Protein AF-A0A9W9CSB8-F1 (afdb_monomer_lite)

Secondary structure (DSSP, 8-state):
---PPPPPPPEEEEEEEEEEEE---EEEEEETTEEEEEEEEEEEEEEE-SS-EEEEEEEEEEEEEE-TTS-EE-EEEEEEEETTS-EEEEEEE-PBPTTS-EEEEEEEE--TTSTTGGGGG-EEEEEEEEETTTEEEEEEEEEE---S------------EEEPPHHHHHHHHHHHHHHHHH-TTTEE--HHHHHHHHHHHHHHTTPPPPPP-TT-EEEEEEEEEE-SSTT-SS-SEEEEEEEEEE-EEESSSPPSSPPPPEEEEE--TTS-HHHHHHHHHS--TT--HHHHHHHHHHHHHHHHHHHHHHHHHHHHHT--S-PPEEEEEEEES-B--HHHHHHHHHHGGGGT-EEEEE-BBSEEEEEEEEHHHHHHHHHHIIIIITTTS-GGG---EEEEEEE-SS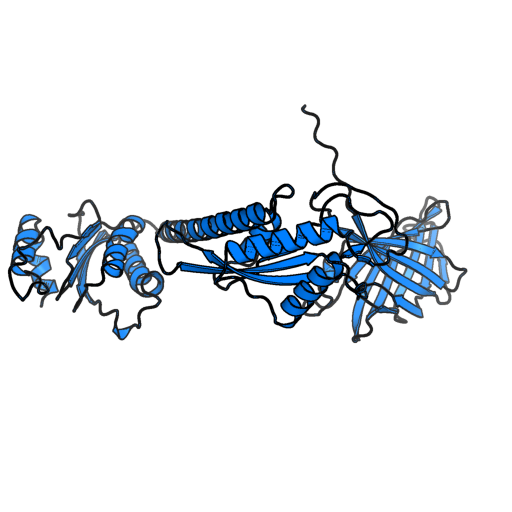-S-SSEEE-TTTSS---STTTTB--HHHHHHHHHTTT-HHHHHHHH-

Structure (mmCIF, N/CA/C/O backbone):
data_AF-A0A9W9CSB8-F1
#
_entry.id   AF-A0A9W9CSB8-F1
#
loop_
_atom_site.group_PDB
_atom_site.id
_atom_site.type_symbol
_atom_site.label_atom_id
_atom_site.label_alt_id
_atom_site.label_comp_id
_atom_site.label_asym_id
_atom_site.label_entity_id
_atom_site.label_seq_id
_atom_site.pdbx_PDB_ins_code
_atom_site.Cartn_x
_atom_site.Cartn_y
_atom_site.Cartn_z
_atom_site.occupancy
_atom_site.B_iso_or_equiv
_atom_site.auth_seq_id
_atom_site.auth_comp_id
_atom_site.auth_asym_id
_atom_site.auth_atom_id
_atom_site.pdbx_PDB_model_num
ATOM 1 N N . MET A 1 1 ? 8.583 34.861 3.575 1.00 42.19 1 MET A N 1
ATOM 2 C CA . MET A 1 1 ? 8.275 33.418 3.646 1.00 42.19 1 MET A CA 1
ATOM 3 C C . MET A 1 1 ? 6.812 33.277 3.292 1.00 42.19 1 MET A C 1
ATOM 5 O O . MET A 1 1 ? 6.001 33.870 3.991 1.00 42.19 1 MET A O 1
ATOM 9 N N . ALA A 1 2 ? 6.488 32.631 2.171 1.00 40.53 2 ALA A N 1
ATOM 10 C CA . ALA A 1 2 ? 5.097 32.311 1.858 1.00 40.53 2 ALA A CA 1
ATOM 11 C C . ALA A 1 2 ? 4.521 31.452 2.996 1.00 40.53 2 ALA A C 1
ATOM 13 O O . ALA A 1 2 ? 5.244 30.620 3.551 1.00 40.53 2 ALA A O 1
ATOM 14 N N . ALA A 1 3 ? 3.272 31.707 3.383 1.00 48.22 3 ALA A N 1
ATOM 15 C CA . ALA A 1 3 ? 2.570 30.888 4.360 1.00 48.22 3 ALA A CA 1
ATOM 16 C C . ALA A 1 3 ? 2.433 29.474 3.778 1.00 48.22 3 ALA A C 1
ATOM 18 O O . ALA A 1 3 ? 1.806 29.303 2.738 1.00 48.22 3 ALA A O 1
ATOM 19 N N . GLN A 1 4 ? 3.098 28.493 4.393 1.00 52.81 4 GLN A N 1
ATOM 20 C CA . GLN A 1 4 ? 2.871 27.083 4.087 1.00 52.81 4 GLN A CA 1
ATOM 21 C C . GLN A 1 4 ? 1.459 26.711 4.536 1.00 52.81 4 GLN A C 1
ATOM 23 O O . GLN A 1 4 ? 1.030 27.140 5.612 1.00 52.81 4 GLN A O 1
ATOM 28 N N . ASP A 1 5 ? 0.764 25.915 3.727 1.00 66.12 5 ASP A N 1
ATOM 29 C CA . ASP A 1 5 ? -0.524 25.347 4.108 1.00 66.12 5 ASP A CA 1
ATOM 30 C C . ASP A 1 5 ? -0.403 24.574 5.433 1.00 66.12 5 ASP A C 1
ATOM 32 O O . ASP A 1 5 ? 0.634 23.950 5.703 1.00 66.12 5 ASP A O 1
ATOM 36 N N . PRO A 1 6 ? -1.432 24.630 6.300 1.00 72.19 6 PRO A N 1
ATOM 37 C CA . PRO A 1 6 ? -1.394 23.945 7.581 1.00 72.19 6 PRO A CA 1
ATOM 38 C C . PRO A 1 6 ? -1.273 22.426 7.368 1.00 72.19 6 PRO A C 1
ATOM 40 O O . PRO A 1 6 ? -1.975 21.865 6.525 1.00 72.19 6 PRO A O 1
ATOM 43 N N . PRO A 1 7 ? -0.410 21.733 8.133 1.00 78.06 7 PRO A N 1
ATOM 44 C CA . PRO A 1 7 ? -0.224 20.297 7.979 1.00 78.06 7 PRO A CA 1
ATOM 45 C C . PRO A 1 7 ? -1.519 19.548 8.308 1.00 78.06 7 PRO A C 1
ATOM 47 O O . PRO A 1 7 ? -2.156 19.799 9.334 1.00 78.06 7 PRO A O 1
ATOM 50 N N . ILE A 1 8 ? -1.888 18.599 7.449 1.00 81.19 8 ILE A N 1
ATOM 51 C CA . ILE A 1 8 ? -3.088 17.777 7.626 1.00 81.19 8 ILE A CA 1
ATOM 52 C C . ILE A 1 8 ? -2.824 16.752 8.735 1.00 81.19 8 ILE A C 1
ATOM 54 O O . ILE A 1 8 ? -1.845 16.001 8.652 1.00 81.19 8 ILE A O 1
ATOM 58 N N . PRO A 1 9 ? -3.663 16.698 9.786 1.00 82.81 9 PRO A N 1
ATOM 59 C CA . PRO A 1 9 ? -3.482 15.735 10.857 1.00 82.81 9 PRO A CA 1
ATOM 60 C C . PRO A 1 9 ? -3.807 14.316 10.367 1.00 82.81 9 PRO A C 1
ATOM 62 O O . PRO A 1 9 ? -4.723 14.127 9.565 1.00 82.81 9 PRO A O 1
ATOM 65 N N . PRO A 1 10 ? -3.105 13.291 10.872 1.00 86.31 10 PRO A N 1
ATOM 66 C CA . PRO A 1 10 ? -3.463 11.914 10.586 1.00 86.31 10 PRO A CA 1
ATOM 67 C C . PRO A 1 10 ? -4.805 11.550 11.236 1.00 86.31 10 PRO A C 1
ATOM 69 O O . PRO A 1 10 ? -5.210 12.115 12.255 1.00 86.31 10 PRO A O 1
ATOM 72 N N . THR A 1 11 ? -5.469 10.550 10.674 1.00 89.06 11 THR A N 1
ATOM 73 C CA . THR A 1 11 ? -6.736 10.006 11.170 1.00 89.06 11 THR A CA 1
ATOM 74 C C . THR A 1 11 ? -6.532 8.693 11.907 1.00 89.06 11 THR A C 1
ATOM 76 O O . THR A 1 11 ? -5.475 8.064 11.843 1.00 89.06 11 THR A O 1
ATOM 79 N N . MET A 1 12 ? -7.564 8.278 12.643 1.00 89.12 12 MET A N 1
ATOM 80 C CA . MET A 1 12 ? -7.531 7.098 13.501 1.00 89.12 12 MET A CA 1
ATOM 81 C C . MET A 1 12 ? -8.730 6.189 13.230 1.00 89.12 12 MET A C 1
ATOM 83 O O . MET A 1 12 ? -9.850 6.655 13.040 1.00 89.12 12 MET A O 1
ATOM 87 N N . THR A 1 13 ? -8.504 4.877 13.222 1.00 93.00 13 THR A N 1
ATOM 88 C CA . THR A 1 13 ? -9.550 3.844 13.097 1.00 93.00 13 THR A CA 1
ATOM 89 C C . THR A 1 13 ? -9.362 2.820 14.187 1.00 93.00 13 THR A C 1
ATOM 91 O O . THR A 1 13 ? -8.226 2.437 14.467 1.00 93.00 13 THR A O 1
ATOM 94 N N . LEU A 1 14 ? -10.464 2.352 14.771 1.00 95.50 14 LEU A N 1
ATOM 95 C CA . LEU A 1 14 ? -10.417 1.328 15.806 1.00 95.50 14 LEU A CA 1
ATOM 96 C C . LEU A 1 14 ? -9.742 0.064 15.257 1.00 95.50 14 LEU A C 1
ATOM 98 O O . LEU A 1 14 ? -10.192 -0.524 14.272 1.00 95.50 14 LEU A O 1
ATOM 102 N N . LEU A 1 15 ? -8.657 -0.339 15.910 1.00 95.38 15 LEU A N 1
ATOM 103 C CA . LEU A 1 15 ? -7.971 -1.598 15.670 1.00 95.38 15 LEU A CA 1
ATOM 104 C C . LEU A 1 15 ? -8.688 -2.712 16.439 1.00 95.38 15 LEU A C 1
ATOM 106 O O . LEU A 1 15 ? -9.117 -3.695 15.836 1.00 95.38 15 LEU A O 1
ATOM 110 N N . TYR A 1 16 ? -8.878 -2.513 17.746 1.00 98.19 16 TYR A N 1
ATOM 111 C CA . TYR A 1 16 ? -9.662 -3.379 18.625 1.00 98.19 16 TYR A CA 1
ATOM 112 C C . TYR A 1 16 ? -10.027 -2.667 19.933 1.00 98.19 16 TYR A C 1
ATOM 114 O O . TYR A 1 16 ? -9.356 -1.725 20.352 1.00 98.19 16 TYR A O 1
ATOM 122 N N . SER A 1 17 ? -11.036 -3.200 20.614 1.00 98.31 17 SER A N 1
ATOM 123 C CA . SER A 1 17 ? -11.298 -2.991 22.038 1.00 98.31 17 SER A CA 1
ATOM 124 C C . SER A 1 17 ? -10.961 -4.275 22.788 1.00 98.31 17 SER A C 1
ATOM 126 O O . SER A 1 17 ? -11.289 -5.367 22.317 1.00 98.31 17 SER A O 1
ATOM 128 N N . MET A 1 18 ? -10.306 -4.175 23.942 1.00 97.81 18 MET A N 1
ATOM 129 C CA . MET A 1 18 ? -9.924 -5.334 24.746 1.00 97.81 18 MET A CA 1
ATOM 130 C C . MET A 1 18 ? -10.231 -5.165 26.225 1.00 97.81 18 MET A C 1
ATOM 132 O O . MET A 1 18 ? -10.063 -4.089 26.795 1.00 97.81 18 MET A O 1
ATOM 136 N N . GLU A 1 19 ? -10.628 -6.269 26.847 1.00 98.25 19 GLU A N 1
ATOM 137 C CA . GLU A 1 19 ? -10.630 -6.442 28.293 1.00 98.25 19 GLU A CA 1
ATOM 138 C C . GLU A 1 19 ? -9.421 -7.296 28.669 1.00 98.25 19 GLU A C 1
ATOM 140 O O . GLU A 1 19 ? -9.298 -8.436 28.219 1.00 98.25 19 GLU A O 1
ATOM 145 N N . VAL A 1 20 ? -8.534 -6.745 29.495 1.00 98.00 20 VAL A N 1
ATOM 146 C CA . VAL A 1 20 ? -7.333 -7.429 29.986 1.00 98.00 20 VAL A CA 1
ATOM 147 C C . VAL A 1 20 ? -7.516 -7.745 31.462 1.00 98.00 20 VAL A C 1
ATOM 149 O O . VAL A 1 20 ? -7.792 -6.849 32.263 1.00 98.00 20 VAL A O 1
ATOM 152 N N . LEU A 1 21 ? -7.341 -9.014 31.818 1.00 98.00 21 LEU A N 1
ATOM 153 C CA . LEU A 1 21 ? -7.406 -9.512 33.186 1.00 98.00 21 LEU A CA 1
ATOM 154 C C . LEU A 1 21 ? -6.021 -9.448 33.829 1.00 98.00 21 LEU A C 1
ATOM 156 O O . LEU A 1 21 ? -5.020 -9.866 33.241 1.00 98.00 21 LEU A O 1
ATOM 160 N N . LEU A 1 22 ? -5.977 -8.932 35.052 1.00 97.81 22 LEU A N 1
ATOM 161 C CA . LEU A 1 22 ? -4.754 -8.678 35.802 1.00 97.81 22 LEU A CA 1
ATOM 162 C C . LEU A 1 22 ? -4.656 -9.618 37.002 1.00 97.81 22 LEU A C 1
ATOM 164 O O . LEU A 1 22 ? -5.639 -9.861 37.702 1.00 97.81 22 LEU A O 1
ATOM 168 N N . GLY A 1 23 ? -3.452 -10.132 37.234 1.00 96.75 23 GLY A N 1
ATOM 169 C CA . GLY A 1 23 ? -3.127 -10.963 38.385 1.00 96.75 23 GLY A CA 1
ATOM 170 C C . GLY A 1 23 ? -2.770 -10.156 39.633 1.00 96.75 23 GLY A C 1
ATOM 171 O O . GLY A 1 23 ? -2.889 -8.928 39.686 1.00 96.75 23 GLY A O 1
ATOM 172 N N . GLU A 1 24 ? -2.292 -10.867 40.653 1.00 96.75 24 GLU A N 1
ATOM 173 C CA . GLU A 1 24 ? -1.795 -10.254 41.881 1.00 96.75 24 GLU A CA 1
ATOM 174 C C . GLU A 1 24 ? -0.526 -9.438 41.602 1.00 96.75 24 GLU A C 1
ATOM 176 O O . GLU A 1 24 ? 0.464 -9.943 41.071 1.00 96.75 24 GLU A O 1
ATOM 181 N N . ARG A 1 25 ? -0.569 -8.149 41.943 1.00 96.06 25 ARG A N 1
ATOM 182 C CA . ARG A 1 25 ? 0.550 -7.227 41.738 1.00 96.06 25 ARG A CA 1
ATOM 183 C C . ARG A 1 25 ? 1.520 -7.275 42.911 1.00 96.06 25 ARG A C 1
ATOM 185 O O . ARG A 1 25 ? 1.093 -7.400 44.055 1.00 96.06 25 ARG A O 1
ATOM 192 N N . PHE A 1 26 ? 2.794 -7.023 42.645 1.00 96.81 26 PHE A N 1
ATOM 193 C CA . PHE A 1 26 ? 3.807 -6.875 43.688 1.00 96.81 26 PHE A CA 1
ATOM 194 C C . PHE A 1 26 ? 4.713 -5.675 43.411 1.00 96.81 26 PHE A C 1
ATOM 196 O O . PHE A 1 26 ? 4.963 -5.313 42.259 1.00 96.81 26 PHE A O 1
ATOM 203 N N . SER A 1 27 ? 5.172 -5.030 44.484 1.00 96.88 27 SER A N 1
ATOM 204 C CA . SER A 1 27 ? 6.076 -3.881 44.417 1.00 96.88 27 SER A CA 1
ATOM 205 C C . SER A 1 27 ? 7.510 -4.335 44.664 1.00 96.88 27 SER A C 1
ATOM 207 O O . SER A 1 27 ? 7.767 -5.148 45.550 1.00 96.88 27 SER A O 1
ATOM 209 N N . LEU A 1 28 ? 8.443 -3.794 43.887 1.00 96.88 28 LEU A N 1
ATOM 210 C CA . LEU A 1 28 ? 9.881 -3.900 44.139 1.00 96.88 28 LEU A CA 1
ATOM 211 C C . LEU A 1 28 ? 10.363 -2.756 45.048 1.00 96.88 28 LEU A C 1
ATOM 213 O O . LEU A 1 28 ? 11.522 -2.748 45.453 1.00 96.88 28 LEU A O 1
ATOM 217 N N . GLY A 1 29 ? 9.494 -1.785 45.350 1.00 95.56 29 GLY A N 1
ATOM 218 C CA . GLY A 1 29 ? 9.880 -0.531 45.983 1.00 95.56 29 GLY A CA 1
ATOM 219 C C . GLY A 1 29 ? 10.666 0.384 45.033 1.00 95.56 29 GLY A C 1
ATOM 220 O O . GLY A 1 29 ? 10.523 0.275 43.806 1.00 95.56 29 GLY A O 1
ATOM 221 N N . PRO A 1 30 ? 11.473 1.308 45.585 1.00 95.81 30 PRO A N 1
ATOM 222 C CA . PRO A 1 30 ? 12.306 2.217 44.806 1.00 95.81 30 PRO A CA 1
ATOM 223 C C . PRO A 1 30 ? 13.324 1.486 43.933 1.00 95.81 30 PRO A C 1
ATOM 225 O O . PRO A 1 30 ? 13.936 0.503 44.345 1.00 95.81 30 PRO A O 1
ATOM 228 N N . VAL A 1 31 ? 13.537 2.003 42.726 1.00 95.31 31 VAL A N 1
ATOM 229 C CA . VAL A 1 31 ? 14.491 1.467 41.745 1.00 95.31 31 VAL A CA 1
ATOM 230 C C . VAL A 1 31 ? 15.386 2.597 41.230 1.00 95.31 31 VAL A C 1
ATOM 232 O O . VAL A 1 31 ? 14.994 3.757 41.327 1.00 95.31 31 VAL A O 1
ATOM 235 N N . PRO A 1 32 ? 16.558 2.317 40.627 1.00 94.00 32 PRO A N 1
ATOM 236 C CA . PRO A 1 32 ? 17.476 3.374 40.183 1.00 94.00 32 PRO A CA 1
ATOM 237 C C . PRO A 1 32 ? 16.834 4.467 39.310 1.00 94.00 32 PRO A C 1
ATOM 239 O O . PRO A 1 32 ? 17.254 5.618 39.352 1.00 94.00 32 PRO A O 1
ATOM 242 N N . ASN A 1 33 ? 15.782 4.118 38.562 1.00 89.56 33 ASN A N 1
ATOM 243 C CA . ASN A 1 33 ? 15.128 5.012 37.609 1.00 89.56 33 ASN A CA 1
ATOM 244 C C . ASN A 1 33 ? 13.785 5.584 38.111 1.00 89.56 33 ASN A C 1
ATOM 246 O O . ASN A 1 33 ? 13.064 6.191 37.322 1.00 89.56 33 ASN A O 1
ATOM 250 N N . GLY A 1 34 ? 13.396 5.380 39.377 1.00 92.31 34 GLY A N 1
ATOM 251 C CA . GLY A 1 34 ? 12.128 5.914 39.887 1.00 92.31 34 GLY A CA 1
ATOM 252 C C . GLY A 1 34 ? 11.776 5.536 41.325 1.00 92.31 34 GLY A C 1
ATOM 253 O O . GLY A 1 34 ? 12.429 4.718 41.966 1.00 92.31 34 GLY A O 1
ATOM 254 N N . GLN A 1 35 ? 10.707 6.146 41.831 1.00 95.38 35 GLN A N 1
ATOM 255 C CA . GLN A 1 35 ? 10.259 5.998 43.216 1.00 95.38 35 GLN A CA 1
ATOM 256 C C . GLN A 1 35 ? 9.685 4.614 43.513 1.00 95.38 35 GLN A C 1
ATOM 258 O O . GLN A 1 35 ? 9.775 4.150 44.645 1.00 95.38 35 GLN A O 1
ATOM 263 N N . GLU A 1 36 ? 9.080 3.963 42.518 1.00 96.44 36 GLU A N 1
ATOM 264 C CA . GLU A 1 36 ? 8.473 2.651 42.710 1.00 96.44 36 GLU A CA 1
ATOM 265 C C . GLU A 1 36 ? 8.354 1.875 41.395 1.00 96.44 36 GLU A C 1
ATOM 267 O O . GLU A 1 36 ? 7.898 2.421 40.387 1.00 96.44 36 GLU A O 1
ATOM 272 N N . ARG A 1 37 ? 8.701 0.584 41.411 1.00 96.94 37 ARG A N 1
ATOM 273 C CA . ARG A 1 37 ? 8.359 -0.364 40.341 1.00 96.94 37 ARG A CA 1
ATOM 274 C C . ARG A 1 37 ? 7.312 -1.354 40.841 1.00 96.94 37 ARG A C 1
ATOM 276 O O . ARG A 1 37 ? 7.576 -2.107 41.772 1.00 96.94 37 ARG A O 1
ATOM 283 N N . ILE A 1 38 ? 6.160 -1.397 40.178 1.00 96.75 38 ILE A N 1
ATOM 284 C CA . ILE A 1 38 ? 5.110 -2.390 40.427 1.00 96.75 38 ILE A CA 1
ATOM 285 C C . ILE A 1 38 ? 5.016 -3.299 39.209 1.00 96.75 38 ILE A C 1
ATOM 287 O O . ILE A 1 38 ? 4.884 -2.817 38.087 1.00 96.75 38 ILE A O 1
ATOM 291 N N . VAL A 1 39 ? 5.053 -4.608 39.436 1.00 98.00 39 VAL A N 1
ATOM 292 C CA . VAL A 1 39 ? 4.801 -5.611 38.399 1.00 98.00 39 VAL A CA 1
ATOM 293 C C . VAL A 1 39 ? 3.355 -6.069 38.513 1.00 98.00 39 VAL A C 1
ATOM 295 O O . VAL A 1 39 ? 2.900 -6.452 39.592 1.00 98.00 39 VAL A O 1
ATOM 298 N N . ILE A 1 40 ? 2.627 -6.005 37.402 1.00 97.50 40 ILE A N 1
ATOM 299 C CA . ILE A 1 40 ? 1.213 -6.367 37.312 1.00 97.50 40 ILE A CA 1
ATOM 300 C C . ILE A 1 40 ? 1.084 -7.489 36.274 1.00 97.50 40 ILE A C 1
ATOM 302 O O . ILE A 1 40 ? 1.138 -7.202 35.077 1.00 97.50 40 ILE A O 1
ATOM 306 N N . PRO A 1 41 ? 0.950 -8.759 36.692 1.00 98.38 41 PRO A N 1
ATOM 307 C CA . PRO A 1 41 ? 0.815 -9.877 35.762 1.00 98.38 41 PRO A CA 1
ATOM 308 C C . PRO A 1 41 ? -0.418 -9.737 34.863 1.00 98.38 41 PRO A C 1
ATOM 310 O O . PRO A 1 41 ? -1.491 -9.364 35.339 1.00 98.38 41 PRO A O 1
ATOM 313 N N . ILE A 1 42 ? -0.278 -10.079 33.583 1.00 98.44 42 ILE A N 1
ATOM 314 C CA . ILE A 1 42 ? -1.390 -10.173 32.631 1.00 98.44 42 ILE A CA 1
ATOM 315 C C . ILE A 1 42 ? -1.772 -11.646 32.524 1.00 98.44 42 ILE A C 1
ATOM 317 O O . ILE A 1 42 ? -0.983 -12.465 32.056 1.00 98.44 42 ILE A O 1
ATOM 321 N N . VAL A 1 43 ? -2.975 -11.982 32.991 1.00 98.31 43 VAL A N 1
ATOM 322 C CA . VAL A 1 43 ? -3.401 -13.381 33.189 1.00 98.31 43 VAL A CA 1
ATOM 323 C C . VAL A 1 43 ? -4.456 -13.856 32.195 1.00 98.31 43 VAL A C 1
ATOM 325 O O . VAL A 1 43 ? -4.885 -15.007 32.241 1.00 98.31 43 VAL A O 1
ATOM 328 N N . GLY A 1 44 ? -4.875 -12.985 31.281 1.00 98.06 44 GLY A N 1
ATOM 329 C CA . GLY A 1 44 ? -5.808 -13.320 30.217 1.00 98.06 44 GLY A CA 1
ATOM 330 C C . GLY A 1 44 ? -6.626 -12.119 29.774 1.00 98.06 44 GLY A C 1
ATOM 331 O O . GLY A 1 44 ? -6.293 -10.972 30.072 1.00 98.06 44 GLY A O 1
ATOM 332 N N . GLY A 1 45 ? -7.707 -12.389 29.050 1.00 98.19 45 GLY A N 1
ATOM 333 C CA . GLY A 1 45 ? -8.574 -11.354 28.503 1.00 98.19 45 GLY A CA 1
ATOM 334 C C . GLY A 1 45 ? -9.099 -11.703 27.120 1.00 98.19 45 GLY A C 1
ATOM 335 O O . GLY A 1 45 ? -8.776 -12.751 26.557 1.00 98.19 45 GLY A O 1
ATOM 336 N N . THR A 1 46 ? -9.894 -10.802 26.561 1.00 98.38 46 THR A N 1
ATOM 337 C CA . THR A 1 46 ? -10.451 -10.928 25.209 1.00 98.38 46 THR A CA 1
ATOM 338 C C . THR A 1 46 ? -10.358 -9.602 24.481 1.00 98.38 46 THR A C 1
ATOM 340 O O . THR A 1 46 ? -10.338 -8.542 25.106 1.00 98.38 46 THR A O 1
ATOM 343 N N . PHE A 1 47 ? -10.285 -9.653 23.156 1.00 98.44 47 PHE A N 1
ATOM 344 C CA . PHE A 1 47 ? -10.330 -8.461 22.326 1.00 98.44 47 PHE A CA 1
ATOM 345 C C . PHE A 1 47 ? -11.204 -8.686 21.100 1.00 98.44 47 PHE A C 1
ATOM 347 O O . PHE A 1 47 ? -11.298 -9.796 20.573 1.00 98.44 47 PHE A O 1
ATOM 354 N N . LYS A 1 48 ? -11.837 -7.611 20.641 1.00 97.56 48 LYS A N 1
ATOM 355 C CA . LYS A 1 48 ? -12.685 -7.605 19.455 1.00 97.56 48 LYS A CA 1
ATOM 356 C C . LYS A 1 48 ? -12.452 -6.332 18.662 1.00 97.56 48 LYS A C 1
ATOM 358 O O . LYS A 1 48 ? -12.447 -5.236 19.215 1.00 97.56 48 LYS A O 1
ATOM 363 N N . GLY A 1 49 ? -12.286 -6.477 17.360 1.00 95.19 49 GLY A N 1
ATOM 364 C CA . GLY A 1 49 ? -12.088 -5.373 16.435 1.00 95.19 49 GLY A CA 1
ATOM 365 C C . GLY A 1 49 ? -12.624 -5.700 15.044 1.00 95.19 49 GLY A C 1
ATOM 366 O O . GLY A 1 49 ? -12.984 -6.847 14.774 1.00 95.19 49 GLY A O 1
ATOM 367 N N . PRO A 1 50 ? -12.672 -4.711 14.135 1.00 91.00 50 PRO A N 1
ATOM 368 C CA . PRO A 1 50 ? -13.240 -4.900 12.799 1.00 91.00 50 PRO A CA 1
ATOM 369 C C . PRO A 1 50 ? -12.485 -5.922 11.937 1.00 91.00 50 PRO A C 1
ATOM 371 O O . PRO A 1 50 ? -13.083 -6.556 11.076 1.00 91.00 50 PRO A O 1
ATOM 374 N N . ARG A 1 51 ? -11.167 -6.062 12.152 1.00 91.25 51 ARG A N 1
ATOM 375 C CA . ARG A 1 51 ? -10.270 -6.922 11.352 1.00 91.25 51 ARG A CA 1
ATOM 376 C C . ARG A 1 51 ? -9.663 -8.093 12.130 1.00 91.25 51 ARG A C 1
ATOM 378 O O . ARG A 1 51 ? -9.084 -8.990 11.526 1.00 91.25 51 ARG A O 1
ATOM 385 N N . MET A 1 52 ? -9.752 -8.075 13.458 1.00 94.25 52 MET A N 1
ATOM 386 C CA . MET A 1 52 ? -9.130 -9.067 14.336 1.00 94.25 52 MET A CA 1
ATOM 387 C C . MET A 1 52 ? -9.947 -9.218 15.616 1.00 94.25 52 MET A C 1
ATOM 389 O O . MET A 1 52 ? -10.402 -8.231 16.189 1.00 94.25 52 MET A O 1
ATOM 393 N N . SER A 1 53 ? -10.127 -10.454 16.058 1.00 97.38 53 SER A N 1
ATOM 394 C CA . SER A 1 53 ? -10.732 -10.809 17.343 1.00 97.38 53 SER A CA 1
ATOM 395 C C . SER A 1 53 ? -9.970 -11.990 17.930 1.00 97.38 53 SER A C 1
ATOM 397 O O . SER A 1 53 ? -9.292 -12.715 17.196 1.00 97.38 53 SER A O 1
ATOM 399 N N . GLY A 1 54 ? -10.009 -12.130 19.250 1.00 98.25 54 GLY A N 1
ATOM 400 C CA . GLY A 1 54 ? -9.313 -13.217 19.917 1.00 98.25 54 GLY A CA 1
ATOM 401 C C . GLY A 1 54 ? -9.157 -13.023 21.414 1.00 98.25 54 GLY A C 1
ATOM 402 O O . GLY A 1 54 ? -9.951 -12.352 22.083 1.00 98.25 54 GLY A O 1
ATOM 403 N N . LYS A 1 55 ? -8.102 -13.631 21.954 1.00 98.69 55 LYS A N 1
ATOM 404 C CA . LYS A 1 55 ? -7.827 -13.683 23.392 1.00 98.69 55 LYS A CA 1
ATOM 405 C C . LYS A 1 55 ? -6.454 -13.132 23.746 1.00 98.69 55 LYS A C 1
ATOM 407 O O . LYS A 1 55 ? -5.499 -13.237 22.978 1.00 98.69 55 LYS A O 1
ATOM 412 N N . VAL A 1 56 ? -6.351 -12.592 24.953 1.00 98.69 56 VAL A N 1
ATOM 413 C CA . VAL A 1 56 ? -5.075 -12.256 25.588 1.00 98.69 56 VAL A CA 1
ATOM 414 C C . VAL A 1 56 ? -4.564 -13.507 26.295 1.00 98.69 56 VAL A C 1
ATOM 416 O O . VAL A 1 56 ? -5.330 -14.196 26.972 1.00 98.69 56 VAL A O 1
ATOM 419 N N . LEU A 1 57 ? -3.288 -13.838 26.112 1.00 98.50 57 LEU A N 1
ATOM 420 C CA . LEU A 1 57 ? -2.693 -15.012 26.741 1.00 98.50 57 LEU A CA 1
ATOM 421 C C . LEU A 1 57 ? -2.298 -14.713 28.190 1.00 98.50 57 LEU A C 1
ATOM 423 O O . LEU A 1 57 ? -1.981 -13.580 28.546 1.00 98.50 57 LEU A O 1
ATOM 427 N N . ASN A 1 58 ? -2.270 -15.757 29.018 1.00 98.19 58 ASN A N 1
ATOM 428 C CA . ASN A 1 58 ? -1.693 -15.716 30.363 1.00 98.19 58 ASN A CA 1
ATOM 429 C C . ASN A 1 58 ? -0.155 -15.739 30.275 1.00 98.19 58 ASN A C 1
ATOM 431 O O . ASN A 1 58 ? 0.495 -16.711 30.658 1.00 98.19 58 ASN A O 1
ATOM 435 N N . LEU A 1 59 ? 0.405 -14.713 29.634 1.00 96.38 59 LEU A N 1
ATOM 436 C CA . LEU A 1 59 ? 1.834 -14.532 29.426 1.00 96.38 59 LEU A CA 1
ATOM 437 C C . LEU A 1 59 ? 2.127 -13.046 29.204 1.00 96.38 59 LEU A C 1
ATOM 439 O O . LEU A 1 59 ? 1.776 -12.477 28.168 1.00 96.38 59 LEU A O 1
ATOM 443 N N . GLY A 1 60 ? 2.793 -12.438 30.183 1.00 97.62 60 GLY A N 1
ATOM 444 C CA . GLY A 1 60 ? 3.180 -11.033 30.151 1.00 97.62 60 GLY A CA 1
ATOM 445 C C . GLY A 1 60 ? 2.890 -10.304 31.456 1.00 97.62 60 GLY A C 1
ATOM 446 O O . GLY A 1 60 ? 2.325 -10.860 32.401 1.00 97.62 60 GLY A O 1
ATOM 447 N N . ALA A 1 61 ? 3.289 -9.040 31.508 1.00 98.25 61 ALA A N 1
ATOM 448 C CA . ALA A 1 61 ? 3.010 -8.150 32.627 1.00 98.25 61 ALA A CA 1
ATOM 449 C C . ALA A 1 61 ? 3.073 -6.682 32.187 1.00 98.25 61 ALA A C 1
ATOM 451 O O . ALA A 1 61 ? 3.584 -6.368 31.112 1.00 98.25 61 ALA A O 1
ATOM 452 N N . ASP A 1 62 ? 2.576 -5.793 33.043 1.00 97.31 62 ASP A N 1
ATOM 453 C CA . ASP A 1 62 ? 2.915 -4.370 33.052 1.00 97.31 62 ASP A CA 1
ATOM 454 C C . ASP A 1 62 ? 3.944 -4.102 34.156 1.00 97.31 62 ASP A C 1
ATOM 456 O O . ASP A 1 62 ? 3.686 -4.325 35.342 1.00 97.31 62 ASP A O 1
ATOM 460 N N . TRP A 1 63 ? 5.121 -3.619 33.764 1.00 96.88 63 TRP A N 1
ATOM 461 C CA . TRP A 1 63 ? 6.195 -3.193 34.656 1.00 96.88 63 TRP A CA 1
ATOM 462 C C . TRP A 1 63 ? 6.066 -1.703 34.973 1.00 96.88 63 TRP A C 1
ATOM 464 O O . TRP A 1 63 ? 7.006 -0.931 34.779 1.00 96.88 63 TRP A O 1
ATOM 474 N N . ARG A 1 64 ? 4.911 -1.294 35.494 1.00 94.94 64 ARG A N 1
ATOM 475 C CA . ARG A 1 64 ? 4.602 0.095 35.841 1.00 94.94 64 ARG A CA 1
ATOM 476 C C . ARG A 1 64 ? 5.706 0.735 36.694 1.00 94.94 64 ARG A C 1
ATOM 478 O O . ARG A 1 64 ? 5.995 0.281 37.803 1.00 94.94 64 ARG A O 1
ATOM 485 N N . LEU A 1 65 ? 6.244 1.857 36.223 1.00 94.69 65 LEU A N 1
ATOM 486 C CA . LEU A 1 65 ? 7.171 2.716 36.959 1.00 94.69 65 LEU A CA 1
ATOM 487 C C . LEU A 1 65 ? 6.453 3.980 37.448 1.00 94.69 65 LEU A C 1
ATOM 489 O O . LEU A 1 65 ? 5.771 4.650 36.675 1.00 94.69 65 LEU A O 1
ATOM 493 N N . THR A 1 66 ? 6.633 4.331 38.715 1.00 94.12 66 THR A N 1
ATOM 494 C CA . THR A 1 66 ? 6.371 5.683 39.221 1.00 94.12 66 THR A CA 1
ATOM 495 C C . THR A 1 66 ? 7.698 6.441 39.195 1.00 94.12 66 THR A C 1
ATOM 497 O O . THR A 1 66 ? 8.643 6.052 39.886 1.00 94.12 66 THR A O 1
ATOM 500 N N . ASP A 1 67 ? 7.813 7.465 38.346 1.00 91.19 67 ASP A N 1
ATOM 501 C CA . ASP A 1 67 ? 9.065 8.209 38.160 1.00 91.19 67 ASP A CA 1
ATOM 502 C C . ASP A 1 67 ? 9.386 9.138 39.347 1.00 91.19 67 ASP A C 1
ATOM 504 O O . ASP A 1 67 ? 8.608 9.268 40.293 1.00 91.19 67 ASP A O 1
ATOM 508 N N . ALA A 1 68 ? 10.564 9.770 39.326 1.00 90.69 68 ALA A N 1
ATOM 509 C CA . ALA A 1 68 ? 11.015 10.675 40.390 1.00 90.69 68 ALA A CA 1
ATOM 510 C C . ALA A 1 68 ? 10.066 11.865 40.640 1.00 90.69 68 ALA A C 1
ATOM 512 O O . ALA A 1 68 ? 10.074 12.423 41.735 1.00 90.69 68 ALA A O 1
ATOM 513 N N . ASN A 1 69 ? 9.238 12.215 39.652 1.00 89.56 69 ASN A N 1
ATOM 514 C CA . ASN A 1 69 ? 8.255 13.293 39.719 1.00 89.56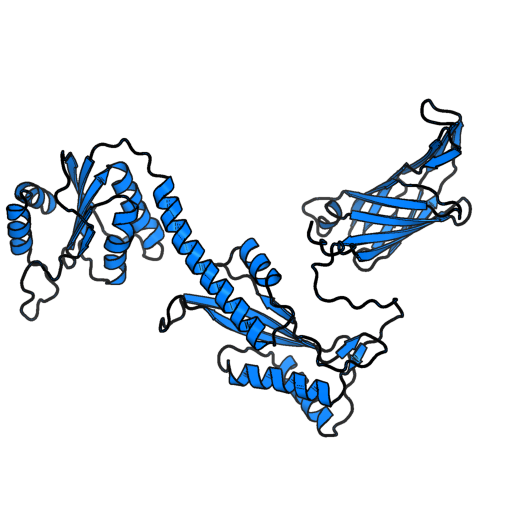 69 ASN A CA 1
ATOM 515 C C . ASN A 1 69 ? 6.853 12.781 40.098 1.00 89.56 69 ASN A C 1
ATOM 517 O O . ASN A 1 69 ? 5.893 13.546 40.069 1.00 89.56 69 ASN A O 1
ATOM 521 N N . GLY A 1 70 ? 6.717 11.494 40.431 1.00 88.44 70 GLY A N 1
ATOM 522 C CA . GLY A 1 70 ? 5.446 10.867 40.780 1.00 88.44 70 GLY A CA 1
ATOM 523 C C . GLY A 1 70 ? 4.575 10.483 39.579 1.00 88.44 70 GLY A C 1
ATOM 524 O O . GLY A 1 70 ? 3.448 10.028 39.780 1.00 88.44 70 GLY A O 1
ATOM 525 N N . HIS A 1 71 ? 5.051 10.625 38.334 1.00 89.06 71 HIS A N 1
ATOM 526 C CA . HIS A 1 71 ? 4.249 10.231 37.175 1.00 89.06 71 HIS A CA 1
ATOM 527 C C . HIS A 1 71 ? 4.274 8.722 36.962 1.00 89.06 71 HIS A C 1
ATOM 529 O O . HIS A 1 71 ? 5.312 8.066 37.050 1.00 89.06 71 HIS A O 1
ATOM 535 N N . ILE A 1 72 ? 3.115 8.184 36.591 1.00 89.94 72 ILE A N 1
ATOM 536 C CA . ILE A 1 72 ? 2.938 6.767 36.298 1.00 89.94 72 ILE A CA 1
ATOM 537 C C . ILE A 1 72 ? 3.235 6.494 34.820 1.00 89.94 72 ILE A C 1
ATOM 539 O O . ILE A 1 72 ? 2.592 7.058 33.929 1.00 89.94 72 ILE A O 1
ATOM 543 N N . ARG A 1 73 ? 4.178 5.579 34.587 1.00 89.00 73 ARG A N 1
ATOM 544 C CA . ARG A 1 73 ? 4.653 5.106 33.284 1.00 89.00 73 ARG A CA 1
ATOM 545 C C . ARG A 1 73 ? 4.431 3.588 33.168 1.00 89.00 73 ARG A C 1
ATOM 547 O O . ARG A 1 73 ? 5.233 2.826 33.711 1.00 89.00 73 ARG A O 1
ATOM 554 N N . PRO A 1 74 ? 3.342 3.126 32.540 1.00 92.69 74 PRO A N 1
ATOM 555 C CA . PRO A 1 74 ? 3.209 1.731 32.132 1.00 92.69 74 PRO A CA 1
ATOM 556 C C . PRO A 1 74 ? 4.263 1.333 31.092 1.00 92.69 74 PRO A C 1
ATOM 558 O O . PRO A 1 74 ? 4.633 2.136 30.234 1.00 92.69 74 PRO A O 1
ATOM 561 N N . ASP A 1 75 ? 4.697 0.080 31.182 1.00 95.19 75 ASP A N 1
ATOM 562 C CA . ASP A 1 75 ? 5.568 -0.628 30.234 1.00 95.19 75 ASP A CA 1
ATOM 563 C C . ASP A 1 75 ? 5.079 -2.074 30.224 1.00 95.19 75 ASP A C 1
ATOM 565 O O . ASP A 1 75 ? 5.502 -2.889 31.046 1.00 95.19 75 ASP A O 1
ATOM 569 N N . ALA A 1 76 ? 4.106 -2.364 29.363 1.00 97.88 76 ALA A N 1
ATOM 570 C CA . ALA A 1 76 ? 3.490 -3.678 29.286 1.00 97.88 76 ALA A CA 1
ATOM 571 C C . ALA A 1 76 ? 3.981 -4.456 28.075 1.00 97.88 76 ALA A C 1
ATOM 573 O O . ALA A 1 76 ? 4.094 -3.908 26.978 1.00 97.88 76 ALA A O 1
ATOM 574 N N . ARG A 1 77 ? 4.240 -5.751 28.280 1.00 98.62 77 ARG A N 1
ATOM 575 C CA . ARG A 1 77 ? 4.677 -6.693 27.242 1.00 98.62 77 ARG A CA 1
ATOM 576 C C . ARG A 1 77 ? 3.944 -8.005 27.437 1.00 98.62 77 ARG A C 1
ATOM 578 O O . ARG A 1 77 ? 4.012 -8.587 28.522 1.00 98.62 77 ARG A O 1
ATOM 585 N N . TYR A 1 78 ? 3.214 -8.433 26.418 1.00 98.50 78 TYR A N 1
ATOM 586 C CA . TYR A 1 78 ? 2.326 -9.591 26.488 1.00 98.50 78 TYR A CA 1
ATOM 587 C C . TYR A 1 78 ? 2.049 -10.160 25.099 1.00 98.50 78 TYR A C 1
ATOM 589 O O . TYR A 1 78 ? 2.454 -9.596 24.082 1.00 98.50 78 TYR A O 1
ATOM 597 N N . ASN A 1 79 ? 1.343 -11.287 25.057 1.00 98.44 79 ASN A N 1
ATOM 598 C CA . ASN A 1 79 ? 0.939 -11.924 23.813 1.00 98.44 79 ASN A CA 1
ATOM 599 C C . ASN A 1 79 ? -0.582 -11.998 23.698 1.00 98.44 79 ASN A C 1
ATOM 601 O O . ASN A 1 79 ? -1.290 -12.293 24.665 1.00 98.44 79 ASN A O 1
ATOM 605 N N . ILE A 1 80 ? -1.075 -11.787 22.485 1.00 98.62 80 ILE A N 1
ATOM 606 C CA . ILE A 1 80 ? -2.458 -12.064 22.106 1.00 98.62 80 ILE A CA 1
ATOM 607 C C . ILE A 1 80 ? -2.478 -13.153 21.034 1.00 98.62 80 ILE A C 1
ATOM 609 O O . ILE A 1 80 ? -1.541 -13.283 20.244 1.00 98.62 80 ILE A O 1
ATOM 613 N N . GLN A 1 81 ? -3.548 -13.940 21.023 1.00 98.56 81 GLN A N 1
ATOM 614 C CA . GLN A 1 81 ? -3.822 -14.936 19.997 1.00 98.56 81 GLN A CA 1
ATOM 615 C C . GLN A 1 81 ? -5.120 -14.560 19.288 1.00 98.56 81 GLN A C 1
ATOM 617 O O . GLN A 1 81 ? -6.164 -14.438 19.932 1.00 98.56 81 GLN A O 1
ATOM 622 N N . ILE A 1 82 ? -5.034 -14.375 17.975 1.00 98.31 82 ILE A N 1
ATOM 623 C CA . ILE A 1 82 ? -6.184 -14.166 17.093 1.00 98.31 82 ILE A CA 1
ATOM 624 C C . ILE A 1 82 ? -6.937 -15.498 16.948 1.00 98.31 82 ILE A C 1
ATOM 626 O O . ILE A 1 82 ? -6.338 -16.565 17.088 1.00 98.31 82 ILE A O 1
ATOM 630 N N . ASP A 1 83 ? -8.244 -15.450 16.691 1.00 97.44 83 ASP A N 1
ATOM 631 C CA . ASP A 1 83 ? -9.111 -16.637 16.597 1.00 97.44 83 ASP A CA 1
ATOM 632 C C . ASP A 1 83 ? -8.634 -17.695 15.582 1.00 97.44 83 ASP A C 1
ATOM 634 O O . ASP A 1 83 ? -8.883 -18.884 15.773 1.00 97.44 83 ASP A O 1
ATOM 638 N N . ASP A 1 84 ? -7.901 -17.295 14.538 1.00 94.19 84 ASP A N 1
ATOM 639 C CA . ASP A 1 84 ? -7.306 -18.204 13.546 1.00 94.19 84 ASP A CA 1
ATOM 640 C C . ASP A 1 84 ? -6.018 -18.905 14.031 1.00 94.19 84 ASP A C 1
ATOM 642 O O . ASP A 1 84 ? -5.427 -19.712 13.315 1.00 94.19 84 ASP A O 1
ATOM 646 N N . GLY A 1 85 ? -5.581 -18.608 15.256 1.00 96.69 85 GLY A N 1
ATOM 647 C CA . GLY A 1 85 ? -4.382 -19.151 15.883 1.00 96.69 85 GLY A CA 1
ATOM 648 C C . GLY A 1 85 ? -3.146 -18.257 15.779 1.00 96.69 85 GLY A C 1
ATOM 649 O O . GLY A 1 85 ? -2.154 -18.557 16.451 1.00 96.69 85 GLY A O 1
ATOM 650 N N . THR A 1 86 ? -3.194 -17.160 15.013 1.00 97.56 86 THR A N 1
ATOM 651 C CA . THR A 1 86 ? -2.056 -16.249 14.827 1.00 97.56 86 THR A CA 1
ATOM 652 C C . THR A 1 86 ? -1.620 -15.625 16.152 1.00 97.56 86 THR A C 1
ATOM 654 O O . THR A 1 86 ? -2.429 -15.060 16.892 1.00 97.56 86 THR A O 1
ATOM 657 N N . MET A 1 87 ? -0.319 -15.695 16.442 1.00 98.19 87 MET A N 1
ATOM 658 C CA . MET A 1 87 ? 0.288 -15.102 17.635 1.00 98.19 87 MET A CA 1
ATOM 659 C C . MET A 1 87 ? 0.804 -13.696 17.342 1.00 98.19 87 MET A C 1
ATOM 661 O O . MET A 1 87 ? 1.500 -13.478 16.348 1.00 98.19 87 MET A O 1
ATOM 665 N N . VAL A 1 88 ? 0.515 -12.758 18.239 1.00 98.50 88 VAL A N 1
ATOM 666 C CA . VAL A 1 88 ? 1.007 -11.380 18.158 1.00 98.50 88 VAL A CA 1
ATOM 667 C C . VAL A 1 88 ? 1.629 -11.002 19.497 1.00 98.50 88 VAL A C 1
ATOM 669 O O . VAL A 1 88 ? 0.998 -11.129 20.549 1.00 98.50 88 VAL A O 1
ATOM 672 N N . TYR A 1 89 ? 2.881 -10.562 19.465 1.00 98.69 89 TYR A N 1
ATOM 673 C CA . TYR A 1 89 ? 3.541 -9.931 20.601 1.00 98.69 89 TYR A CA 1
ATOM 674 C C . TYR A 1 89 ? 3.179 -8.447 20.627 1.00 98.69 89 TYR A C 1
ATOM 676 O O . TYR A 1 89 ? 3.187 -7.784 19.590 1.00 98.69 89 TYR A O 1
ATOM 684 N N . VAL A 1 90 ? 2.830 -7.939 21.806 1.00 98.62 90 VAL A N 1
ATOM 685 C CA . VAL A 1 90 ? 2.349 -6.573 21.992 1.00 98.62 90 VAL A CA 1
ATOM 686 C C . VAL A 1 90 ? 3.188 -5.884 23.052 1.00 98.62 90 VAL A C 1
ATOM 688 O O . VAL A 1 90 ? 3.358 -6.404 24.156 1.00 98.62 90 VAL A O 1
ATOM 691 N N . THR A 1 91 ? 3.657 -4.679 22.734 1.00 98.44 91 THR A N 1
ATOM 692 C CA . THR A 1 91 ? 4.222 -3.760 23.725 1.00 98.44 91 THR A CA 1
ATOM 693 C C . THR A 1 91 ? 3.402 -2.487 23.787 1.00 98.44 91 THR A C 1
ATOM 695 O O . THR A 1 91 ? 3.099 -1.904 22.742 1.00 98.44 91 THR A O 1
ATOM 698 N N . THR A 1 92 ? 3.073 -2.037 24.996 1.00 97.50 92 THR A N 1
ATOM 699 C CA . THR A 1 92 ? 2.379 -0.765 25.205 1.00 97.50 92 THR A CA 1
ATOM 700 C C . THR A 1 92 ? 3.037 0.069 26.288 1.00 97.50 92 THR A C 1
ATOM 702 O O . THR A 1 92 ? 3.286 -0.422 27.387 1.00 97.50 92 THR A O 1
ATOM 705 N N . GLU A 1 93 ? 3.224 1.351 26.007 1.00 95.62 93 GLU A N 1
ATOM 706 C CA . GLU A 1 93 ? 3.749 2.338 26.952 1.00 95.62 93 GLU A CA 1
ATOM 707 C C . GLU A 1 93 ? 3.033 3.681 26.800 1.00 95.62 93 GLU A C 1
ATOM 709 O O . GLU A 1 93 ? 2.449 3.962 25.756 1.00 95.62 93 GLU A O 1
ATOM 714 N N . GLY A 1 94 ? 3.107 4.550 27.805 1.00 92.44 94 GLY A N 1
ATOM 715 C CA . GLY A 1 94 ? 2.696 5.943 27.633 1.00 92.44 94 GLY A CA 1
ATOM 716 C C . GLY A 1 94 ? 2.334 6.664 28.928 1.00 92.44 94 GLY A C 1
ATOM 717 O O . GLY A 1 94 ? 2.551 6.133 30.016 1.00 92.44 94 GLY A O 1
ATOM 718 N N . PRO A 1 95 ? 1.883 7.926 28.854 1.00 89.31 95 PRO A N 1
ATOM 719 C CA . PRO A 1 95 ? 1.583 8.719 30.038 1.00 89.31 95 PRO A CA 1
ATOM 720 C C . PRO A 1 95 ? 0.196 8.411 30.614 1.00 89.31 95 PRO A C 1
ATOM 722 O O . PRO A 1 95 ? -0.793 8.284 29.889 1.00 89.31 95 PRO A O 1
ATOM 725 N N . THR A 1 96 ? 0.112 8.386 31.944 1.00 89.81 96 THR A N 1
ATOM 726 C CA . THR A 1 96 ? -1.174 8.491 32.648 1.00 89.81 96 THR A CA 1
ATOM 727 C C . THR A 1 96 ? -1.577 9.961 32.747 1.00 89.81 96 THR A C 1
ATOM 729 O O . THR A 1 96 ? -0.775 10.798 33.158 1.00 89.81 96 THR A O 1
ATOM 732 N N . LEU A 1 97 ? -2.803 10.268 32.337 1.00 86.50 97 LEU A N 1
ATOM 733 C CA . LEU A 1 97 ? -3.401 11.595 32.349 1.00 86.50 97 LEU A CA 1
ATOM 734 C C . LEU A 1 97 ? -3.963 11.945 33.739 1.00 86.50 97 LEU A C 1
ATOM 736 O O . LEU A 1 97 ? -4.232 11.045 34.541 1.00 86.50 97 LEU A O 1
ATOM 740 N N . PRO A 1 98 ? -4.196 13.240 34.029 1.00 83.62 98 PRO A N 1
ATOM 741 C CA . PRO A 1 98 ? -4.755 13.679 35.311 1.00 83.62 98 PRO A CA 1
ATOM 742 C C . PRO A 1 98 ? -6.131 13.089 35.650 1.00 83.62 98 PRO A C 1
ATOM 744 O O . PRO A 1 98 ? -6.467 12.958 36.822 1.00 83.62 98 PRO A O 1
ATOM 747 N N . ASP A 1 99 ? -6.919 12.711 34.642 1.00 85.06 99 ASP A N 1
ATOM 748 C CA . ASP A 1 99 ? -8.235 12.081 34.814 1.00 85.06 99 ASP A CA 1
ATOM 749 C C . ASP A 1 99 ? -8.162 10.567 35.101 1.00 85.06 99 ASP A C 1
ATOM 751 O O . ASP A 1 99 ? -9.188 9.899 35.217 1.00 85.06 99 ASP A O 1
ATOM 755 N N . GLY A 1 100 ? -6.950 10.017 35.221 1.00 83.56 100 GLY A N 1
ATOM 756 C CA . GLY A 1 100 ? -6.697 8.614 35.532 1.00 83.56 100 GLY A CA 1
ATOM 757 C C . GLY A 1 100 ? -6.671 7.680 34.321 1.00 83.56 100 GLY A C 1
ATOM 758 O O . GLY A 1 100 ? -6.322 6.507 34.491 1.00 83.56 100 GLY A O 1
ATOM 759 N N . ARG A 1 101 ? -6.986 8.165 33.112 1.00 89.38 101 ARG A N 1
ATOM 760 C CA . ARG A 1 101 ? -6.813 7.395 31.870 1.00 89.38 101 ARG A CA 1
ATOM 761 C C . ARG A 1 101 ? -5.346 7.339 31.480 1.00 89.38 101 ARG A C 1
ATOM 763 O O . ARG A 1 101 ? -4.588 8.261 31.763 1.00 89.38 101 ARG A O 1
ATOM 770 N N . THR A 1 102 ? -4.931 6.293 30.777 1.00 92.25 102 THR A N 1
ATOM 771 C CA . THR A 1 102 ? -3.577 6.227 30.209 1.00 92.25 102 THR A CA 1
ATOM 772 C C . THR A 1 102 ? -3.657 6.251 28.692 1.00 92.25 102 THR A C 1
ATOM 774 O O . THR A 1 102 ? -4.367 5.442 28.099 1.00 92.25 102 THR A O 1
ATOM 777 N N . LEU A 1 103 ? -2.907 7.160 28.067 1.00 94.88 103 LEU A N 1
ATOM 778 C CA . LEU A 1 103 ? -2.668 7.106 26.630 1.00 94.88 103 LEU A CA 1
ATOM 779 C C . LEU A 1 103 ? -1.526 6.138 26.365 1.00 94.88 103 LEU A C 1
ATOM 781 O O . LEU A 1 103 ? -0.434 6.306 26.899 1.00 94.88 103 LEU A O 1
ATOM 785 N N . LEU A 1 104 ? -1.789 5.131 25.548 1.00 96.62 104 LEU A N 1
ATOM 786 C CA . LEU A 1 104 ? -0.839 4.102 25.172 1.00 96.62 104 LEU A CA 1
ATOM 787 C C . LEU A 1 104 ? -0.336 4.341 23.754 1.00 96.62 104 LEU A C 1
ATOM 789 O O . LEU A 1 104 ? -1.066 4.825 22.896 1.00 96.62 104 LEU A O 1
ATOM 793 N N . ARG A 1 105 ? 0.900 3.939 23.505 1.00 97.56 105 ARG A N 1
ATOM 794 C CA . ARG A 1 105 ? 1.481 3.705 22.187 1.00 97.56 105 ARG A CA 1
ATOM 795 C C . ARG A 1 105 ? 1.600 2.201 22.045 1.00 97.56 105 ARG A C 1
ATOM 797 O O . ARG A 1 105 ? 2.225 1.572 22.895 1.00 97.56 105 ARG A O 1
ATOM 804 N N . GLY A 1 106 ? 0.953 1.635 21.036 1.00 96.88 106 GLY A N 1
ATOM 805 C CA . GLY A 1 106 ? 0.971 0.199 20.777 1.00 96.88 106 GLY A CA 1
ATOM 806 C C . GLY A 1 106 ? 1.969 -0.141 19.681 1.00 96.88 106 GLY A C 1
ATOM 807 O O . GLY A 1 106 ? 1.972 0.507 18.636 1.00 96.88 106 GLY A O 1
ATOM 808 N N . LYS A 1 107 ? 2.783 -1.170 19.907 1.00 98.06 107 LYS A N 1
ATOM 809 C CA . LYS A 1 107 ? 3.604 -1.811 18.874 1.00 98.06 107 LYS A CA 1
ATOM 810 C C . LYS A 1 107 ? 3.288 -3.303 18.849 1.00 98.06 107 LYS A C 1
ATOM 812 O O . LYS A 1 107 ? 3.103 -3.911 19.906 1.00 98.06 107 LYS A O 1
ATOM 817 N N . PHE A 1 108 ? 3.241 -3.863 17.646 1.00 98.25 108 PHE A N 1
ATOM 818 C CA . PHE A 1 108 ? 2.870 -5.247 17.384 1.00 98.25 108 PHE A CA 1
ATOM 819 C C . PHE A 1 108 ? 3.975 -5.955 16.610 1.00 98.25 108 PHE A C 1
ATOM 821 O O . PHE A 1 108 ? 4.605 -5.354 15.744 1.00 98.25 108 PHE A O 1
ATOM 828 N N . GLU A 1 109 ? 4.186 -7.234 16.910 1.00 98.50 109 GLU A N 1
ATOM 829 C CA . GLU A 1 109 ? 5.104 -8.099 16.168 1.00 98.50 109 GLU A CA 1
ATOM 830 C C . GLU A 1 109 ? 4.442 -9.464 15.919 1.00 98.50 109 GLU A C 1
ATOM 832 O O . GLU A 1 109 ? 3.941 -10.111 16.844 1.00 98.50 109 GLU A O 1
ATOM 837 N N . THR A 1 110 ? 4.413 -9.900 14.660 1.00 98.19 110 THR A N 1
ATOM 838 C CA . THR A 1 110 ? 3.867 -11.194 14.220 1.00 98.19 110 THR A CA 1
ATOM 839 C C . THR A 1 110 ? 4.599 -11.719 12.977 1.00 98.19 110 THR A C 1
ATOM 841 O O . THR A 1 110 ? 5.435 -11.027 12.393 1.00 98.19 110 THR A O 1
ATOM 844 N N . ALA A 1 111 ? 4.307 -12.954 12.559 1.00 95.69 111 ALA A N 1
ATOM 845 C CA . ALA A 1 111 ? 4.961 -13.604 11.422 1.00 95.69 111 ALA A CA 1
ATOM 846 C C . ALA A 1 111 ? 4.821 -12.785 10.122 1.00 95.69 111 ALA A C 1
ATOM 848 O O . ALA A 1 111 ? 3.726 -12.368 9.744 1.00 95.69 111 ALA A O 1
ATOM 849 N N . THR A 1 112 ? 5.932 -12.590 9.405 1.00 94.50 112 THR A N 1
ATOM 850 C CA . THR A 1 112 ? 6.000 -11.753 8.190 1.00 94.50 112 THR A CA 1
ATOM 851 C C . THR A 1 112 ? 5.351 -12.385 6.959 1.00 94.50 112 THR A C 1
ATOM 853 O O . THR A 1 112 ? 5.081 -11.693 5.983 1.00 94.50 112 THR A O 1
ATOM 856 N N . ASN A 1 113 ? 5.079 -13.689 6.995 1.00 89.69 113 ASN A N 1
ATOM 857 C CA . ASN A 1 113 ? 4.434 -14.449 5.924 1.00 89.69 113 ASN A CA 1
ATOM 858 C C . ASN A 1 113 ? 2.972 -14.830 6.238 1.00 89.69 113 ASN A C 1
ATOM 860 O O . ASN A 1 113 ? 2.404 -15.668 5.541 1.00 89.69 113 ASN A O 1
ATOM 864 N N . GLY A 1 114 ? 2.372 -14.254 7.287 1.00 86.75 114 GLY A N 1
ATOM 865 C CA . GLY A 1 114 ? 0.989 -14.520 7.698 1.00 86.75 114 GLY A CA 1
ATOM 866 C C . GLY A 1 114 ? -0.016 -13.458 7.235 1.00 86.75 114 GLY A C 1
ATOM 867 O O . GLY A 1 114 ? 0.355 -12.342 6.875 1.00 86.75 114 GLY A O 1
ATOM 868 N N . ALA A 1 115 ? -1.315 -13.774 7.322 1.00 90.88 115 ALA A N 1
ATOM 869 C CA . ALA A 1 115 ? -2.413 -12.860 6.966 1.00 90.88 115 ALA A CA 1
ATOM 870 C C . ALA A 1 115 ? -2.423 -11.550 7.782 1.00 90.88 115 ALA A C 1
ATOM 872 O O . ALA A 1 115 ? -2.979 -10.540 7.349 1.00 90.88 115 ALA A O 1
ATOM 873 N N . TYR A 1 116 ? -1.771 -11.552 8.947 1.00 94.38 116 TYR A N 1
ATOM 874 C CA . TYR A 1 116 ? -1.659 -10.408 9.851 1.00 94.38 116 TYR A CA 1
ATOM 875 C C . TYR A 1 116 ? -0.298 -9.704 9.801 1.00 94.38 116 TYR A C 1
ATOM 877 O O . TYR A 1 116 ? -0.040 -8.842 10.637 1.00 94.38 116 TYR A O 1
ATOM 885 N N . ALA A 1 117 ? 0.556 -10.006 8.813 1.00 94.31 117 ALA A N 1
ATOM 886 C CA . ALA A 1 117 ? 1.874 -9.378 8.664 1.00 94.31 117 ALA A CA 1
ATOM 887 C C . ALA A 1 117 ? 1.815 -7.838 8.609 1.00 94.31 117 ALA A C 1
ATOM 889 O O . ALA A 1 117 ? 2.761 -7.178 9.029 1.00 94.31 117 ALA A O 1
ATOM 890 N N . TRP A 1 118 ? 0.686 -7.271 8.168 1.00 94.44 118 TRP A N 1
ATOM 891 C CA . TRP A 1 118 ? 0.430 -5.829 8.150 1.00 94.44 118 TRP A CA 1
ATOM 892 C C . TRP A 1 118 ? 0.472 -5.169 9.538 1.00 94.44 118 TRP A C 1
ATOM 894 O O . TRP A 1 118 ? 0.701 -3.967 9.612 1.00 94.44 118 TRP A O 1
ATOM 904 N N . LEU A 1 119 ? 0.270 -5.917 10.634 1.00 96.12 119 LEU A N 1
ATOM 905 C CA . LEU A 1 119 ? 0.360 -5.384 12.001 1.00 96.12 119 LEU A CA 1
ATOM 906 C C . LEU A 1 119 ? 1.766 -4.880 12.347 1.00 96.12 119 LEU A C 1
ATOM 908 O O . LEU A 1 119 ? 1.892 -3.982 13.176 1.00 96.12 119 LEU A O 1
ATOM 912 N N . ASN A 1 120 ? 2.803 -5.431 11.709 1.00 96.75 120 ASN A N 1
ATOM 913 C CA . ASN A 1 120 ? 4.196 -5.062 11.967 1.00 96.75 120 ASN A CA 1
ATOM 914 C C . ASN A 1 120 ? 4.498 -3.596 11.604 1.00 96.75 120 ASN A C 1
ATOM 916 O O . ASN A 1 120 ? 5.386 -2.992 12.201 1.00 96.75 120 ASN A O 1
ATOM 920 N N . ASP A 1 121 ? 3.731 -3.020 10.674 1.00 94.56 121 ASP A N 1
ATOM 921 C CA . ASP A 1 121 ? 3.914 -1.654 10.166 1.00 94.56 121 ASP A CA 1
ATOM 922 C C . ASP A 1 121 ? 2.870 -0.665 10.725 1.00 94.56 121 ASP A C 1
ATOM 924 O O . ASP A 1 121 ? 2.776 0.486 10.294 1.00 94.56 121 ASP A O 1
ATOM 928 N N . VAL A 1 122 ? 2.050 -1.099 11.689 1.00 94.38 122 VAL A N 1
ATOM 929 C CA . VAL A 1 122 ? 1.004 -0.265 12.289 1.00 94.38 122 VAL A CA 1
ATOM 930 C C . VAL A 1 122 ? 1.595 0.716 13.298 1.00 94.38 122 VAL A C 1
ATOM 932 O O . VAL A 1 122 ? 2.233 0.326 14.274 1.00 94.38 122 VAL A O 1
ATOM 935 N N . VAL A 1 123 ? 1.255 1.996 13.138 1.00 95.69 123 VAL A N 1
ATOM 936 C CA . VAL A 1 123 ? 1.383 3.001 14.198 1.00 95.69 123 VAL A CA 1
ATOM 937 C C . VAL A 1 123 ? 0.072 3.040 14.977 1.00 95.69 123 VAL A C 1
ATOM 939 O O . VAL A 1 123 ? -0.975 3.321 14.393 1.00 95.69 123 VAL A O 1
ATOM 942 N N . ALA A 1 124 ? 0.101 2.762 16.283 1.00 96.69 124 ALA A N 1
ATOM 943 C CA . ALA A 1 124 ? -1.111 2.714 17.098 1.00 96.69 124 ALA A CA 1
ATOM 944 C C . ALA A 1 124 ? -1.036 3.553 18.373 1.00 96.69 124 ALA A C 1
ATOM 946 O O . ALA A 1 124 ? 0.001 3.647 19.034 1.00 96.69 124 ALA A O 1
ATOM 947 N N . VAL A 1 125 ? -2.192 4.099 18.744 1.00 97.56 125 VAL A N 1
ATOM 948 C CA . VAL A 1 125 ? -2.435 4.750 20.031 1.00 97.56 125 VAL A CA 1
ATOM 949 C C . VAL A 1 125 ? -3.636 4.118 20.710 1.00 97.56 125 VAL A C 1
ATOM 951 O O . VAL A 1 125 ? -4.584 3.719 20.044 1.00 97.56 125 VAL A O 1
ATOM 954 N N . GLY A 1 126 ? -3.615 4.029 22.033 1.00 96.94 126 GLY A N 1
ATOM 955 C CA . GLY A 1 126 ? -4.703 3.450 22.809 1.00 96.94 126 GLY A CA 1
ATOM 956 C C . GLY A 1 126 ? -5.112 4.316 23.986 1.00 96.94 126 GLY A C 1
ATOM 957 O O . GLY A 1 126 ? -4.344 5.149 24.458 1.00 96.94 126 GLY A O 1
ATOM 958 N N . VAL A 1 127 ? -6.324 4.100 24.476 1.00 96.31 127 VAL A N 1
ATOM 959 C CA . VAL A 1 127 ? -6.856 4.718 25.690 1.00 96.31 127 VAL A CA 1
ATOM 960 C C . VAL A 1 127 ? -7.188 3.587 26.642 1.00 96.31 127 VAL A C 1
ATOM 962 O O . VAL A 1 127 ? -8.054 2.758 26.369 1.00 96.31 127 VAL A O 1
ATOM 965 N N . LEU A 1 128 ? -6.479 3.557 27.763 1.00 95.00 128 LEU A N 1
ATOM 966 C CA . LEU A 1 128 ? -6.692 2.594 28.826 1.00 95.00 128 LEU A CA 1
ATOM 967 C C . LEU A 1 128 ? -7.547 3.222 29.923 1.00 95.00 128 LEU A C 1
ATOM 969 O O . LEU A 1 128 ? -7.187 4.245 30.513 1.00 95.00 128 LEU A O 1
ATOM 973 N N . ASN A 1 129 ? -8.651 2.547 30.224 1.00 91.88 129 ASN A N 1
ATOM 974 C CA . ASN A 1 129 ? -9.531 2.826 31.346 1.00 91.88 129 ASN A CA 1
ATOM 975 C C . ASN A 1 129 ? -9.387 1.718 32.391 1.00 91.88 129 ASN A C 1
ATOM 977 O O . ASN A 1 129 ? -9.545 0.528 32.107 1.00 91.88 129 ASN A O 1
ATOM 981 N N . ARG A 1 130 ? -9.089 2.103 33.631 1.00 84.12 130 ARG A N 1
ATOM 982 C CA . ARG A 1 130 ? -8.986 1.147 34.739 1.00 84.12 130 ARG A CA 1
ATOM 983 C C . ARG A 1 130 ? -10.387 0.801 35.228 1.00 84.12 130 ARG A C 1
ATOM 985 O O . ARG A 1 130 ? -11.184 1.695 35.493 1.00 84.12 130 ARG A O 1
ATOM 992 N N . SER A 1 131 ? -10.668 -0.486 35.399 1.00 81.12 131 SER A N 1
ATOM 993 C CA . SER A 1 131 ? -11.919 -0.962 35.989 1.00 81.12 131 SER A CA 1
ATOM 994 C C . SER A 1 131 ? -11.580 -1.782 37.233 1.00 81.12 131 SER A C 1
ATOM 996 O O . SER A 1 131 ? -11.422 -3.000 37.203 1.00 81.12 131 SER A O 1
ATOM 998 N N . GLY A 1 132 ? -11.385 -1.071 38.347 1.00 85.31 132 GLY A N 1
ATOM 999 C CA . GLY A 1 132 ? -10.897 -1.661 39.591 1.00 85.31 132 GLY A CA 1
ATOM 1000 C C . GLY A 1 132 ? -9.436 -2.113 39.499 1.00 85.31 132 GLY A C 1
ATOM 1001 O O . GLY A 1 132 ? -8.598 -1.456 38.881 1.00 85.31 132 GLY A O 1
ATOM 1002 N N . THR A 1 133 ? -9.117 -3.216 40.177 1.00 84.81 133 THR A N 1
ATOM 1003 C CA . THR A 1 133 ? -7.742 -3.722 40.328 1.00 84.81 133 THR A CA 1
ATOM 1004 C C . THR A 1 133 ? -7.454 -4.987 39.529 1.00 84.81 133 THR A C 1
ATOM 1006 O O . THR A 1 133 ? -6.289 -5.257 39.259 1.00 84.81 133 THR A O 1
ATOM 1009 N N . GLY A 1 134 ? -8.491 -5.746 39.167 1.00 92.94 1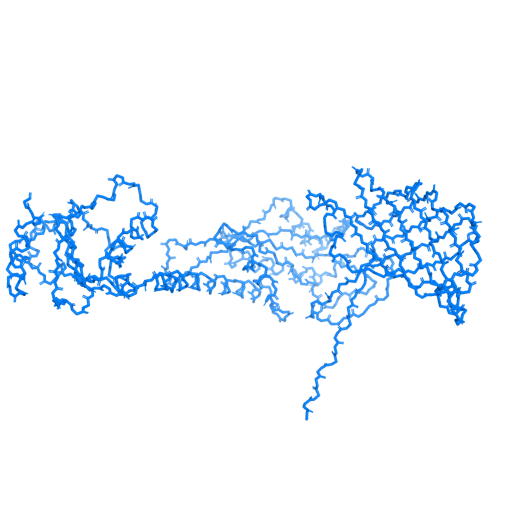34 GLY A N 1
ATOM 1010 C CA . GLY A 1 134 ? -8.366 -7.036 38.484 1.00 92.94 134 GLY A CA 1
ATOM 1011 C C . GLY A 1 134 ? -8.508 -6.964 36.966 1.00 92.94 134 GLY A C 1
ATOM 1012 O O . GLY A 1 134 ? -8.336 -7.982 36.305 1.00 92.94 134 GLY A O 1
ATOM 1013 N N . LYS A 1 135 ? -8.840 -5.797 36.397 1.00 95.31 135 LYS A N 1
ATOM 1014 C CA . LYS A 1 135 ? -8.974 -5.646 34.947 1.00 95.31 135 LYS A CA 1
ATOM 1015 C C . LYS A 1 135 ? -8.799 -4.216 34.447 1.00 95.31 135 LYS A C 1
ATOM 1017 O O . LYS A 1 135 ? -9.037 -3.245 35.170 1.00 95.31 135 LYS A O 1
ATOM 1022 N N . VAL A 1 136 ? -8.434 -4.099 33.175 1.00 95.56 136 VAL A N 1
ATOM 1023 C CA . VAL A 1 136 ? -8.436 -2.841 32.417 1.00 95.56 136 VAL A CA 1
ATOM 1024 C C . VAL A 1 136 ? -9.152 -3.017 31.084 1.00 95.56 136 VAL A C 1
ATOM 1026 O O . VAL A 1 136 ? -9.180 -4.111 30.523 1.00 95.56 136 VAL A O 1
ATOM 1029 N N . LEU A 1 137 ? -9.721 -1.923 30.587 1.00 97.12 137 LEU A N 1
ATOM 1030 C CA . LEU A 1 137 ? -10.286 -1.824 29.248 1.00 97.12 137 LEU A CA 1
ATOM 1031 C C . LEU A 1 137 ? -9.359 -0.965 28.398 1.00 97.12 137 LEU A C 1
ATOM 1033 O O . LEU A 1 137 ? -8.948 0.106 28.845 1.00 97.12 137 LEU A O 1
ATOM 1037 N N . ILE A 1 138 ? -9.021 -1.432 27.202 1.00 97.69 138 ILE A N 1
ATOM 1038 C CA . ILE A 1 138 ? -8.169 -0.699 26.267 1.00 97.69 138 ILE A CA 1
ATOM 1039 C C . ILE A 1 138 ? -8.872 -0.642 24.921 1.00 97.69 138 ILE A C 1
ATOM 1041 O O . ILE A 1 138 ? -9.112 -1.676 24.302 1.00 97.69 138 ILE A O 1
ATOM 1045 N N . ASP A 1 139 ? -9.129 0.568 24.453 1.00 98.12 139 ASP A N 1
ATOM 1046 C CA . ASP A 1 139 ? -9.471 0.820 23.061 1.00 98.12 139 ASP A CA 1
ATOM 1047 C C . ASP A 1 139 ? -8.186 1.217 22.337 1.00 98.12 139 ASP A C 1
ATOM 1049 O O . ASP A 1 139 ? -7.447 2.080 22.812 1.00 98.12 139 ASP A O 1
ATOM 1053 N N . MET A 1 140 ? -7.871 0.542 21.236 1.00 98.19 140 MET A N 1
ATOM 1054 C CA . MET A 1 140 ? -6.653 0.750 20.458 1.00 98.19 140 MET A CA 1
ATOM 1055 C C . MET A 1 140 ? -7.031 1.189 19.051 1.00 98.19 140 MET A C 1
ATOM 1057 O O . MET A 1 140 ? -7.832 0.532 18.387 1.00 98.19 140 MET A O 1
ATOM 1061 N N . TRP A 1 141 ? -6.426 2.268 18.571 1.00 97.81 141 TRP A N 1
ATOM 1062 C CA . TRP A 1 141 ? -6.626 2.813 17.237 1.00 97.81 141 TRP A CA 1
ATOM 1063 C C . TRP A 1 141 ? -5.334 2.755 16.437 1.00 97.81 141 TRP A C 1
ATOM 1065 O O . TRP A 1 141 ? -4.267 3.121 16.923 1.00 97.81 141 TRP A O 1
ATOM 1075 N N . GLN A 1 142 ? -5.450 2.342 15.180 1.00 95.88 142 GLN A N 1
ATOM 1076 C CA . GLN A 1 142 ? -4.401 2.533 14.190 1.00 95.88 142 GLN A CA 1
ATOM 1077 C C . GLN A 1 142 ? -4.483 3.958 13.643 1.00 95.88 142 GLN A C 1
ATOM 1079 O O . GLN A 1 142 ? -5.566 4.423 13.281 1.00 95.88 142 GLN A O 1
ATOM 1084 N N . ILE A 1 143 ? -3.327 4.606 13.547 1.00 92.38 143 ILE A N 1
ATOM 1085 C CA . ILE A 1 143 ? -3.124 5.891 12.890 1.00 92.38 143 ILE A CA 1
ATOM 1086 C C . ILE A 1 143 ? -2.813 5.641 11.411 1.00 92.38 143 ILE A C 1
ATOM 1088 O O . ILE A 1 143 ? -2.025 4.756 11.074 1.00 92.38 143 ILE A O 1
ATOM 1092 N N . TYR A 1 144 ? -3.414 6.432 10.529 1.00 81.94 144 TYR A N 1
ATOM 1093 C CA . TYR A 1 144 ? -3.110 6.455 9.101 1.00 81.94 144 TYR A CA 1
ATOM 1094 C C . TYR A 1 144 ? -3.101 7.898 8.604 1.00 81.94 144 TYR A C 1
ATOM 1096 O O . TYR A 1 144 ? -3.802 8.763 9.131 1.00 81.94 144 TYR A O 1
ATOM 1104 N N . LEU A 1 145 ? -2.274 8.166 7.598 1.00 71.81 145 LEU A N 1
ATOM 1105 C CA . LEU A 1 145 ? -2.311 9.445 6.905 1.00 71.81 145 LEU A CA 1
ATOM 1106 C C . LEU A 1 145 ? -3.522 9.442 5.979 1.00 71.81 145 LEU A C 1
ATOM 1108 O O . LEU A 1 145 ? -3.700 8.515 5.187 1.00 71.81 145 LEU A O 1
ATOM 1112 N N . VAL A 1 146 ? -4.344 10.481 6.087 1.00 55.47 146 VAL A N 1
ATOM 1113 C CA . VAL A 1 146 ? -5.285 10.814 5.024 1.00 55.47 146 VAL A CA 1
ATOM 1114 C C . VAL A 1 146 ? -4.421 11.288 3.867 1.00 55.47 146 VAL A C 1
ATOM 1116 O O . VAL A 1 146 ? -3.786 12.338 3.962 1.00 55.47 146 VAL A O 1
ATOM 1119 N N . LEU A 1 147 ? -4.341 10.496 2.799 1.00 47.78 147 LEU A N 1
ATOM 1120 C CA . LEU A 1 147 ? -3.981 11.068 1.509 1.00 47.78 147 LEU A CA 1
ATOM 1121 C C . LEU A 1 147 ? -5.053 12.114 1.228 1.00 47.78 147 LEU A C 1
ATOM 1123 O O . LEU A 1 147 ? -6.237 11.798 1.295 1.00 47.78 147 LEU A O 1
ATOM 1127 N N . CYS A 1 148 ? -4.617 13.362 1.104 1.00 34.19 148 CYS A N 1
ATOM 1128 C CA . CYS A 1 148 ? -5.466 14.536 1.080 1.00 34.19 148 CYS A CA 1
ATOM 1129 C C . CYS A 1 148 ? -6.470 14.447 -0.070 1.00 34.19 148 CYS A C 1
ATOM 1131 O O . CYS A 1 148 ? -6.162 14.833 -1.185 1.00 34.19 148 CYS A O 1
ATOM 1133 N N . LEU A 1 149 ? -7.655 13.944 0.251 1.00 35.50 149 LEU A N 1
ATOM 1134 C CA . LEU A 1 149 ? -8.832 13.860 -0.592 1.00 35.50 149 LEU A CA 1
ATOM 1135 C C . LEU A 1 149 ? -9.948 14.473 0.260 1.00 35.50 149 LEU A C 1
ATOM 1137 O O . LEU A 1 149 ? -10.441 13.834 1.185 1.00 35.50 149 LEU A O 1
ATOM 1141 N N . GLY A 1 150 ? -10.211 15.764 0.039 1.00 33.22 150 GLY A N 1
ATOM 1142 C CA . GLY A 1 150 ? -11.385 16.530 0.491 1.00 33.22 150 GLY A CA 1
ATOM 1143 C C . GLY A 1 150 ? -11.888 16.339 1.933 1.00 33.22 150 GLY A C 1
ATOM 1144 O O . GLY A 1 150 ? -12.558 15.368 2.270 1.00 33.22 150 GLY A O 1
ATOM 1145 N N . ALA A 1 151 ? -11.670 17.340 2.787 1.00 35.59 151 ALA A N 1
ATOM 1146 C CA . ALA A 1 151 ? -12.226 17.411 4.137 1.00 35.59 151 ALA A CA 1
ATOM 1147 C C . ALA A 1 151 ? -13.768 17.345 4.172 1.00 35.59 151 ALA A C 1
ATOM 1149 O O . ALA A 1 151 ? -14.402 18.197 3.569 1.00 35.59 151 ALA A O 1
ATOM 1150 N N . ILE A 1 152 ? -14.348 16.449 4.984 1.00 36.97 152 ILE A N 1
ATOM 1151 C CA . ILE A 1 152 ? -15.614 16.634 5.728 1.00 36.97 152 ILE A CA 1
ATOM 1152 C C . ILE A 1 152 ? -15.535 15.743 6.982 1.00 36.97 152 ILE A C 1
ATOM 1154 O O . ILE A 1 152 ? -15.360 14.528 6.898 1.00 36.97 152 ILE A O 1
ATOM 1158 N N . GLY A 1 153 ? -15.626 16.352 8.166 1.00 37.81 153 GLY A N 1
ATOM 1159 C CA . GLY A 1 153 ? -15.756 15.625 9.432 1.00 37.81 153 GLY A CA 1
ATOM 1160 C C . GLY A 1 153 ? -17.168 15.073 9.623 1.00 37.81 153 GLY A C 1
ATOM 1161 O O . GLY A 1 153 ? -18.086 15.587 9.005 1.00 37.81 153 GLY A O 1
ATOM 1162 N N . ILE A 1 154 ? -17.343 14.074 10.498 1.00 36.66 154 ILE A N 1
ATOM 1163 C CA . ILE A 1 154 ? -18.545 13.854 11.331 1.00 36.66 154 ILE A CA 1
ATOM 1164 C C . ILE A 1 154 ? -18.283 12.708 12.326 1.00 36.66 154 ILE A C 1
ATOM 1166 O O . ILE A 1 154 ? -17.614 11.719 12.027 1.00 36.66 154 ILE A O 1
ATOM 1170 N N . MET A 1 155 ? -18.819 12.891 13.535 1.00 32.28 155 MET A N 1
ATOM 1171 C CA . MET A 1 155 ? -18.868 11.933 14.637 1.00 32.28 155 MET A CA 1
ATOM 1172 C C . MET A 1 155 ? -19.621 10.646 14.270 1.00 32.28 155 MET A C 1
ATOM 1174 O O . MET A 1 155 ? -20.628 10.670 13.569 1.00 32.28 155 MET A O 1
ATOM 1178 N N . ALA A 1 156 ? -19.141 9.513 14.782 1.00 32.41 156 ALA A N 1
ATOM 1179 C CA . ALA A 1 156 ? -19.723 8.198 14.551 1.00 32.41 156 ALA A CA 1
ATOM 1180 C C . ALA A 1 156 ? -21.005 7.980 15.380 1.00 32.41 156 ALA A C 1
ATOM 1182 O O . ALA A 1 156 ? -20.937 7.632 16.556 1.00 32.41 156 ALA A O 1
ATOM 1183 N N . GLU A 1 157 ? -22.164 8.110 14.738 1.00 35.88 157 GLU A N 1
ATOM 1184 C CA . GLU A 1 157 ? -23.393 7.395 15.108 1.00 35.88 157 GLU A CA 1
ATOM 1185 C C . GLU A 1 157 ? -23.599 6.227 14.133 1.00 35.88 157 GLU A C 1
ATOM 1187 O O . GLU A 1 157 ? -23.135 6.268 12.994 1.00 35.88 157 GLU A O 1
ATOM 1192 N N . ALA A 1 158 ? -24.227 5.141 14.586 1.00 42.84 158 ALA A N 1
ATOM 1193 C CA . ALA A 1 158 ? -24.376 3.896 13.833 1.00 42.84 158 ALA A CA 1
ATOM 1194 C C . ALA A 1 158 ? -25.103 4.121 12.490 1.00 42.84 158 ALA A C 1
ATOM 1196 O O . ALA A 1 158 ? -26.323 4.230 12.442 1.00 42.84 158 ALA A O 1
ATOM 1197 N N . GLN A 1 159 ? -24.347 4.203 11.393 1.00 48.06 159 GLN A N 1
ATOM 1198 C CA . GLN A 1 159 ? -24.903 4.530 10.082 1.00 48.06 159 GLN A CA 1
ATOM 1199 C C . GLN A 1 159 ? -25.520 3.283 9.424 1.00 48.06 159 GLN A C 1
ATOM 1201 O O . GLN A 1 159 ? -24.803 2.371 8.993 1.00 48.06 159 GLN A O 1
ATOM 1206 N N . SER A 1 160 ? -26.847 3.261 9.335 1.00 65.56 160 SER A N 1
ATOM 1207 C CA . SER A 1 160 ? -27.601 2.399 8.424 1.00 65.56 160 SER A CA 1
ATOM 1208 C C . SER A 1 160 ? -27.370 2.813 6.966 1.00 65.56 160 SER A C 1
ATOM 1210 O O . SER A 1 160 ? -27.096 3.978 6.674 1.00 65.56 160 SER A O 1
ATOM 1212 N N . TRP A 1 161 ? -27.455 1.846 6.052 1.00 79.69 161 TRP A N 1
ATOM 1213 C CA . TRP A 1 161 ? -27.431 2.104 4.612 1.00 79.69 161 TRP A CA 1
ATOM 1214 C C . TRP A 1 161 ? -28.813 2.542 4.131 1.00 79.69 161 TRP A C 1
ATOM 1216 O O . TRP A 1 161 ? -29.817 1.925 4.492 1.00 79.69 161 TRP A O 1
ATOM 1226 N N . HIS A 1 162 ? -28.847 3.582 3.306 1.00 83.50 162 HIS A N 1
ATOM 1227 C CA . HIS A 1 162 ? -30.054 4.142 2.705 1.00 83.50 162 HIS A CA 1
ATOM 1228 C C . HIS A 1 162 ? -29.889 4.193 1.183 1.00 83.50 162 HIS A C 1
ATOM 1230 O O . HIS A 1 162 ? -28.796 4.483 0.703 1.00 83.50 162 HIS A O 1
ATOM 1236 N N . MET A 1 163 ? -30.951 3.913 0.422 1.00 84.75 163 MET A N 1
ATOM 1237 C CA . MET A 1 163 ? -30.933 4.078 -1.037 1.00 84.75 163 MET A CA 1
ATOM 1238 C C . MET A 1 163 ? -30.764 5.546 -1.391 1.00 84.75 163 MET A C 1
ATOM 1240 O O . MET A 1 163 ? -31.258 6.418 -0.671 1.00 84.75 163 MET A O 1
ATOM 1244 N N . LEU A 1 164 ? -30.092 5.805 -2.508 1.00 87.38 164 LEU A N 1
ATOM 1245 C CA . LEU A 1 164 ? -30.039 7.145 -3.067 1.00 87.38 164 LEU A CA 1
ATOM 1246 C C . LEU A 1 164 ? -31.453 7.660 -3.408 1.00 87.38 164 LEU A C 1
ATOM 1248 O O . LEU A 1 164 ? -32.327 6.868 -3.776 1.00 87.38 164 LEU A O 1
ATOM 1252 N N . PRO A 1 165 ? -31.685 8.978 -3.283 1.00 87.38 165 PRO A N 1
ATOM 1253 C CA . PRO A 1 165 ? -32.858 9.644 -3.840 1.00 87.38 165 PRO A CA 1
ATOM 1254 C C . PRO A 1 165 ? -33.065 9.315 -5.334 1.00 87.38 165 PRO A C 1
ATOM 1256 O O . PRO A 1 165 ? -32.070 9.118 -6.036 1.00 87.38 165 PRO A O 1
ATOM 1259 N N . PRO A 1 166 ? -34.315 9.254 -5.840 1.00 86.38 166 PRO A N 1
ATOM 1260 C CA . PRO A 1 166 ? -34.604 8.832 -7.217 1.00 86.38 166 PRO A CA 1
ATOM 1261 C C . PRO A 1 166 ? -33.852 9.615 -8.300 1.00 86.38 166 PRO A C 1
ATOM 1263 O O . PRO A 1 166 ? -33.368 9.017 -9.254 1.00 86.38 166 PRO A O 1
ATOM 1266 N N . ASP A 1 167 ? -33.693 10.924 -8.117 1.00 88.31 167 ASP A N 1
ATOM 1267 C CA . ASP A 1 167 ? -32.922 11.815 -8.988 1.00 88.31 167 ASP A CA 1
ATOM 1268 C C . ASP A 1 167 ? -31.436 11.431 -9.044 1.00 88.31 167 ASP A C 1
ATOM 1270 O O . ASP A 1 167 ? -30.831 11.413 -10.113 1.00 88.31 167 ASP A O 1
ATOM 1274 N N . LEU A 1 168 ? -30.843 11.041 -7.912 1.00 90.38 168 LEU A N 1
ATOM 1275 C CA . LEU A 1 168 ? -29.452 10.585 -7.870 1.00 90.38 168 LEU A CA 1
ATOM 1276 C C . LEU A 1 168 ? -29.279 9.157 -8.406 1.00 90.38 168 LEU A C 1
ATOM 1278 O O . LEU A 1 168 ? -28.233 8.851 -8.977 1.00 90.38 168 LEU A O 1
ATOM 1282 N N . VAL A 1 169 ? -30.282 8.286 -8.250 1.00 89.88 169 VAL A N 1
ATOM 1283 C CA . VAL A 1 169 ? -30.289 6.959 -8.893 1.00 89.88 169 VAL A CA 1
ATOM 1284 C C . VAL A 1 169 ? -30.340 7.121 -10.415 1.00 89.88 169 VAL A C 1
ATOM 1286 O O . VAL A 1 169 ? -29.576 6.457 -11.112 1.00 89.88 169 VAL A O 1
ATOM 1289 N N . GLU A 1 170 ? -31.171 8.031 -10.929 1.00 90.44 170 GLU A N 1
ATOM 1290 C CA . GLU A 1 170 ? -31.262 8.342 -12.360 1.00 90.44 170 GLU A CA 1
ATOM 1291 C C . GLU A 1 170 ? -29.923 8.849 -12.918 1.00 90.44 170 GLU A C 1
ATOM 1293 O O . GLU A 1 170 ? -29.466 8.365 -13.954 1.00 90.44 170 GLU A O 1
ATOM 1298 N N . LEU A 1 171 ? -29.228 9.735 -12.191 1.00 90.25 171 LEU A N 1
ATOM 1299 C CA . LEU A 1 171 ? -27.884 10.189 -12.572 1.00 90.25 171 LEU A CA 1
ATOM 1300 C C . LEU A 1 171 ? -26.861 9.042 -12.619 1.00 90.25 171 LEU A C 1
ATOM 1302 O O . LEU A 1 171 ? -26.067 8.978 -13.558 1.00 90.25 171 LEU A O 1
ATOM 1306 N N . GLN A 1 172 ? -26.881 8.123 -11.647 1.00 91.94 172 GLN A N 1
ATOM 1307 C CA . GLN A 1 172 ? -25.977 6.963 -11.635 1.00 91.94 172 GLN A CA 1
ATOM 1308 C C . GLN A 1 172 ? -26.260 5.992 -12.788 1.00 91.94 172 GLN A C 1
ATOM 1310 O O . GLN A 1 172 ? -25.327 5.505 -13.425 1.00 91.94 172 GLN A O 1
ATOM 1315 N N . ILE A 1 173 ? -27.536 5.727 -13.092 1.00 92.44 173 ILE A N 1
ATOM 1316 C CA . ILE A 1 173 ? -27.925 4.919 -14.260 1.00 92.44 173 ILE A CA 1
ATOM 1317 C C . ILE A 1 173 ? -27.444 5.602 -15.544 1.00 92.44 173 ILE A C 1
ATOM 1319 O O . ILE A 1 173 ? -26.841 4.945 -16.389 1.00 92.44 173 ILE A O 1
ATOM 1323 N N . GLY A 1 174 ? -27.611 6.924 -15.651 1.00 91.19 174 GLY A N 1
ATOM 1324 C CA . GLY A 1 174 ? -27.126 7.704 -16.788 1.00 91.19 174 GLY A CA 1
ATOM 1325 C C . GLY A 1 174 ? -25.613 7.589 -17.011 1.00 91.19 174 GLY A C 1
ATOM 1326 O O . GLY A 1 174 ? -25.172 7.500 -18.156 1.00 91.19 174 GLY A O 1
ATOM 1327 N N . GLN A 1 175 ? -24.807 7.520 -15.943 1.00 91.38 175 GLN A N 1
ATOM 1328 C CA . GLN A 1 175 ? -23.362 7.271 -16.062 1.00 91.38 175 GLN A CA 1
ATOM 1329 C C . GLN A 1 175 ? -23.053 5.876 -16.624 1.00 91.38 175 GLN A C 1
ATOM 1331 O O . GLN A 1 175 ? -22.158 5.737 -17.459 1.00 91.38 175 GLN A O 1
ATOM 1336 N N . ILE A 1 176 ? -23.798 4.850 -16.202 1.00 92.69 176 ILE A N 1
ATOM 1337 C CA . ILE A 1 176 ? -23.655 3.481 -16.724 1.00 92.69 176 ILE A CA 1
ATOM 1338 C C . ILE A 1 176 ? -24.047 3.427 -18.202 1.00 92.69 176 ILE A C 1
ATOM 1340 O O . ILE A 1 176 ? -23.313 2.857 -19.008 1.00 92.69 176 ILE A O 1
ATOM 1344 N N . ASP A 1 177 ? -25.167 4.046 -18.570 1.00 92.81 177 ASP A N 1
ATOM 1345 C CA . ASP A 1 177 ? -25.658 4.060 -19.949 1.00 92.81 177 ASP A CA 1
ATOM 1346 C C . ASP A 1 177 ? -24.685 4.786 -20.886 1.00 92.81 177 ASP A C 1
ATOM 1348 O O . ASP A 1 177 ? -24.406 4.309 -21.988 1.00 92.81 177 ASP A O 1
ATOM 1352 N N . LEU A 1 178 ? -24.109 5.904 -20.432 1.00 92.19 178 LEU A N 1
ATOM 1353 C CA . LEU A 1 178 ? -23.082 6.627 -21.178 1.00 92.19 178 LEU A CA 1
ATOM 1354 C C . LEU A 1 178 ? -21.833 5.767 -21.394 1.00 92.19 178 LEU A C 1
ATOM 1356 O O . LEU A 1 178 ? -21.319 5.704 -22.511 1.00 92.19 178 LEU A O 1
ATOM 1360 N N . LEU A 1 179 ? -21.374 5.066 -20.355 1.00 92.19 179 LEU A N 1
ATOM 1361 C CA . LEU A 1 179 ? -20.260 4.129 -20.473 1.00 92.19 179 LEU A CA 1
ATOM 1362 C C . LEU A 1 179 ? -20.565 3.020 -21.484 1.00 92.19 179 LEU A C 1
ATOM 1364 O O . LEU A 1 179 ? -19.757 2.785 -22.380 1.00 92.19 179 LEU A O 1
ATOM 1368 N N . MET A 1 180 ? -21.736 2.383 -21.384 1.00 90.25 180 MET A N 1
ATOM 1369 C CA . MET A 1 180 ? -22.181 1.337 -22.315 1.00 90.25 180 MET A CA 1
ATOM 1370 C C . MET A 1 180 ? -22.270 1.830 -23.763 1.00 90.25 180 MET A C 1
ATOM 1372 O O . MET A 1 180 ? -22.025 1.056 -24.685 1.00 90.25 180 MET A O 1
ATOM 1376 N N . ALA A 1 181 ? -22.599 3.105 -23.974 1.00 91.81 181 ALA A N 1
ATOM 1377 C CA . ALA A 1 181 ? -22.621 3.712 -25.300 1.00 91.81 181 ALA A CA 1
ATOM 1378 C C . ALA A 1 181 ? -21.214 4.018 -25.842 1.00 91.81 181 ALA A C 1
ATOM 1380 O O . ALA A 1 181 ? -20.988 3.898 -27.046 1.00 91.81 181 ALA A O 1
ATOM 1381 N N . MET A 1 182 ? -20.276 4.421 -24.979 1.00 91.44 182 MET A N 1
ATOM 1382 C CA . MET A 1 182 ? -18.900 4.751 -25.371 1.00 91.44 182 MET A CA 1
ATOM 1383 C C . MET A 1 182 ? -18.018 3.520 -25.591 1.00 91.44 182 MET A C 1
ATOM 1385 O O . MET A 1 182 ? -17.136 3.560 -26.446 1.00 91.44 182 MET A O 1
ATOM 1389 N N . TYR A 1 183 ? -18.266 2.446 -24.840 1.00 91.50 183 TYR A N 1
ATOM 1390 C CA . TYR A 1 183 ? -17.461 1.223 -24.827 1.00 91.50 183 TYR A CA 1
ATOM 1391 C C . TYR A 1 183 ? -18.346 -0.027 -24.994 1.00 91.50 183 TYR A C 1
ATOM 1393 O O . TYR A 1 183 ? -18.467 -0.838 -24.068 1.00 91.50 183 TYR A O 1
ATOM 1401 N N . PRO A 1 184 ? -19.038 -0.171 -26.140 1.00 89.38 184 PRO A N 1
ATOM 1402 C CA . PRO A 1 184 ? -20.048 -1.211 -26.327 1.00 89.38 184 PRO A CA 1
ATOM 1403 C C . PRO A 1 184 ? -19.465 -2.629 -26.352 1.00 89.38 184 PRO A C 1
ATOM 1405 O O . PRO A 1 184 ? -20.150 -3.568 -25.945 1.00 89.38 184 PRO A O 1
ATOM 1408 N N . ASP A 1 185 ? -18.221 -2.787 -26.811 1.00 89.81 185 ASP A N 1
ATOM 1409 C CA . ASP A 1 185 ? -17.566 -4.089 -26.967 1.00 89.81 185 ASP A CA 1
ATOM 1410 C C . ASP A 1 185 ? -16.633 -4.421 -25.784 1.00 89.81 185 ASP A C 1
ATOM 1412 O O . ASP A 1 185 ? -16.281 -5.581 -25.567 1.00 89.81 185 ASP A O 1
ATOM 1416 N N . GLU A 1 186 ? -16.242 -3.414 -25.000 1.00 91.94 186 GLU A N 1
ATOM 1417 C CA . GLU A 1 186 ? -15.266 -3.522 -23.912 1.00 91.94 186 GLU A CA 1
ATOM 1418 C C . GLU A 1 186 ? -15.901 -3.626 -22.518 1.00 91.94 186 GLU A C 1
ATOM 1420 O O . GLU A 1 186 ? -15.226 -4.017 -21.560 1.00 91.94 186 GLU A O 1
ATOM 1425 N N . ILE A 1 187 ? -17.182 -3.269 -22.376 1.00 92.44 187 ILE A N 1
ATOM 1426 C CA . ILE A 1 187 ? -17.897 -3.343 -21.099 1.00 92.44 187 ILE A CA 1
ATOM 1427 C C . ILE A 1 187 ? -18.462 -4.735 -20.850 1.00 92.44 187 ILE A C 1
ATOM 1429 O O . ILE A 1 187 ? -19.196 -5.317 -21.649 1.00 92.44 187 ILE A O 1
ATOM 1433 N N . ILE A 1 188 ? -18.185 -5.234 -19.651 1.00 92.00 188 ILE A N 1
ATOM 1434 C CA . ILE A 1 188 ? -18.636 -6.522 -19.155 1.00 92.00 188 ILE A CA 1
ATOM 1435 C C . ILE A 1 188 ? -19.475 -6.285 -17.897 1.00 92.00 188 ILE A C 1
ATOM 1437 O O . ILE A 1 188 ? -18.985 -5.862 -16.849 1.00 92.00 188 ILE A O 1
ATOM 1441 N N . LEU A 1 189 ? -20.761 -6.605 -18.016 1.00 90.12 189 LEU A N 1
ATOM 1442 C CA . LEU A 1 189 ? -21.737 -6.632 -16.929 1.00 90.12 189 LEU A CA 1
ATOM 1443 C C . LEU A 1 189 ? -22.194 -8.074 -16.711 1.00 90.12 189 LEU A C 1
ATOM 1445 O O . LEU A 1 189 ? -22.691 -8.714 -17.644 1.00 90.12 189 LEU A O 1
ATOM 1449 N N . GLU A 1 190 ? -22.056 -8.571 -15.482 1.00 88.88 190 GLU A N 1
ATOM 1450 C CA . GLU A 1 190 ? -22.598 -9.874 -15.090 1.00 88.88 190 GLU A CA 1
ATOM 1451 C C . GLU A 1 190 ? -24.134 -9.881 -15.163 1.00 88.88 190 GLU A C 1
ATOM 1453 O O . GLU A 1 190 ? -24.789 -8.846 -15.038 1.00 88.88 190 GLU A O 1
ATOM 1458 N N . GLU A 1 191 ? -24.730 -11.058 -15.365 1.00 86.75 191 GLU A N 1
ATOM 1459 C CA . GLU A 1 191 ? -26.184 -11.205 -15.526 1.00 86.75 191 GLU A CA 1
ATOM 1460 C C . GLU A 1 191 ? -26.961 -10.719 -14.290 1.00 86.75 191 GLU A C 1
ATOM 1462 O O . GLU A 1 191 ? -27.986 -10.054 -14.430 1.00 86.75 191 GLU A O 1
ATOM 1467 N N . SER A 1 192 ? -26.420 -10.935 -13.087 1.00 84.94 192 SER A N 1
ATOM 1468 C CA . SER A 1 192 ? -26.968 -10.390 -11.839 1.00 84.94 192 SER A CA 1
ATOM 1469 C C . SER A 1 192 ? -26.908 -8.863 -11.785 1.00 84.94 192 SER A C 1
ATOM 1471 O O . SER A 1 192 ? -27.888 -8.237 -11.398 1.00 84.94 192 SER A O 1
ATOM 1473 N N . SER A 1 193 ? -25.801 -8.253 -12.224 1.00 87.44 193 SER A N 1
ATOM 1474 C CA . SER A 1 193 ? -25.654 -6.792 -12.283 1.00 87.44 193 SER A CA 1
ATOM 1475 C C . SER A 1 193 ? -26.644 -6.159 -13.264 1.00 87.44 193 SER A C 1
ATOM 1477 O O . SER A 1 193 ? -27.175 -5.087 -12.991 1.00 87.44 193 SER A O 1
ATOM 1479 N N . LYS A 1 194 ? -26.920 -6.824 -14.397 1.00 87.88 194 LYS A N 1
ATOM 1480 C CA . LYS A 1 194 ? -27.938 -6.378 -15.364 1.00 87.88 194 LYS A CA 1
ATOM 1481 C C . LYS A 1 194 ? -29.337 -6.433 -14.765 1.00 87.88 194 LYS A C 1
ATOM 1483 O O . LYS A 1 194 ? -30.086 -5.471 -14.884 1.00 87.88 194 LYS A O 1
ATOM 1488 N N . GLN A 1 195 ? -29.657 -7.531 -14.085 1.00 86.25 195 GLN A N 1
ATOM 1489 C CA . GLN A 1 195 ? -30.950 -7.692 -13.433 1.00 86.25 195 GLN A CA 1
ATOM 1490 C C . GLN A 1 195 ? -31.163 -6.648 -12.327 1.00 86.25 195 GLN A C 1
ATOM 1492 O O . GLN A 1 195 ? -32.229 -6.047 -12.255 1.00 86.25 195 GLN A O 1
ATOM 1497 N N . GLU A 1 196 ? -30.136 -6.364 -11.521 1.00 87.62 196 GLU A N 1
ATOM 1498 C CA . GLU A 1 196 ? -30.189 -5.298 -10.514 1.00 87.62 196 GLU A CA 1
ATOM 1499 C C . GLU A 1 196 ? -30.348 -3.904 -11.139 1.00 87.62 196 GLU A C 1
ATOM 1501 O O . GLU A 1 196 ? -31.101 -3.084 -10.617 1.00 87.62 196 GLU A O 1
ATOM 1506 N N . LEU A 1 197 ? -29.677 -3.631 -12.263 1.00 89.06 197 LEU A N 1
ATOM 1507 C CA . LEU A 1 197 ? -29.827 -2.369 -12.990 1.00 89.06 197 LEU A CA 1
ATOM 1508 C C . LEU A 1 197 ? -31.260 -2.183 -13.508 1.00 89.06 197 LEU A C 1
ATOM 1510 O O . LEU A 1 197 ? -31.824 -1.096 -13.383 1.00 89.06 197 LEU A O 1
ATOM 1514 N N . ASP A 1 198 ? -31.864 -3.240 -14.051 1.00 87.94 198 ASP A N 1
ATOM 1515 C CA . ASP A 1 198 ? -33.246 -3.213 -14.535 1.00 87.94 198 ASP A CA 1
ATOM 1516 C C . ASP A 1 198 ? -34.255 -3.070 -13.383 1.00 87.94 198 ASP A C 1
ATOM 1518 O O . ASP A 1 198 ? -35.221 -2.312 -13.496 1.00 87.94 198 ASP A O 1
ATOM 1522 N N . ASP A 1 199 ? -34.013 -3.716 -12.240 1.00 86.44 199 ASP A N 1
ATOM 1523 C CA . ASP A 1 199 ? -34.819 -3.536 -11.027 1.00 86.44 199 ASP A CA 1
ATOM 1524 C C . ASP A 1 199 ? -34.764 -2.083 -10.517 1.00 86.44 199 ASP A C 1
ATOM 1526 O O . ASP A 1 199 ? -35.794 -1.514 -10.138 1.00 86.44 199 ASP A O 1
ATOM 1530 N N . LEU A 1 200 ? -33.586 -1.446 -10.555 1.00 86.88 200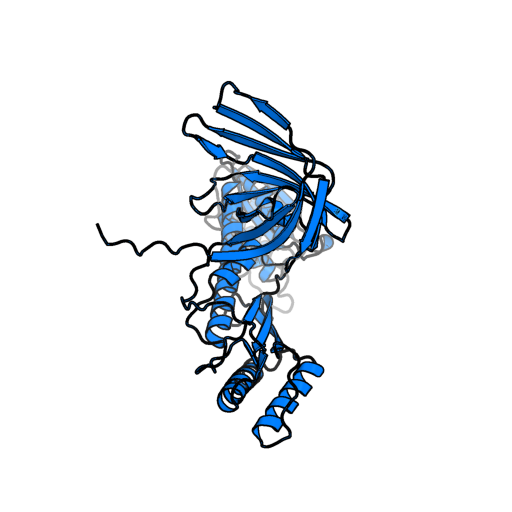 LEU A N 1
ATOM 1531 C CA . LEU A 1 200 ? -33.419 -0.037 -10.183 1.00 86.88 200 LEU A CA 1
ATOM 1532 C C . LEU A 1 200 ? -34.160 0.900 -11.142 1.00 86.88 200 LEU A C 1
ATOM 1534 O O . LEU A 1 200 ? -34.856 1.802 -10.669 1.00 86.88 200 LEU A O 1
ATOM 1538 N N . ARG A 1 201 ? -34.090 0.657 -12.458 1.00 88.81 201 ARG A N 1
ATOM 1539 C CA . ARG A 1 201 ? -34.863 1.406 -13.468 1.00 88.81 201 ARG A CA 1
ATOM 1540 C C . ARG A 1 201 ? -36.367 1.322 -13.189 1.00 88.81 201 ARG A C 1
ATOM 1542 O O . ARG A 1 201 ? -37.032 2.348 -13.062 1.00 88.81 201 ARG A O 1
ATOM 1549 N N . ASN A 1 202 ? -36.880 0.110 -12.970 1.00 84.50 202 ASN A N 1
ATOM 1550 C CA . ASN A 1 202 ? -38.295 -0.124 -12.664 1.00 84.50 202 ASN A CA 1
ATOM 1551 C C . ASN A 1 202 ? -38.746 0.562 -11.360 1.00 84.50 202 ASN A C 1
ATOM 1553 O O . ASN A 1 202 ? -39.901 0.973 -11.237 1.00 84.50 202 ASN A O 1
ATOM 1557 N N . SER A 1 203 ? -37.852 0.693 -10.374 1.00 80.69 203 SER A N 1
ATOM 1558 C CA . SER A 1 203 ? -38.166 1.352 -9.100 1.00 80.69 203 SER A CA 1
ATOM 1559 C C . SER A 1 203 ? -38.377 2.867 -9.234 1.00 80.69 203 SER A C 1
ATOM 1561 O O . SER A 1 203 ? -39.203 3.429 -8.513 1.00 80.69 203 SER A O 1
ATOM 1563 N N . ILE A 1 204 ? -37.690 3.522 -10.178 1.00 81.00 204 ILE A N 1
ATOM 1564 C CA . ILE A 1 204 ? -37.848 4.960 -10.451 1.00 81.00 204 ILE A CA 1
ATOM 1565 C C . ILE A 1 204 ? -39.164 5.229 -11.194 1.00 81.00 204 ILE A C 1
ATOM 1567 O O . ILE A 1 204 ? -39.842 6.217 -10.919 1.00 81.00 204 ILE A O 1
ATOM 1571 N N . GLU A 1 205 ? -39.584 4.317 -12.073 1.00 78.12 205 GLU A N 1
ATOM 1572 C CA . GLU A 1 205 ? -40.801 4.444 -12.890 1.00 78.12 205 GLU A CA 1
ATOM 1573 C C . GLU A 1 205 ? -42.115 4.140 -12.129 1.00 78.12 205 GLU A C 1
ATOM 1575 O O . GLU A 1 205 ? -43.179 3.988 -12.732 1.00 78.12 205 GLU A O 1
ATOM 1580 N N . GLY A 1 206 ? -42.078 4.079 -10.791 1.00 66.62 206 GLY A N 1
ATOM 1581 C CA . GLY A 1 206 ? -43.253 3.839 -9.940 1.00 66.62 206 GLY A CA 1
ATOM 1582 C C . GLY A 1 206 ? -43.480 2.373 -9.551 1.00 66.62 206 GLY A C 1
ATOM 1583 O O . GLY A 1 206 ? -44.564 2.024 -9.073 1.00 66.62 206 GLY A O 1
ATOM 1584 N N . GLY A 1 207 ? -42.475 1.514 -9.743 1.00 62.00 207 GLY A N 1
ATOM 1585 C CA . GLY A 1 207 ? -42.464 0.132 -9.264 1.00 62.00 207 GLY A CA 1
ATOM 1586 C C . GLY A 1 207 ? -42.367 -0.003 -7.732 1.00 62.00 207 GLY A C 1
ATOM 1587 O O . GLY A 1 207 ? -42.181 0.980 -7.011 1.00 62.00 207 GLY A O 1
ATOM 1588 N N . PRO A 1 208 ? -42.519 -1.227 -7.189 1.00 60.78 208 PRO A N 1
ATOM 1589 C CA . PRO A 1 208 ? -42.416 -1.471 -5.752 1.00 60.78 208 PRO A CA 1
ATOM 1590 C C . PRO A 1 208 ? -41.015 -1.107 -5.217 1.00 60.78 208 PRO A C 1
ATOM 1592 O O . PRO A 1 208 ? -40.019 -1.383 -5.886 1.00 60.78 208 PRO A O 1
ATOM 1595 N N . PRO A 1 209 ? -40.911 -0.526 -4.004 1.00 60.81 209 PRO A N 1
ATOM 1596 C CA . PRO A 1 209 ? -39.630 -0.110 -3.443 1.00 60.81 209 PRO A CA 1
ATOM 1597 C C . PRO A 1 209 ? -38.703 -1.311 -3.233 1.00 60.81 209 PRO A C 1
ATOM 1599 O O . PRO A 1 209 ? -39.076 -2.308 -2.608 1.00 60.81 209 PRO A O 1
ATOM 1602 N N . MET A 1 210 ? -37.480 -1.200 -3.748 1.00 66.19 210 MET A N 1
ATOM 1603 C CA . MET A 1 210 ? -36.467 -2.249 -3.670 1.00 66.19 210 MET A CA 1
ATOM 1604 C C . MET A 1 210 ? -35.953 -2.409 -2.226 1.00 66.19 210 MET A C 1
ATOM 1606 O O . MET A 1 210 ? -35.710 -1.431 -1.517 1.00 66.19 210 MET A O 1
ATOM 1610 N N . SER A 1 211 ? -35.785 -3.654 -1.764 1.00 63.16 211 SER A N 1
ATOM 1611 C CA . SER A 1 211 ? -35.265 -3.942 -0.418 1.00 63.16 211 SER A CA 1
ATOM 1612 C C . SER A 1 211 ? -33.740 -3.826 -0.386 1.00 63.16 211 SER A C 1
ATOM 1614 O O . SER A 1 211 ? -33.045 -4.584 -1.057 1.00 63.16 211 SER A O 1
ATOM 1616 N N . ILE A 1 212 ? -33.214 -2.946 0.468 1.00 63.28 212 ILE A N 1
ATOM 1617 C CA . ILE A 1 212 ? -31.774 -2.664 0.577 1.00 63.28 212 ILE A CA 1
ATOM 1618 C C . ILE A 1 212 ? -31.035 -3.825 1.248 1.00 63.28 212 ILE A C 1
ATOM 1620 O O . ILE A 1 212 ? -31.345 -4.190 2.386 1.00 63.28 212 ILE A O 1
ATOM 1624 N N . LYS A 1 213 ? -30.001 -4.362 0.591 1.00 61.34 213 LYS A N 1
ATOM 1625 C CA . LYS A 1 213 ? -29.056 -5.322 1.185 1.00 61.34 213 LYS A CA 1
ATOM 1626 C C . LYS A 1 213 ? -27.668 -4.689 1.320 1.00 61.34 213 LYS A C 1
ATOM 1628 O O . LYS A 1 213 ? -26.745 -4.992 0.576 1.00 61.34 213 LYS A O 1
ATOM 1633 N N . GLY A 1 214 ? -27.502 -3.804 2.303 1.00 67.31 214 GLY A N 1
ATOM 1634 C CA . GLY A 1 214 ? -26.209 -3.170 2.584 1.00 67.31 214 GLY A CA 1
ATOM 1635 C C . GLY A 1 214 ? -25.856 -2.049 1.603 1.00 67.31 214 GLY A C 1
ATOM 1636 O O . GLY A 1 214 ? -26.681 -1.182 1.348 1.00 67.31 214 GLY A O 1
ATOM 1637 N N . ALA A 1 215 ? -24.620 -2.038 1.097 1.00 65.88 215 ALA A N 1
ATOM 1638 C CA . ALA A 1 215 ? -24.042 -0.908 0.361 1.00 65.88 215 ALA A CA 1
ATOM 1639 C C . ALA A 1 215 ? -24.545 -0.709 -1.080 1.00 65.88 215 ALA A C 1
ATOM 1641 O O . ALA A 1 215 ? -24.065 0.220 -1.715 1.00 65.88 215 ALA A O 1
ATOM 1642 N N . GLN A 1 216 ? -25.442 -1.580 -1.565 1.00 82.44 216 GLN A N 1
ATOM 1643 C CA . GLN A 1 216 ? -25.986 -1.671 -2.930 1.00 82.44 216 GLN A CA 1
ATOM 1644 C C . GLN A 1 216 ? -25.096 -1.027 -4.009 1.00 82.44 216 GLN A C 1
ATOM 1646 O O . GLN A 1 216 ? -25.148 0.179 -4.250 1.00 82.44 216 GLN A O 1
ATOM 1651 N N . THR A 1 217 ? -24.274 -1.842 -4.666 1.00 89.62 217 THR A N 1
ATOM 1652 C CA . THR A 1 217 ? -23.333 -1.388 -5.696 1.00 89.62 217 THR A CA 1
ATOM 1653 C C . THR A 1 217 ? -23.442 -2.262 -6.932 1.00 89.62 217 THR A C 1
ATOM 1655 O O . THR A 1 217 ? -23.453 -3.482 -6.787 1.00 89.62 217 THR A O 1
ATOM 1658 N N . ILE A 1 218 ? -23.415 -1.662 -8.121 1.00 91.25 218 ILE A N 1
ATOM 1659 C CA . ILE A 1 218 ? -23.303 -2.403 -9.381 1.00 91.25 218 ILE A CA 1
ATOM 1660 C C . ILE A 1 218 ? -21.835 -2.453 -9.790 1.00 91.25 218 ILE A C 1
ATOM 1662 O O . ILE A 1 218 ? -21.181 -1.416 -9.923 1.00 91.25 218 ILE A O 1
ATOM 1666 N N . ALA A 1 219 ? -21.322 -3.669 -9.968 1.00 92.38 219 ALA A N 1
ATOM 1667 C CA . ALA A 1 219 ? -19.975 -3.909 -10.465 1.00 92.38 219 ALA A CA 1
ATOM 1668 C C . ALA A 1 219 ? -19.983 -4.014 -11.997 1.00 92.38 219 ALA A C 1
ATOM 1670 O O . ALA A 1 219 ? -20.785 -4.757 -12.571 1.00 92.38 219 ALA A O 1
ATOM 1671 N N . ILE A 1 220 ? -19.071 -3.283 -12.634 1.00 93.81 220 ILE A N 1
ATOM 1672 C CA . ILE A 1 220 ? -18.859 -3.241 -14.082 1.00 93.81 220 ILE A CA 1
ATOM 1673 C C . ILE A 1 220 ? -17.369 -3.447 -14.330 1.00 93.81 220 ILE A C 1
ATOM 1675 O O . ILE A 1 220 ? -16.546 -2.779 -13.708 1.00 93.81 220 ILE A O 1
ATOM 1679 N N . ALA A 1 221 ? -17.012 -4.352 -15.235 1.00 95.25 221 ALA A N 1
ATOM 1680 C CA . ALA A 1 221 ? -15.641 -4.472 -15.713 1.00 95.25 221 ALA A CA 1
ATOM 1681 C C . ALA A 1 221 ? -15.519 -3.793 -17.082 1.00 95.25 221 ALA A C 1
ATOM 1683 O O . ALA A 1 221 ? -16.353 -4.013 -17.955 1.00 95.25 221 ALA A O 1
ATOM 1684 N N . LEU A 1 222 ? -14.490 -2.971 -17.267 1.00 95.31 222 LEU A N 1
ATOM 1685 C CA . LEU A 1 222 ? -14.176 -2.292 -18.524 1.00 95.31 222 LEU A CA 1
ATOM 1686 C C . LEU A 1 222 ? -12.784 -2.721 -18.992 1.00 95.31 222 LEU A C 1
ATOM 1688 O O . LEU A 1 222 ? -11.792 -2.474 -18.303 1.00 95.31 222 LEU A O 1
ATOM 1692 N N . ASP A 1 223 ? -12.704 -3.352 -20.159 1.00 94.31 223 ASP A N 1
ATOM 1693 C CA . ASP A 1 223 ? -11.445 -3.762 -20.784 1.00 94.31 223 ASP A CA 1
ATOM 1694 C C . ASP A 1 223 ? -10.900 -2.653 -21.691 1.00 94.31 223 ASP A C 1
ATOM 1696 O O . ASP A 1 223 ? -11.078 -2.659 -22.905 1.00 94.31 223 ASP A O 1
ATOM 1700 N N . LEU A 1 224 ? -10.204 -1.686 -21.093 1.00 92.19 224 LEU A N 1
ATOM 1701 C CA . LEU A 1 224 ? -9.744 -0.487 -21.784 1.00 92.19 224 LEU A CA 1
ATOM 1702 C C . LEU A 1 224 ? -8.553 -0.786 -22.722 1.00 92.19 224 LEU A C 1
ATOM 1704 O O . LEU A 1 224 ? -7.508 -1.261 -22.257 1.00 92.19 224 LEU A O 1
ATOM 1708 N N . PRO A 1 225 ? -8.652 -0.502 -24.032 1.00 89.69 225 PRO A N 1
ATOM 1709 C CA . PRO A 1 225 ? -7.546 -0.693 -24.962 1.00 89.69 225 PRO A CA 1
ATOM 1710 C C . PRO A 1 225 ? -6.484 0.406 -24.800 1.00 89.69 225 PRO A C 1
ATOM 1712 O O . PRO A 1 225 ? -6.795 1.596 -24.777 1.00 89.69 225 PRO A O 1
ATOM 1715 N N . ILE A 1 226 ? -5.212 0.005 -24.716 1.00 89.62 226 ILE A N 1
ATOM 1716 C CA . ILE A 1 226 ? -4.055 0.900 -24.583 1.00 89.62 226 ILE A CA 1
ATOM 1717 C C . ILE A 1 226 ? -3.212 0.816 -25.861 1.00 89.62 226 ILE A C 1
ATOM 1719 O O . ILE A 1 226 ? -2.673 -0.241 -26.201 1.00 89.62 226 ILE A O 1
ATOM 1723 N N . CYS A 1 227 ? -3.106 1.941 -26.566 1.00 82.00 227 CYS A N 1
ATOM 1724 C CA . CYS A 1 227 ? -2.424 2.082 -27.851 1.00 82.00 227 CYS A CA 1
ATOM 1725 C C . CYS A 1 227 ? -1.308 3.137 -27.738 1.00 82.00 227 CYS A C 1
ATOM 1727 O O . CYS A 1 227 ? -1.548 4.224 -27.220 1.00 82.00 227 CYS A O 1
ATOM 1729 N N . LEU A 1 228 ? -0.100 2.827 -28.227 1.00 74.94 228 LEU A N 1
ATOM 1730 C CA . LEU A 1 228 ? 1.058 3.738 -28.191 1.00 74.94 228 LEU A CA 1
ATOM 1731 C C . LEU A 1 228 ? 1.056 4.753 -29.345 1.00 74.94 228 LEU A C 1
ATOM 1733 O O . LEU A 1 228 ? 1.733 5.775 -29.272 1.00 74.94 228 LEU A O 1
ATOM 1737 N N . SER A 1 229 ? 0.296 4.481 -30.408 1.00 66.88 229 SER A N 1
ATOM 1738 C CA . SER A 1 229 ? 0.147 5.365 -31.562 1.00 66.88 229 SER A CA 1
ATOM 1739 C C . SER A 1 229 ? -1.300 5.406 -32.058 1.00 66.88 229 SER A C 1
ATOM 1741 O O . SER A 1 229 ? -2.025 4.409 -32.002 1.00 66.88 229 SER A O 1
ATOM 1743 N N . GLU A 1 230 ? -1.735 6.569 -32.551 1.00 52.25 230 GLU A N 1
ATOM 1744 C CA . GLU A 1 230 ? -3.044 6.710 -33.193 1.00 52.25 230 GLU A CA 1
ATOM 1745 C C . GLU A 1 230 ? -3.094 5.842 -34.466 1.00 52.25 230 GLU A C 1
ATOM 1747 O O . GLU A 1 230 ? -2.392 6.103 -35.443 1.00 52.25 230 GLU A O 1
ATOM 1752 N N . GLY A 1 231 ? -3.925 4.792 -34.454 1.00 54.50 231 GLY A N 1
ATOM 1753 C CA . GLY A 1 231 ? -4.150 3.901 -35.602 1.00 54.50 231 GLY A CA 1
ATOM 1754 C C . GLY A 1 231 ? -3.495 2.515 -35.522 1.00 54.50 231 GLY A C 1
ATOM 1755 O O . GLY A 1 231 ? -3.623 1.737 -36.471 1.00 54.50 231 GLY A O 1
ATOM 1756 N N . GLU A 1 232 ? -2.828 2.169 -34.418 1.00 52.97 232 GLU A N 1
ATOM 1757 C CA . GLU A 1 232 ? -2.311 0.814 -34.182 1.00 52.97 232 GLU A CA 1
ATOM 1758 C C . GLU A 1 232 ? -3.457 -0.166 -33.881 1.00 52.97 232 GLU A C 1
ATOM 1760 O O . GLU A 1 232 ? -4.027 -0.178 -32.794 1.00 52.97 232 GLU A O 1
ATOM 1765 N N . LEU A 1 233 ? -3.813 -1.008 -34.854 1.00 48.66 233 LEU A N 1
ATOM 1766 C CA . LEU A 1 233 ? -4.750 -2.114 -34.654 1.00 48.66 233 LEU A CA 1
ATOM 1767 C C . LEU A 1 233 ? -4.054 -3.455 -34.937 1.00 48.66 233 LEU A C 1
ATOM 1769 O O . LEU A 1 233 ? -3.506 -3.631 -36.032 1.00 48.66 233 LEU A O 1
ATOM 1773 N N . PRO A 1 234 ? -4.109 -4.422 -33.996 1.00 53.75 234 PRO A N 1
ATOM 1774 C CA . PRO A 1 234 ? -4.759 -4.343 -32.677 1.00 53.75 234 PRO A CA 1
ATOM 1775 C C . PRO A 1 234 ? -3.956 -3.502 -31.666 1.00 53.75 234 PRO A C 1
ATOM 1777 O O . PRO A 1 234 ? -2.726 -3.489 -31.735 1.00 53.75 234 PRO A O 1
ATOM 1780 N N . CYS A 1 235 ? -4.638 -2.848 -30.710 1.00 61.22 235 CYS A N 1
ATOM 1781 C CA . CYS A 1 235 ? -3.954 -2.145 -29.618 1.00 61.22 235 CYS A CA 1
ATOM 1782 C C . CYS A 1 235 ? -2.978 -3.082 -28.901 1.00 61.22 235 CYS A C 1
ATOM 1784 O O . CYS A 1 235 ? -3.254 -4.267 -28.691 1.00 61.22 235 CYS A O 1
ATOM 1786 N N . SER A 1 236 ? -1.822 -2.537 -28.529 1.00 67.12 236 SER A N 1
ATOM 1787 C CA . SER A 1 236 ? -0.688 -3.330 -28.058 1.00 67.12 236 SER A CA 1
ATOM 1788 C C . SER A 1 236 ? -0.964 -4.021 -26.721 1.00 67.12 236 SER A C 1
ATOM 1790 O O . SER A 1 236 ? -0.369 -5.073 -26.448 1.00 67.12 236 SER A O 1
ATOM 1792 N N . LYS A 1 237 ? -1.858 -3.458 -25.892 1.00 85.94 237 LYS A N 1
ATOM 1793 C CA . LYS A 1 237 ? -2.230 -3.959 -24.563 1.00 85.94 237 LYS A CA 1
ATOM 1794 C C . LYS A 1 237 ? -3.686 -3.628 -24.205 1.00 85.94 237 LYS A C 1
ATOM 1796 O O . LYS A 1 237 ? -4.281 -2.699 -24.739 1.00 85.94 237 LYS A O 1
ATOM 1801 N N . THR A 1 238 ? -4.220 -4.361 -23.232 1.00 90.88 238 THR A N 1
ATOM 1802 C CA . THR A 1 238 ? -5.523 -4.100 -22.598 1.00 90.88 238 THR A CA 1
ATOM 1803 C C . THR A 1 238 ? -5.316 -3.887 -21.099 1.00 90.88 238 THR A C 1
ATOM 1805 O O . THR A 1 238 ? -4.482 -4.570 -20.486 1.00 90.88 238 THR A O 1
ATOM 1808 N N . LEU A 1 239 ? -6.061 -2.946 -20.520 1.00 93.75 239 LEU A N 1
ATOM 1809 C CA . LEU A 1 239 ? -6.072 -2.607 -19.101 1.00 93.75 239 LEU A CA 1
ATOM 1810 C C . LEU A 1 239 ? -7.486 -2.787 -18.538 1.00 93.75 239 LEU A C 1
ATOM 1812 O O . LEU A 1 239 ? -8.399 -2.061 -18.914 1.00 93.75 239 LEU A O 1
ATOM 1816 N N . ARG A 1 240 ? -7.669 -3.740 -17.620 1.00 95.19 240 ARG A N 1
ATOM 1817 C CA . ARG A 1 240 ? -8.978 -3.987 -17.005 1.00 95.19 240 ARG A CA 1
ATOM 1818 C C . ARG A 1 240 ? -9.229 -3.034 -15.839 1.00 95.19 240 ARG A C 1
ATOM 1820 O O . ARG A 1 240 ? -8.412 -2.957 -14.917 1.00 95.19 240 ARG A O 1
ATOM 1827 N N . LEU A 1 241 ? -10.374 -2.360 -15.866 1.00 95.50 241 LEU A N 1
ATOM 1828 C CA . LEU A 1 241 ? -10.875 -1.499 -14.800 1.00 95.50 241 LEU A CA 1
ATOM 1829 C C . LEU A 1 241 ? -12.114 -2.132 -14.158 1.00 95.50 241 LEU A C 1
A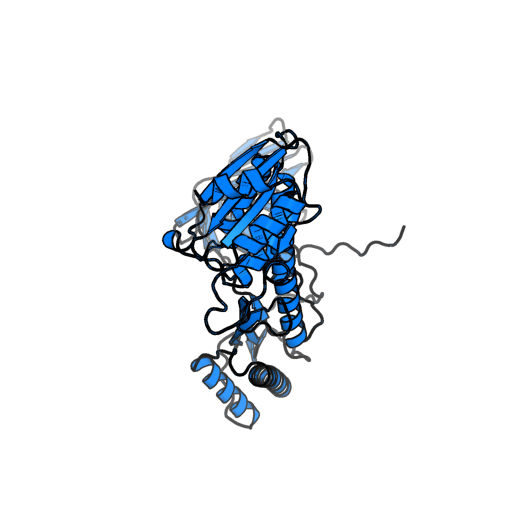TOM 1831 O O . LEU A 1 241 ? -13.078 -2.436 -14.852 1.00 95.50 241 LEU A O 1
ATOM 1835 N N . ASP A 1 242 ? -12.101 -2.288 -12.837 1.00 94.62 242 ASP A N 1
ATOM 1836 C CA . ASP A 1 242 ? -13.279 -2.661 -12.055 1.00 94.62 242 ASP A CA 1
ATOM 1837 C C . ASP A 1 242 ? -13.941 -1.387 -11.519 1.00 94.62 242 ASP A C 1
ATOM 1839 O O . ASP A 1 242 ? -13.402 -0.704 -10.641 1.00 94.62 242 ASP A O 1
ATOM 1843 N N . LEU A 1 243 ? -15.117 -1.072 -12.044 1.00 94.31 243 LEU A N 1
ATOM 1844 C CA . LEU A 1 243 ? -15.944 0.069 -11.678 1.00 94.31 243 LEU A CA 1
ATOM 1845 C C . LEU A 1 243 ? -17.022 -0.402 -10.698 1.00 94.31 243 LEU A C 1
ATOM 1847 O O . LEU A 1 243 ? -17.751 -1.352 -10.976 1.00 94.31 243 LEU A O 1
ATOM 1851 N N . ASN A 1 244 ? -17.142 0.257 -9.548 1.00 92.44 244 ASN A N 1
ATOM 1852 C CA . ASN A 1 244 ? -18.214 -0.007 -8.588 1.00 92.44 244 ASN A CA 1
ATOM 1853 C C . ASN A 1 244 ? -19.079 1.241 -8.446 1.00 92.44 244 ASN A C 1
ATOM 1855 O O . ASN A 1 244 ? -18.653 2.224 -7.831 1.00 92.44 244 ASN A O 1
ATOM 1859 N N . VAL A 1 245 ? -20.284 1.178 -9.009 1.00 93.25 245 VAL A N 1
ATOM 1860 C CA . VAL A 1 245 ? -21.258 2.274 -9.029 1.00 93.25 245 VAL A CA 1
ATOM 1861 C C . VAL A 1 245 ? -22.155 2.171 -7.790 1.00 93.25 245 VAL A C 1
ATOM 1863 O O . VAL A 1 245 ? -22.862 1.170 -7.642 1.00 93.25 245 VAL A O 1
ATOM 1866 N N . PRO A 1 246 ? -22.110 3.139 -6.858 1.00 91.62 246 PRO A N 1
ATOM 1867 C CA . PRO A 1 246 ? -22.886 3.086 -5.624 1.00 91.62 246 PRO A CA 1
ATOM 1868 C C . PRO A 1 246 ? -24.319 3.600 -5.808 1.00 91.62 246 PRO A C 1
ATOM 1870 O O . PRO A 1 246 ? -24.536 4.718 -6.267 1.00 91.62 246 PRO A O 1
ATOM 1873 N N . PHE A 1 247 ? -25.290 2.814 -5.340 1.00 90.19 247 PHE A N 1
ATOM 1874 C CA . PHE A 1 247 ? -26.718 3.160 -5.321 1.00 90.19 247 PHE A CA 1
ATOM 1875 C C . PHE A 1 247 ? -27.277 3.368 -3.910 1.00 90.19 247 PHE A C 1
ATOM 1877 O O . PHE A 1 247 ? -28.450 3.703 -3.736 1.00 90.19 247 PHE A O 1
ATOM 1884 N N . ALA A 1 248 ? -26.429 3.214 -2.892 1.00 87.12 248 ALA A N 1
ATOM 1885 C CA . ALA A 1 248 ? -26.748 3.515 -1.508 1.00 87.12 248 ALA A CA 1
ATOM 1886 C C . ALA A 1 248 ? -25.708 4.453 -0.886 1.00 87.12 248 ALA A C 1
ATOM 1888 O O . ALA A 1 248 ? -24.528 4.448 -1.241 1.00 87.12 248 ALA A O 1
ATOM 1889 N N . TYR A 1 249 ? -26.149 5.229 0.099 1.00 84.88 249 TYR A N 1
ATOM 1890 C CA . TYR A 1 249 ? -25.301 6.078 0.922 1.00 84.88 249 TYR A CA 1
ATOM 1891 C C . TYR A 1 249 ? -25.395 5.668 2.393 1.00 84.88 249 TYR A C 1
ATOM 1893 O O . TYR A 1 249 ? -26.346 5.020 2.842 1.00 84.88 249 TYR A O 1
ATOM 1901 N N . LYS A 1 250 ? -24.363 6.028 3.153 1.00 80.06 250 LYS A N 1
ATOM 1902 C CA . LYS A 1 250 ? -24.218 5.669 4.560 1.00 80.06 250 LYS A CA 1
ATOM 1903 C C . LYS A 1 250 ? -24.218 6.943 5.400 1.00 80.06 250 LYS A C 1
ATOM 1905 O O . LYS A 1 250 ? -23.278 7.727 5.327 1.00 80.06 250 LYS A O 1
ATOM 1910 N N . GLY A 1 251 ? -25.262 7.146 6.201 1.00 69.69 251 GLY A N 1
ATOM 1911 C CA . GLY A 1 251 ? -25.404 8.336 7.041 1.00 69.69 251 GLY A CA 1
ATOM 1912 C C . GLY A 1 251 ? -26.849 8.804 7.178 1.00 69.69 251 GLY A C 1
ATOM 1913 O O . GLY A 1 251 ? -27.743 8.311 6.501 1.00 69.69 251 GLY A O 1
ATOM 1914 N N . THR A 1 252 ? -27.073 9.764 8.072 1.00 63.91 252 THR A N 1
ATOM 1915 C CA . THR A 1 252 ? -28.397 10.349 8.341 1.00 63.91 252 THR A CA 1
ATOM 1916 C C . THR A 1 252 ? -28.749 11.505 7.402 1.00 63.91 252 THR A C 1
ATOM 1918 O O . THR A 1 252 ? -29.914 11.883 7.312 1.00 63.91 252 THR A O 1
ATOM 1921 N N . VAL A 1 253 ? -27.763 12.056 6.687 1.00 77.00 253 VAL A N 1
ATOM 1922 C CA . VAL A 1 253 ? -27.927 13.185 5.761 1.00 77.00 253 VAL A CA 1
ATOM 1923 C C . VAL A 1 253 ? -28.003 12.662 4.329 1.00 77.00 253 VAL A C 1
ATOM 1925 O O . VAL A 1 253 ? -27.112 11.929 3.904 1.00 77.00 253 VAL A O 1
ATOM 1928 N N . GLN A 1 254 ? -29.057 13.034 3.598 1.00 79.88 254 GLN A N 1
ATOM 1929 C CA . GLN A 1 254 ? -29.190 12.709 2.177 1.00 79.88 254 GLN A CA 1
ATOM 1930 C C . GLN A 1 254 ? -28.124 13.449 1.351 1.00 79.88 254 GLN A C 1
ATOM 1932 O O . GLN A 1 254 ? -27.946 14.655 1.549 1.00 79.88 254 GLN A O 1
ATOM 1937 N N . PRO A 1 255 ? -27.415 12.756 0.445 1.00 83.12 255 PRO A N 1
ATOM 1938 C CA . PRO A 1 255 ? -26.454 13.396 -0.443 1.00 83.12 255 PRO A CA 1
ATOM 1939 C C . PRO A 1 255 ? -27.170 14.317 -1.442 1.00 83.12 255 PRO A C 1
ATOM 1941 O O . PRO A 1 255 ? -28.295 14.032 -1.845 1.00 83.12 255 PRO A O 1
ATOM 1944 N N . GLN A 1 256 ? -26.516 15.420 -1.819 1.00 83.88 256 GLN A N 1
ATOM 1945 C CA . GLN A 1 256 ? -26.996 16.350 -2.858 1.00 83.88 256 GLN A CA 1
ATOM 1946 C C . GLN A 1 256 ? -26.427 16.033 -4.249 1.00 83.88 256 GLN A C 1
ATOM 1948 O O . GLN A 1 256 ? -26.977 16.477 -5.248 1.00 83.88 256 GLN A O 1
ATOM 1953 N N . GLU A 1 257 ? -25.344 15.258 -4.307 1.00 83.44 257 GLU A N 1
ATOM 1954 C CA . GLU A 1 257 ? -24.664 14.837 -5.533 1.00 83.44 257 GLU A CA 1
ATOM 1955 C C . GLU A 1 257 ? -24.497 13.310 -5.528 1.00 83.44 257 GLU A C 1
ATOM 1957 O O . GLU A 1 257 ? -24.412 12.706 -4.447 1.00 83.44 257 GLU A O 1
ATOM 1962 N N . PRO A 1 258 ? -24.469 12.655 -6.706 1.00 83.69 258 PRO A N 1
ATOM 1963 C CA . PRO A 1 258 ? -24.286 11.213 -6.776 1.00 83.69 258 PRO A CA 1
ATOM 1964 C C . PRO A 1 258 ? -22.902 10.832 -6.220 1.00 83.69 258 PRO A C 1
ATOM 1966 O O . PRO A 1 258 ? -21.908 11.480 -6.551 1.00 83.69 258 PRO A O 1
ATOM 1969 N N . PRO A 1 259 ? -22.790 9.786 -5.379 1.00 85.62 259 PRO A N 1
ATOM 1970 C CA . PRO A 1 259 ? -21.492 9.369 -4.868 1.00 85.62 259 PRO A CA 1
ATOM 1971 C C . PRO A 1 259 ? -20.572 8.897 -6.002 1.00 85.62 259 PRO A C 1
ATOM 1973 O O . PRO A 1 259 ? -21.014 8.209 -6.920 1.00 85.62 259 PRO A O 1
ATOM 1976 N N . HIS A 1 260 ? -19.278 9.203 -5.908 1.00 86.25 260 HIS A N 1
ATOM 1977 C CA . HIS A 1 260 ? -18.316 8.852 -6.954 1.00 86.25 260 HIS A CA 1
ATOM 1978 C C . HIS A 1 260 ? -18.242 7.341 -7.212 1.00 86.25 260 HIS A C 1
ATOM 1980 O O . HIS A 1 260 ? -18.157 6.524 -6.284 1.00 86.25 260 HIS A O 1
ATOM 1986 N N . VAL A 1 261 ? -18.212 6.983 -8.496 1.00 89.12 261 VAL A N 1
ATOM 1987 C CA . VAL A 1 261 ? -17.944 5.620 -8.953 1.00 89.12 261 VAL A CA 1
ATOM 1988 C C . VAL A 1 261 ? -16.510 5.254 -8.596 1.00 89.12 261 VAL A C 1
ATOM 1990 O O . VAL A 1 261 ? -15.561 5.958 -8.934 1.00 89.12 261 VAL A O 1
ATOM 1993 N N . LYS A 1 262 ? -16.338 4.132 -7.897 1.00 89.12 262 LYS A N 1
ATOM 1994 C CA . LYS A 1 262 ? -15.007 3.675 -7.491 1.00 89.12 262 LYS A CA 1
ATOM 1995 C C . LYS A 1 262 ? -14.369 2.912 -8.639 1.00 89.12 262 LYS A C 1
ATOM 1997 O O . LYS A 1 262 ? -14.838 1.823 -8.967 1.00 89.12 262 LYS A O 1
ATOM 2002 N N . VAL A 1 263 ? -13.291 3.454 -9.193 1.00 91.88 263 VAL A N 1
ATOM 2003 C CA . VAL A 1 263 ? -12.524 2.841 -10.283 1.00 91.88 263 VAL A CA 1
ATOM 2004 C C . VAL A 1 263 ? -11.300 2.134 -9.715 1.00 91.88 263 VAL A C 1
ATOM 2006 O O . VAL A 1 263 ? -10.504 2.742 -9.003 1.00 91.88 263 VAL A O 1
ATOM 2009 N N . ARG A 1 264 ? -11.121 0.849 -10.029 1.00 91.69 264 ARG A N 1
ATOM 2010 C CA . ARG A 1 264 ? -9.933 0.079 -9.649 1.00 91.69 264 ARG A CA 1
ATOM 2011 C C . ARG A 1 264 ? -9.236 -0.500 -10.866 1.00 91.69 264 ARG A C 1
ATOM 2013 O O . ARG A 1 264 ? -9.814 -1.302 -11.584 1.00 91.69 264 ARG A O 1
ATOM 2020 N N . VAL A 1 265 ? -7.955 -0.193 -11.027 1.00 92.69 265 VAL A N 1
ATOM 2021 C CA . VAL A 1 265 ? -7.100 -0.844 -12.023 1.00 92.69 265 VAL A CA 1
ATOM 2022 C C . VAL A 1 265 ? -6.759 -2.264 -11.561 1.00 92.69 265 VAL A C 1
ATOM 2024 O O . VAL A 1 265 ? -6.169 -2.462 -10.495 1.00 92.69 265 VAL A O 1
ATOM 2027 N N . VAL A 1 266 ? -7.103 -3.266 -12.368 1.00 92.81 266 VAL A N 1
ATOM 2028 C CA . VAL A 1 266 ? -6.648 -4.648 -12.181 1.00 92.81 266 VAL A CA 1
ATOM 2029 C C . VAL A 1 266 ? -5.261 -4.765 -12.791 1.00 92.81 266 VAL A C 1
ATOM 2031 O O . VAL A 1 266 ? -5.118 -4.621 -14.000 1.00 92.81 266 VAL A O 1
ATOM 2034 N N . GLN A 1 267 ? -4.240 -5.026 -11.968 1.00 90.94 267 GLN A N 1
ATOM 2035 C CA . GLN A 1 267 ? -2.848 -5.078 -12.424 1.00 90.94 267 GLN A CA 1
ATOM 2036 C C . GLN A 1 267 ? -2.667 -6.092 -13.574 1.00 90.94 267 GLN A C 1
ATOM 2038 O O . GLN A 1 267 ? -2.756 -7.301 -13.332 1.00 90.94 267 GLN A O 1
ATOM 2043 N N . PRO A 1 268 ? -2.344 -5.645 -14.802 1.00 91.50 268 PRO A N 1
ATOM 2044 C CA . PRO A 1 268 ? -2.014 -6.546 -15.892 1.00 91.50 268 PRO A CA 1
ATOM 2045 C C . PRO A 1 268 ? -0.536 -6.989 -15.832 1.00 91.50 268 PRO A C 1
ATOM 2047 O O . PRO A 1 268 ? 0.285 -6.348 -15.172 1.00 91.50 268 PRO A O 1
ATOM 2050 N N . PRO A 1 269 ? -0.140 -8.040 -16.576 1.00 88.00 269 PRO A N 1
ATOM 2051 C CA . PRO A 1 269 ? 1.224 -8.585 -16.531 1.00 88.00 269 PRO A CA 1
ATOM 2052 C C . PRO A 1 269 ? 2.319 -7.609 -16.983 1.00 88.00 269 PRO A C 1
ATOM 2054 O O . PRO A 1 269 ? 3.477 -7.756 -16.606 1.00 88.00 269 PRO A O 1
ATOM 2057 N N . TRP A 1 270 ? 1.962 -6.638 -17.827 1.00 87.94 270 TRP A N 1
ATOM 2058 C CA . TRP A 1 270 ? 2.884 -5.663 -18.411 1.00 87.94 270 TRP A CA 1
ATOM 2059 C C . TRP A 1 270 ? 3.076 -4.412 -17.543 1.00 87.94 270 TRP A C 1
ATOM 2061 O O . TRP A 1 270 ? 3.970 -3.618 -17.824 1.00 87.94 270 TRP A O 1
ATOM 2071 N N . LEU A 1 271 ? 2.272 -4.240 -16.490 1.00 89.69 271 LEU A N 1
ATOM 2072 C CA . LEU A 1 271 ? 2.322 -3.086 -15.598 1.00 89.69 271 LEU A CA 1
ATOM 2073 C C . LEU A 1 271 ? 2.903 -3.503 -14.244 1.00 89.69 271 LEU A C 1
ATOM 2075 O O . LEU A 1 271 ? 2.401 -4.406 -13.565 1.00 89.69 271 LEU A O 1
ATOM 2079 N N . SER A 1 272 ? 3.976 -2.835 -13.818 1.00 87.19 272 SER A N 1
ATOM 2080 C CA . SER A 1 272 ? 4.569 -3.114 -12.507 1.00 87.19 272 SER A CA 1
ATOM 2081 C C . SER A 1 272 ? 3.612 -2.760 -11.361 1.00 87.19 272 SER A C 1
ATOM 2083 O O . SER A 1 272 ? 2.754 -1.880 -11.479 1.00 87.19 272 SER A O 1
ATOM 2085 N N . ARG A 1 273 ? 3.797 -3.402 -10.200 1.00 83.06 273 ARG A N 1
ATOM 2086 C CA . ARG A 1 273 ? 2.985 -3.119 -9.005 1.00 83.06 273 ARG A CA 1
ATOM 2087 C C . ARG A 1 273 ? 3.126 -1.660 -8.561 1.00 83.06 273 ARG A C 1
ATOM 2089 O O . ARG A 1 273 ? 2.137 -1.044 -8.187 1.00 83.06 273 ARG A O 1
ATOM 2096 N N . ALA A 1 274 ? 4.335 -1.104 -8.644 1.00 81.94 274 ALA A N 1
ATOM 2097 C CA . ALA A 1 274 ? 4.598 0.296 -8.318 1.00 81.94 274 ALA A CA 1
ATOM 2098 C C . ALA A 1 274 ? 3.891 1.255 -9.289 1.00 81.94 274 ALA A C 1
ATOM 2100 O O . ALA A 1 274 ? 3.263 2.208 -8.844 1.00 81.94 274 ALA A O 1
ATOM 2101 N N . ALA A 1 275 ? 3.926 0.969 -10.595 1.00 84.81 275 ALA A N 1
ATOM 2102 C CA . ALA A 1 275 ? 3.216 1.768 -11.595 1.00 84.81 275 ALA A CA 1
ATOM 2103 C C . ALA A 1 275 ? 1.692 1.678 -11.435 1.00 84.81 275 ALA A C 1
ATOM 2105 O O . ALA A 1 275 ? 1.007 2.684 -11.547 1.00 84.81 275 ALA A O 1
ATOM 2106 N N . THR A 1 276 ? 1.169 0.500 -11.083 1.00 88.19 276 THR A N 1
ATOM 2107 C CA . THR A 1 276 ? -0.261 0.325 -10.780 1.00 88.19 276 THR A CA 1
ATOM 2108 C C . THR A 1 276 ? -0.680 1.178 -9.582 1.00 88.19 276 THR A C 1
ATOM 2110 O O . THR A 1 276 ? -1.702 1.850 -9.635 1.00 88.19 276 THR A O 1
ATOM 2113 N N . VAL A 1 277 ? 0.122 1.188 -8.509 1.00 85.62 277 VAL A N 1
ATOM 2114 C CA . VAL A 1 277 ? -0.127 2.044 -7.337 1.00 85.62 277 VAL A CA 1
ATOM 2115 C C . VAL A 1 277 ? -0.056 3.522 -7.715 1.00 85.62 277 VAL A C 1
ATOM 2117 O O . VAL A 1 277 ? -0.905 4.281 -7.267 1.00 85.62 277 VAL A O 1
ATOM 2120 N N . LYS A 1 278 ? 0.904 3.910 -8.563 1.00 86.44 278 LYS A N 1
ATOM 2121 C CA . LYS A 1 278 ? 1.065 5.286 -9.040 1.00 86.44 278 LYS A CA 1
ATOM 2122 C C . LYS A 1 278 ? -0.168 5.770 -9.816 1.00 86.44 278 LYS A C 1
ATOM 2124 O O . LYS A 1 278 ? -0.756 6.770 -9.424 1.00 86.44 278 LYS A O 1
ATOM 2129 N N . ILE A 1 279 ? -0.611 5.006 -10.820 1.00 86.44 279 ILE A N 1
ATOM 2130 C CA . ILE A 1 279 ? -1.827 5.296 -11.606 1.00 86.44 279 ILE A CA 1
ATOM 2131 C C . ILE A 1 279 ? -3.049 5.433 -10.689 1.00 86.44 279 ILE A C 1
ATOM 2133 O O . ILE A 1 279 ? -3.870 6.321 -10.870 1.00 86.44 279 ILE A O 1
ATOM 2137 N N . MET A 1 280 ? -3.160 4.569 -9.677 1.00 84.56 280 MET A N 1
ATOM 2138 C CA . MET A 1 280 ? -4.261 4.616 -8.712 1.00 84.56 280 MET A CA 1
ATOM 2139 C C . MET A 1 280 ? -4.160 5.782 -7.716 1.00 84.56 280 MET A C 1
ATOM 2141 O O . MET A 1 280 ? -5.176 6.164 -7.148 1.00 84.56 280 MET A O 1
ATOM 2145 N N . SER A 1 281 ? -2.966 6.328 -7.465 1.00 79.69 281 SER A N 1
ATOM 2146 C CA . SER A 1 281 ? -2.752 7.448 -6.534 1.00 79.69 281 SER A CA 1
ATOM 2147 C C . SER A 1 281 ? -2.825 8.827 -7.185 1.00 79.69 281 SER A C 1
ATOM 2149 O O . SER A 1 281 ? -3.000 9.809 -6.476 1.00 79.69 281 SER A O 1
ATOM 2151 N N . GLU A 1 282 ? -2.653 8.900 -8.505 1.00 77.94 282 GLU A N 1
ATOM 2152 C CA . GLU A 1 282 ? -2.669 10.147 -9.283 1.00 77.94 282 GLU A CA 1
ATOM 2153 C C . GLU A 1 282 ? -4.058 10.457 -9.868 1.00 77.94 282 GLU A C 1
ATOM 2155 O O . GLU A 1 282 ? -4.206 11.424 -10.606 1.00 77.94 282 GLU A O 1
ATOM 2160 N N . GLN A 1 283 ? -5.085 9.672 -9.512 1.00 71.81 283 GLN A N 1
ATOM 2161 C CA . GLN A 1 283 ? -6.456 9.898 -9.970 1.00 71.81 283 GLN A CA 1
ATOM 2162 C C . GLN A 1 283 ? -6.940 11.308 -9.577 1.00 71.81 283 GLN A C 1
ATOM 2164 O O . GLN A 1 283 ? -6.838 11.666 -8.404 1.00 71.81 283 GLN A O 1
ATOM 2169 N N . PRO A 1 284 ? -7.473 12.106 -10.520 1.00 69.31 284 PRO A N 1
ATOM 2170 C CA . PRO A 1 284 ? -7.955 13.445 -10.222 1.00 69.31 284 PRO A CA 1
ATOM 2171 C C . PRO A 1 284 ? -9.201 13.398 -9.330 1.00 69.31 284 PRO A C 1
ATOM 2173 O O . PRO A 1 284 ? -10.221 12.818 -9.695 1.00 69.31 284 PRO A O 1
ATOM 2176 N N . ASP A 1 285 ? -9.145 14.080 -8.187 1.00 60.19 285 ASP A N 1
ATOM 2177 C CA . ASP A 1 285 ? -10.248 14.149 -7.217 1.00 60.19 285 ASP A CA 1
ATOM 2178 C C . ASP A 1 285 ? -11.470 14.943 -7.725 1.00 60.19 285 ASP A C 1
ATOM 2180 O O . ASP A 1 285 ? -12.545 14.877 -7.131 1.00 60.19 285 ASP A O 1
ATOM 2184 N N . SER A 1 286 ? -11.301 15.731 -8.794 1.00 59.38 286 SER A N 1
ATOM 2185 C CA . SER A 1 286 ? -12.288 16.697 -9.300 1.00 59.38 286 SER A CA 1
ATOM 2186 C C . SER A 1 286 ? -12.870 16.364 -10.677 1.00 59.38 286 SER A C 1
ATOM 2188 O O . SER A 1 286 ? -13.570 17.204 -11.242 1.00 59.38 286 SER A O 1
ATOM 2190 N N . GLU A 1 287 ? -12.560 15.198 -11.247 1.00 69.19 287 GLU A N 1
ATOM 2191 C CA . GLU A 1 287 ? -13.037 14.811 -12.579 1.00 69.19 287 GLU A CA 1
ATOM 2192 C C . GLU A 1 287 ? -14.238 13.862 -12.521 1.00 69.19 287 GLU A C 1
ATOM 2194 O O . GLU A 1 287 ? -14.446 13.123 -11.554 1.00 69.19 287 GLU A O 1
ATOM 2199 N N . ASP A 1 288 ? -15.062 13.911 -13.569 1.00 82.12 288 ASP A N 1
ATOM 2200 C CA . ASP A 1 288 ? -16.131 12.942 -13.760 1.00 82.12 288 ASP A CA 1
ATOM 2201 C C . ASP A 1 288 ? -15.558 11.558 -14.127 1.00 82.12 288 ASP A C 1
ATOM 2203 O O . ASP A 1 288 ? -14.361 11.376 -14.352 1.00 82.12 288 ASP A O 1
ATOM 2207 N N . LEU A 1 289 ? -16.422 10.542 -14.160 1.00 87.50 289 LEU A N 1
ATOM 2208 C CA . LEU A 1 289 ? -16.019 9.155 -14.407 1.00 87.50 289 LEU A CA 1
ATOM 2209 C C . LEU A 1 289 ? -15.205 8.979 -15.700 1.00 87.50 289 LEU A C 1
ATOM 2211 O O . LEU A 1 289 ? -14.286 8.162 -15.742 1.00 87.50 289 LEU A O 1
ATOM 2215 N N . LEU A 1 290 ? -15.537 9.735 -16.747 1.00 89.25 290 LEU A N 1
ATOM 2216 C CA . LEU A 1 290 ? -14.845 9.660 -18.029 1.00 89.25 290 LEU A CA 1
ATOM 2217 C C . LEU A 1 290 ? -13.471 10.323 -17.966 1.00 89.25 290 LEU A C 1
ATOM 2219 O O . LEU A 1 290 ? -12.520 9.744 -18.486 1.00 89.25 290 LEU A O 1
ATOM 2223 N N . GLY A 1 291 ? -13.347 11.467 -17.287 1.00 88.00 291 GLY A N 1
ATOM 2224 C CA . GLY A 1 291 ? -12.051 12.095 -17.020 1.00 88.00 291 GLY A CA 1
ATOM 2225 C C . GLY A 1 291 ? -11.113 11.158 -16.261 1.00 88.00 291 GLY A C 1
ATOM 2226 O O . GLY A 1 291 ? -9.993 10.905 -16.701 1.00 88.00 291 GLY A O 1
ATOM 2227 N N . VAL A 1 292 ? -11.617 10.487 -15.216 1.00 89.19 292 VAL A N 1
ATOM 2228 C CA . VAL A 1 292 ? -10.846 9.469 -14.481 1.00 89.19 292 VAL A CA 1
ATOM 2229 C C . VAL A 1 292 ? -10.383 8.328 -15.399 1.00 89.19 292 VAL A C 1
ATOM 2231 O O . VAL A 1 292 ? -9.232 7.898 -15.309 1.00 89.19 292 VAL A O 1
ATOM 2234 N N . ILE A 1 293 ? -11.246 7.827 -16.290 1.00 91.56 293 ILE A N 1
ATOM 2235 C CA . ILE A 1 293 ? -10.886 6.760 -17.241 1.00 91.56 293 ILE A CA 1
ATOM 2236 C C . ILE A 1 293 ? -9.821 7.239 -18.236 1.00 91.56 293 ILE A C 1
ATOM 2238 O O . ILE A 1 293 ? -8.855 6.510 -18.478 1.00 91.56 293 ILE A O 1
ATOM 2242 N N . GLU A 1 294 ? -9.954 8.448 -18.784 1.00 90.06 294 GLU A N 1
ATOM 2243 C CA . GLU A 1 294 ? -8.979 8.991 -19.735 1.00 90.06 294 GLU A CA 1
ATOM 2244 C C . GLU A 1 294 ? -7.637 9.280 -19.052 1.00 90.06 294 GLU A C 1
ATOM 2246 O O . GLU A 1 294 ? -6.594 8.892 -19.571 1.00 90.06 294 GLU A O 1
ATOM 2251 N N . HIS A 1 295 ? -7.636 9.816 -17.832 1.00 90.25 295 HIS A N 1
ATOM 2252 C CA . HIS A 1 295 ? -6.412 10.021 -17.061 1.00 90.25 295 HIS A CA 1
ATOM 2253 C C . HIS A 1 295 ? -5.660 8.705 -16.794 1.00 90.25 295 HIS A C 1
ATOM 2255 O O . HIS A 1 295 ? -4.435 8.618 -16.950 1.00 90.25 295 HIS A O 1
ATOM 2261 N N . ILE A 1 296 ? -6.386 7.641 -16.422 1.00 91.94 296 ILE A N 1
ATOM 2262 C CA . ILE A 1 296 ? -5.806 6.300 -16.247 1.00 91.94 296 ILE A CA 1
ATOM 2263 C C . ILE A 1 296 ? -5.182 5.812 -17.559 1.00 91.94 296 ILE A C 1
ATOM 2265 O O . ILE A 1 296 ? -4.082 5.251 -17.550 1.00 91.94 296 ILE A O 1
ATOM 2269 N N . LYS A 1 297 ? -5.874 6.025 -18.681 1.00 90.62 297 LYS A N 1
ATOM 2270 C CA . LYS A 1 297 ? -5.415 5.648 -20.020 1.00 90.62 297 LYS A CA 1
ATOM 2271 C C . LYS A 1 297 ? -4.133 6.380 -20.403 1.00 90.62 297 LYS A C 1
ATOM 2273 O O . LYS A 1 297 ? -3.162 5.727 -20.773 1.00 90.62 297 LYS A O 1
ATOM 2278 N N . GLU A 1 298 ? -4.098 7.702 -20.264 1.00 89.81 298 GLU A N 1
ATOM 2279 C CA . GLU A 1 298 ? -2.934 8.537 -20.576 1.00 89.81 298 GLU A CA 1
ATOM 2280 C C . GLU A 1 298 ? -1.723 8.152 -19.723 1.00 89.81 298 GLU A C 1
ATOM 2282 O O . GLU A 1 298 ? -0.626 7.949 -20.244 1.00 89.81 298 GLU A O 1
ATOM 2287 N N . THR A 1 299 ? -1.925 7.947 -18.421 1.00 90.38 299 THR A N 1
ATOM 2288 C CA . THR A 1 299 ? -0.841 7.553 -17.510 1.00 90.38 299 THR A CA 1
ATOM 2289 C C . THR A 1 299 ? -0.308 6.155 -17.838 1.00 90.38 299 THR A C 1
ATOM 2291 O O . THR A 1 299 ? 0.899 5.905 -17.771 1.00 90.38 299 THR A O 1
ATOM 2294 N N . ALA A 1 300 ? -1.185 5.229 -18.239 1.00 90.19 300 ALA A N 1
ATOM 2295 C CA . ALA A 1 300 ? -0.788 3.905 -18.705 1.00 90.19 300 ALA A CA 1
ATOM 2296 C C . ALA A 1 300 ? 0.001 3.955 -20.026 1.00 90.19 300 ALA A C 1
ATOM 2298 O O . ALA A 1 300 ? 0.985 3.224 -20.169 1.00 90.19 300 ALA A O 1
ATOM 2299 N N . ILE A 1 301 ? -0.394 4.822 -20.966 1.00 89.38 301 ILE A N 1
ATOM 2300 C CA . ILE A 1 301 ? 0.344 5.069 -22.213 1.00 89.38 301 ILE A CA 1
ATOM 2301 C C . ILE A 1 301 ? 1.731 5.633 -21.891 1.00 89.38 301 ILE A C 1
ATOM 2303 O O . ILE A 1 301 ? 2.731 5.082 -22.349 1.00 89.38 301 ILE A O 1
ATOM 2307 N N . GLN A 1 302 ? 1.810 6.660 -21.040 1.00 87.94 302 GLN A N 1
ATOM 2308 C CA . GLN A 1 302 ? 3.079 7.277 -20.654 1.00 87.94 302 GLN A CA 1
ATOM 2309 C C . GLN A 1 302 ? 4.025 6.275 -19.983 1.00 87.94 302 GLN A C 1
ATOM 2311 O O . GLN A 1 302 ? 5.215 6.253 -20.279 1.00 87.94 302 GLN A O 1
ATOM 2316 N N . TYR A 1 303 ? 3.506 5.386 -19.132 1.00 88.56 303 TYR A N 1
ATOM 2317 C CA . TYR A 1 303 ? 4.318 4.327 -18.532 1.00 88.56 303 TYR A CA 1
ATOM 2318 C C . TYR A 1 303 ? 4.953 3.409 -19.582 1.00 88.56 303 TYR A C 1
ATOM 2320 O O . TYR A 1 303 ? 6.113 3.022 -19.441 1.00 88.56 303 TYR A O 1
ATOM 2328 N N . LEU A 1 304 ? 4.203 3.033 -20.620 1.00 86.50 304 LEU A N 1
ATOM 2329 C CA . LEU A 1 304 ? 4.735 2.186 -21.683 1.00 86.50 304 LEU A CA 1
ATOM 2330 C C . LEU A 1 304 ? 5.829 2.912 -22.478 1.00 86.50 304 LEU A C 1
ATOM 2332 O O . LEU A 1 304 ? 6.858 2.296 -22.750 1.00 86.50 304 LEU A O 1
ATOM 2336 N N . VAL A 1 305 ? 5.649 4.206 -22.760 1.00 85.00 305 VAL A N 1
ATOM 2337 C CA . VAL A 1 305 ? 6.679 5.054 -23.388 1.00 85.00 305 VAL A CA 1
ATOM 2338 C C . VAL A 1 305 ? 7.942 5.106 -22.519 1.00 85.00 305 VAL A C 1
ATOM 2340 O O . VAL A 1 305 ? 9.025 4.773 -22.992 1.00 85.00 305 VAL A O 1
ATOM 2343 N N . ASP A 1 306 ? 7.806 5.389 -21.220 1.00 83.81 306 ASP A N 1
ATOM 2344 C CA . ASP A 1 306 ? 8.936 5.459 -20.284 1.00 83.81 306 ASP A CA 1
ATOM 2345 C C . ASP A 1 306 ? 9.695 4.123 -20.174 1.00 83.81 306 ASP A C 1
ATOM 2347 O O . ASP A 1 306 ? 10.911 4.092 -19.969 1.00 83.81 306 ASP A O 1
ATOM 2351 N N . VAL A 1 307 ? 8.985 2.992 -20.257 1.00 81.75 307 VAL A N 1
ATOM 2352 C CA . VAL A 1 307 ? 9.596 1.654 -20.238 1.00 81.75 307 VAL A CA 1
ATOM 2353 C C . VAL A 1 307 ? 10.368 1.381 -21.528 1.00 81.75 307 VAL A C 1
ATOM 2355 O O . VAL A 1 307 ? 11.417 0.735 -21.472 1.00 81.75 307 VAL A O 1
ATOM 2358 N N . GLU A 1 308 ? 9.876 1.840 -22.678 1.00 77.00 308 GLU A N 1
ATOM 2359 C CA . GLU A 1 308 ? 10.605 1.743 -23.945 1.00 77.00 308 GLU A CA 1
ATOM 2360 C C . GLU A 1 308 ? 11.863 2.622 -23.943 1.00 77.00 308 GLU A C 1
ATOM 2362 O O . GLU A 1 308 ? 12.935 2.136 -24.314 1.00 77.00 308 GLU A O 1
ATOM 2367 N N . ASP A 1 309 ? 11.766 3.849 -23.431 1.00 74.44 309 ASP A N 1
ATOM 2368 C CA . ASP A 1 309 ? 12.890 4.785 -23.334 1.00 74.44 309 ASP A CA 1
ATOM 2369 C C . ASP A 1 309 ? 13.956 4.308 -22.336 1.00 74.44 309 ASP A C 1
ATOM 2371 O O . ASP A 1 309 ? 15.145 4.282 -22.657 1.00 74.44 309 ASP A O 1
ATOM 2375 N N . LYS A 1 310 ? 13.565 3.807 -21.157 1.00 70.88 310 LYS A N 1
ATOM 2376 C CA . LYS A 1 310 ? 14.527 3.249 -20.187 1.00 70.88 310 LYS A CA 1
ATOM 2377 C C . LYS A 1 310 ? 15.245 2.009 -20.697 1.00 70.88 310 LYS A C 1
ATOM 2379 O O . LYS A 1 310 ? 16.426 1.834 -20.418 1.00 70.88 310 LYS A O 1
ATOM 2384 N N . LYS A 1 311 ? 14.571 1.154 -21.473 1.00 66.56 311 LYS A N 1
ATOM 2385 C CA . LYS A 1 311 ? 15.234 0.014 -22.128 1.00 66.56 311 LYS A CA 1
ATOM 2386 C C . LYS A 1 311 ? 16.304 0.474 -23.118 1.00 66.56 311 LYS A C 1
ATOM 2388 O O . LYS A 1 311 ? 17.333 -0.186 -23.240 1.00 66.56 311 LYS A O 1
ATOM 2393 N N . LEU A 1 312 ? 16.076 1.594 -23.805 1.00 60.84 312 LEU A N 1
ATOM 2394 C CA . LEU A 1 312 ? 17.071 2.215 -24.678 1.00 60.84 312 LEU A CA 1
ATOM 2395 C C . LEU A 1 312 ? 18.233 2.820 -23.867 1.00 60.84 312 LEU A C 1
ATOM 2397 O O . LEU A 1 312 ? 19.384 2.672 -24.265 1.00 60.84 312 LEU A O 1
ATOM 2401 N N . GLU A 1 313 ? 17.973 3.455 -22.721 1.00 56.53 313 GLU A N 1
ATOM 2402 C CA . GLU A 1 313 ? 19.003 4.043 -21.844 1.00 56.53 313 GLU A CA 1
ATOM 2403 C C . GLU A 1 313 ? 19.864 3.006 -21.098 1.00 56.53 313 GLU A C 1
ATOM 2405 O O . GLU A 1 313 ? 21.088 3.138 -21.059 1.00 56.53 313 GLU A O 1
ATOM 2410 N N . ASP A 1 314 ? 19.277 1.937 -20.559 1.00 53.41 314 ASP A N 1
ATOM 2411 C CA . ASP A 1 314 ? 20.024 0.874 -19.865 1.00 53.41 314 ASP A CA 1
ATOM 2412 C C . ASP A 1 314 ? 20.927 0.082 -20.833 1.00 53.41 314 ASP A C 1
ATOM 2414 O O . ASP A 1 314 ? 22.031 -0.350 -20.473 1.00 53.41 314 ASP A O 1
ATOM 2418 N N . ALA A 1 315 ? 20.506 -0.042 -22.098 1.00 56.41 315 ALA A N 1
ATOM 2419 C CA . ALA A 1 315 ? 21.356 -0.552 -23.169 1.00 56.41 315 ALA A CA 1
ATOM 2420 C C . ALA A 1 315 ? 22.575 0.359 -23.423 1.00 56.41 315 ALA A C 1
ATOM 2422 O O . ALA A 1 315 ? 23.662 -0.154 -23.689 1.00 56.41 315 ALA A O 1
ATOM 242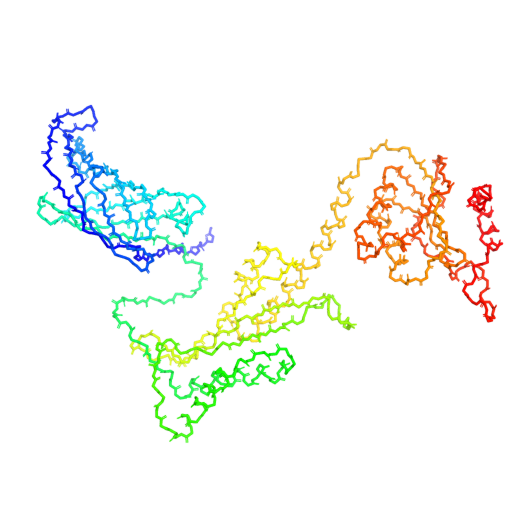3 N N . HIS A 1 316 ? 22.436 1.685 -23.272 1.00 51.09 316 HIS A N 1
ATOM 2424 C CA . HIS A 1 316 ? 23.547 2.639 -23.386 1.00 51.09 316 HIS A CA 1
ATOM 2425 C C . HIS A 1 316 ? 24.515 2.584 -22.189 1.00 51.09 316 HIS A C 1
ATOM 2427 O O . HIS A 1 316 ? 25.727 2.693 -22.376 1.00 51.09 316 HIS A O 1
ATOM 2433 N N . ALA A 1 317 ? 24.013 2.418 -20.959 1.00 50.53 317 ALA A N 1
ATOM 2434 C CA . ALA A 1 317 ? 24.818 2.520 -19.733 1.00 50.53 317 ALA A CA 1
ATOM 2435 C C . ALA A 1 317 ? 25.769 1.329 -19.490 1.00 50.53 317 ALA A C 1
ATOM 2437 O O . ALA A 1 317 ? 26.748 1.450 -18.752 1.00 50.53 317 ALA A O 1
ATOM 2438 N N . THR A 1 318 ? 25.512 0.182 -20.124 1.00 47.84 318 THR A N 1
ATOM 2439 C CA . THR A 1 318 ? 26.314 -1.046 -19.957 1.00 47.84 318 THR A CA 1
ATOM 2440 C C . THR A 1 318 ? 27.562 -1.074 -20.866 1.00 47.84 318 THR A C 1
ATOM 2442 O O . THR A 1 318 ? 28.408 -1.962 -20.749 1.00 47.84 318 THR A O 1
ATOM 2445 N N . ILE A 1 319 ? 27.730 -0.085 -21.753 1.00 52.84 319 ILE A N 1
ATOM 2446 C CA . ILE A 1 319 ? 28.815 -0.046 -22.742 1.00 52.84 319 ILE A CA 1
ATOM 2447 C C . ILE A 1 319 ? 30.072 0.583 -22.118 1.00 52.84 319 ILE A C 1
ATOM 2449 O O . ILE A 1 319 ? 30.254 1.799 -22.085 1.00 52.84 319 ILE A O 1
ATOM 2453 N N . SER A 1 320 ? 30.970 -0.264 -21.610 1.00 46.53 320 SER A N 1
ATOM 2454 C CA . SER A 1 320 ? 32.330 0.137 -21.234 1.00 46.53 320 SER A CA 1
ATOM 2455 C C . SER A 1 320 ? 33.149 0.449 -22.492 1.00 46.53 320 SER A C 1
ATOM 2457 O O . SER A 1 320 ? 33.474 -0.450 -23.263 1.00 46.53 320 SER A O 1
ATOM 2459 N N . ALA A 1 321 ? 33.492 1.724 -22.684 1.00 50.47 321 ALA A N 1
ATOM 2460 C CA . ALA A 1 321 ? 34.346 2.199 -23.770 1.00 50.47 321 ALA A CA 1
ATOM 2461 C C . ALA A 1 321 ? 35.811 1.779 -23.544 1.00 50.47 321 ALA A C 1
ATOM 2463 O O . ALA A 1 321 ? 36.508 2.404 -22.741 1.00 50.47 321 ALA A O 1
ATOM 2464 N N . ASN A 1 322 ? 36.264 0.708 -24.213 1.00 55.78 322 ASN A N 1
ATOM 2465 C CA . ASN A 1 322 ? 37.692 0.404 -24.449 1.00 55.78 322 ASN A CA 1
ATOM 2466 C C . ASN A 1 322 ? 37.936 -0.843 -25.341 1.00 55.78 322 ASN A C 1
ATOM 2468 O O . ASN A 1 322 ? 38.940 -1.546 -25.182 1.00 55.78 322 ASN A O 1
ATOM 2472 N N . GLY A 1 323 ? 37.037 -1.163 -26.280 1.00 65.62 323 GLY A N 1
ATOM 2473 C CA . GLY A 1 323 ? 37.220 -2.281 -27.218 1.00 65.62 323 GLY A CA 1
ATOM 2474 C C . GLY A 1 323 ? 37.904 -1.885 -28.540 1.00 65.62 323 GLY A C 1
ATOM 2475 O O . GLY A 1 323 ? 37.824 -0.731 -28.957 1.00 65.62 323 GLY A O 1
ATOM 2476 N N . PRO A 1 324 ? 38.557 -2.820 -29.264 1.00 82.19 324 PRO A N 1
ATOM 2477 C CA . PRO A 1 324 ? 39.023 -2.551 -30.623 1.00 82.19 324 PRO A CA 1
ATOM 2478 C C . PRO A 1 324 ? 37.831 -2.330 -31.565 1.00 82.19 324 PRO A C 1
ATOM 2480 O O . PRO A 1 324 ? 36.838 -3.064 -31.502 1.00 82.19 324 PRO A O 1
ATOM 2483 N N . LEU A 1 325 ? 37.961 -1.356 -32.469 1.00 88.75 325 LEU A N 1
ATOM 2484 C CA . LEU A 1 325 ? 37.002 -1.134 -33.546 1.00 88.75 325 LEU A CA 1
ATOM 2485 C C . LEU A 1 325 ? 37.065 -2.309 -34.536 1.00 88.75 325 LEU A C 1
ATOM 2487 O O . LEU A 1 325 ? 38.135 -2.686 -35.028 1.00 88.75 325 LEU A O 1
ATOM 2491 N N . VAL A 1 326 ? 35.910 -2.912 -34.802 1.00 93.69 326 VAL A N 1
ATOM 2492 C CA . VAL A 1 326 ? 35.768 -4.045 -35.716 1.00 93.69 326 VAL A CA 1
ATOM 2493 C C . VAL A 1 326 ? 34.602 -3.827 -36.676 1.00 93.69 326 VAL A C 1
ATOM 2495 O O . VAL A 1 326 ? 33.666 -3.072 -36.407 1.00 93.69 326 VAL A O 1
ATOM 2498 N N . ARG A 1 327 ? 34.663 -4.527 -37.807 1.00 94.12 327 ARG A N 1
ATOM 2499 C CA . ARG A 1 327 ? 33.574 -4.672 -38.768 1.00 94.12 327 ARG A CA 1
ATOM 2500 C C . ARG A 1 327 ? 33.150 -6.130 -38.805 1.00 94.12 327 ARG A C 1
ATOM 2502 O O . ARG A 1 327 ? 33.982 -7.016 -39.007 1.00 94.12 327 ARG A O 1
ATOM 2509 N N . VAL A 1 328 ? 31.860 -6.372 -38.609 1.00 94.69 328 VAL A N 1
ATOM 2510 C CA . VAL A 1 328 ? 31.276 -7.713 -38.559 1.00 94.69 328 VAL A CA 1
ATOM 2511 C C . VAL A 1 328 ? 30.186 -7.846 -39.611 1.00 94.69 328 VAL A C 1
ATOM 2513 O O . VAL A 1 328 ? 29.360 -6.954 -39.802 1.00 94.69 328 VAL A O 1
ATOM 2516 N N . TRP A 1 329 ? 30.192 -8.987 -40.286 1.00 93.88 329 TRP A N 1
ATOM 2517 C CA . TRP A 1 329 ? 29.301 -9.316 -41.383 1.00 93.88 329 TRP A CA 1
ATOM 2518 C C . TRP A 1 329 ? 28.414 -10.491 -40.998 1.00 93.88 329 TRP A C 1
ATOM 2520 O O . TRP A 1 329 ? 28.902 -11.590 -40.714 1.00 93.88 329 TRP A O 1
ATOM 2530 N N . PHE A 1 330 ? 27.105 -10.274 -41.042 1.00 93.44 330 PHE A N 1
ATOM 2531 C CA . PHE A 1 330 ? 26.100 -11.284 -40.758 1.00 93.44 330 PHE A CA 1
ATOM 2532 C C . PHE A 1 330 ? 25.306 -11.637 -42.011 1.00 93.44 330 PHE A C 1
ATOM 2534 O O . PHE A 1 330 ? 24.862 -10.775 -42.768 1.00 93.44 330 PHE A O 1
ATOM 2541 N N . TYR A 1 331 ? 25.093 -12.934 -42.195 1.00 91.12 331 TYR A N 1
ATOM 2542 C CA . TYR A 1 331 ? 24.352 -13.507 -43.307 1.00 91.12 331 TYR A CA 1
ATOM 2543 C C . TYR A 1 331 ? 23.002 -14.051 -42.846 1.00 91.12 331 TYR A C 1
ATOM 2545 O O . TYR A 1 331 ? 22.919 -14.783 -41.853 1.00 91.12 331 TYR A O 1
ATOM 2553 N N . PHE A 1 332 ? 21.964 -13.768 -43.631 1.00 88.94 332 PHE A N 1
ATOM 2554 C CA . PHE A 1 332 ? 20.609 -14.271 -43.436 1.00 88.94 332 PHE A CA 1
ATOM 2555 C C . PHE A 1 332 ? 20.192 -15.105 -44.650 1.00 88.94 332 PHE A C 1
ATOM 2557 O O . PHE A 1 332 ? 20.219 -14.600 -45.774 1.00 88.94 332 PHE A O 1
ATOM 2564 N N . PRO A 1 333 ? 19.695 -16.342 -44.466 1.00 86.19 333 PRO A N 1
ATOM 2565 C CA . PRO A 1 333 ? 19.062 -17.083 -45.558 1.00 86.19 333 PRO A CA 1
ATOM 2566 C C . PRO A 1 333 ? 17.873 -16.322 -46.168 1.00 86.19 333 PRO A C 1
ATOM 2568 O O . PRO A 1 333 ? 17.600 -16.429 -47.362 1.00 86.19 333 PRO A O 1
ATOM 2571 N N . SER A 1 334 ? 17.155 -15.559 -45.338 1.00 85.00 334 SER A N 1
ATOM 2572 C CA . SER A 1 334 ? 16.081 -14.658 -45.746 1.00 85.00 334 SER A CA 1
ATOM 2573 C C . SER A 1 334 ? 15.809 -13.638 -44.643 1.00 85.00 334 SER A C 1
ATOM 2575 O O . SER A 1 334 ? 15.606 -14.034 -43.496 1.00 85.00 334 SER A O 1
ATOM 2577 N N . ILE A 1 335 ? 15.695 -12.358 -44.994 1.00 85.56 335 ILE A N 1
ATOM 2578 C CA . ILE A 1 335 ? 15.123 -11.323 -44.121 1.00 85.56 335 ILE A CA 1
ATOM 2579 C C . ILE A 1 335 ? 14.207 -10.417 -44.946 1.00 85.56 335 ILE A C 1
ATOM 2581 O O . ILE A 1 335 ? 14.659 -9.679 -45.812 1.00 85.56 335 ILE A O 1
ATOM 2585 N N . SER A 1 336 ? 12.897 -10.532 -44.735 1.00 79.56 336 SER A N 1
ATOM 2586 C CA . SER A 1 336 ? 11.883 -9.821 -45.534 1.00 79.56 336 SER A CA 1
ATOM 2587 C C . SER A 1 336 ? 10.811 -9.129 -44.694 1.00 79.56 336 SER A C 1
ATOM 2589 O O . SER A 1 336 ? 10.056 -8.317 -45.215 1.00 79.56 336 SER A O 1
ATOM 2591 N N . THR A 1 337 ? 10.707 -9.458 -43.406 1.00 82.50 337 THR A N 1
ATOM 2592 C CA . THR A 1 337 ? 9.724 -8.856 -42.500 1.00 82.50 337 THR A CA 1
ATOM 2593 C C . THR A 1 337 ? 10.132 -7.425 -42.183 1.00 82.50 337 THR A C 1
ATOM 2595 O O . THR A 1 337 ? 11.186 -7.235 -41.587 1.00 82.50 337 THR A O 1
ATOM 2598 N N . ARG A 1 338 ? 9.291 -6.445 -42.531 1.00 79.00 338 ARG A N 1
ATOM 2599 C CA . ARG A 1 338 ? 9.583 -5.017 -42.338 1.00 79.00 338 ARG A CA 1
ATOM 2600 C C . ARG A 1 338 ? 9.952 -4.678 -40.892 1.00 79.00 338 ARG A C 1
ATOM 2602 O O . ARG A 1 338 ? 11.058 -4.211 -40.681 1.00 79.00 338 ARG A O 1
ATOM 2609 N N . SER A 1 339 ? 9.125 -5.072 -39.922 1.00 78.88 339 SER A N 1
ATOM 2610 C CA . SER A 1 339 ? 9.409 -4.852 -38.493 1.00 78.88 339 SER A CA 1
ATOM 2611 C C . SER A 1 339 ? 10.787 -5.394 -38.065 1.00 78.88 339 SER A C 1
ATOM 2613 O O . SER A 1 339 ? 11.553 -4.674 -37.441 1.00 78.88 339 SER A O 1
ATOM 2615 N N . LYS A 1 340 ? 11.185 -6.597 -38.513 1.00 83.19 340 LYS A N 1
ATOM 2616 C CA . LYS A 1 340 ? 12.522 -7.147 -38.206 1.00 83.19 340 LYS A CA 1
ATOM 2617 C C . LYS A 1 340 ? 13.671 -6.340 -38.813 1.00 83.19 340 LYS A C 1
ATOM 2619 O O . LYS A 1 340 ? 14.785 -6.394 -38.305 1.00 83.19 340 LYS A O 1
ATOM 2624 N N . ARG A 1 341 ? 13.443 -5.695 -39.960 1.00 87.69 341 ARG A N 1
ATOM 2625 C CA . ARG A 1 341 ? 14.443 -4.832 -40.607 1.00 87.69 341 ARG A CA 1
ATOM 2626 C C . ARG A 1 341 ? 14.554 -3.510 -39.863 1.00 87.69 341 ARG A C 1
ATOM 2628 O O . ARG A 1 341 ? 15.669 -3.067 -39.610 1.00 87.69 341 ARG A O 1
ATOM 2635 N N . ASP A 1 342 ? 13.409 -2.951 -39.483 1.00 86.12 342 ASP A N 1
ATOM 2636 C CA . ASP A 1 342 ? 13.318 -1.691 -38.752 1.00 86.12 342 ASP A CA 1
ATOM 2637 C C . ASP A 1 342 ? 14.064 -1.790 -37.413 1.00 86.12 342 ASP A C 1
ATOM 2639 O O . ASP A 1 342 ? 14.803 -0.869 -37.078 1.00 86.12 342 ASP A O 1
ATOM 2643 N N . ASP A 1 343 ? 13.996 -2.933 -36.717 1.00 86.56 343 ASP A N 1
ATOM 2644 C CA . ASP A 1 343 ? 14.762 -3.176 -35.484 1.00 86.56 343 ASP A CA 1
ATOM 2645 C C . ASP A 1 343 ? 16.276 -2.977 -35.677 1.00 86.56 343 ASP A C 1
ATOM 2647 O O . ASP A 1 343 ? 16.930 -2.307 -34.875 1.00 86.56 343 ASP A O 1
ATOM 2651 N N . PHE A 1 344 ? 16.859 -3.510 -36.760 1.00 90.69 344 PHE A N 1
ATOM 2652 C CA . PHE A 1 344 ? 18.299 -3.359 -36.995 1.00 90.69 344 PHE A CA 1
ATOM 2653 C C . PHE A 1 344 ? 18.691 -1.886 -37.162 1.00 90.69 344 PHE A C 1
ATOM 2655 O O . PHE A 1 344 ? 19.730 -1.462 -36.658 1.00 90.69 344 PHE A O 1
ATOM 2662 N N . ILE A 1 345 ? 17.859 -1.101 -37.844 1.00 92.56 345 ILE A N 1
ATOM 2663 C CA . ILE A 1 345 ? 18.137 0.314 -38.099 1.00 92.56 345 ILE A CA 1
ATOM 2664 C C . ILE A 1 345 ? 17.869 1.165 -36.854 1.00 92.56 345 ILE A C 1
ATOM 2666 O O . ILE A 1 345 ? 18.696 2.003 -36.506 1.00 92.56 345 ILE A O 1
ATOM 2670 N N . LYS A 1 346 ? 16.753 0.917 -36.158 1.00 88.69 346 LYS A N 1
ATOM 2671 C CA . LYS A 1 346 ? 16.309 1.671 -34.978 1.00 88.69 346 LYS A CA 1
ATOM 2672 C C . LYS A 1 346 ? 17.289 1.542 -33.814 1.00 88.69 346 LYS A C 1
ATOM 2674 O O . LYS A 1 346 ? 17.604 2.544 -33.182 1.00 88.69 346 LYS A O 1
ATOM 2679 N N . TYR A 1 347 ? 17.771 0.329 -33.536 1.00 87.81 347 TYR A N 1
ATOM 2680 C CA . TYR A 1 347 ? 18.565 0.062 -32.333 1.00 87.81 347 TYR A CA 1
ATOM 2681 C C . TYR A 1 347 ? 20.079 0.183 -32.546 1.00 87.81 347 TYR A C 1
ATOM 2683 O O . TYR A 1 347 ? 20.799 0.397 -31.585 1.00 87.81 347 TYR A O 1
ATOM 2691 N N . ALA A 1 348 ? 20.617 0.085 -33.766 1.00 88.88 348 ALA A N 1
ATOM 2692 C CA . ALA A 1 348 ? 22.076 0.161 -33.954 1.00 88.88 348 ALA A CA 1
ATOM 2693 C C . ALA A 1 348 ? 22.724 1.463 -33.424 1.00 88.88 348 ALA A C 1
ATOM 2695 O O . ALA A 1 348 ? 23.766 1.362 -32.765 1.00 88.88 348 ALA A O 1
ATOM 2696 N N . PRO A 1 349 ? 22.136 2.666 -33.622 1.00 88.25 349 PRO A N 1
ATOM 2697 C CA . PRO A 1 349 ? 22.704 3.899 -33.085 1.00 88.25 349 PRO A CA 1
ATOM 2698 C C . PRO A 1 349 ? 22.848 3.882 -31.561 1.00 88.25 349 PRO A C 1
ATOM 2700 O O . PRO A 1 349 ? 23.824 4.433 -31.054 1.00 88.25 349 PRO A O 1
ATOM 2703 N N . SER A 1 350 ? 21.953 3.191 -30.837 1.00 83.06 350 SER A N 1
ATOM 2704 C CA . SER A 1 350 ? 22.025 3.122 -29.374 1.00 83.06 350 SER A CA 1
ATOM 2705 C C . SER A 1 350 ? 23.176 2.258 -28.853 1.00 83.06 350 SER A C 1
ATOM 2707 O O . SER A 1 350 ? 23.569 2.343 -27.699 1.00 83.06 350 SER A O 1
ATOM 2709 N N . TYR A 1 351 ? 23.779 1.443 -29.713 1.00 86.06 351 TYR A N 1
ATOM 2710 C CA . TYR A 1 351 ? 25.002 0.707 -29.393 1.00 86.06 351 TYR A CA 1
ATOM 2711 C C . TYR A 1 351 ? 26.255 1.413 -29.938 1.00 86.06 351 TYR A C 1
ATOM 2713 O O . TYR A 1 351 ? 27.348 0.843 -29.940 1.00 86.06 351 TYR A O 1
ATOM 2721 N N . GLY A 1 352 ? 26.113 2.646 -30.445 1.00 87.50 352 GLY A N 1
ATOM 2722 C CA . GLY A 1 352 ? 27.180 3.363 -31.140 1.00 87.50 352 GLY A CA 1
ATOM 2723 C C . GLY A 1 352 ? 27.620 2.650 -32.421 1.00 87.50 352 GLY A C 1
ATOM 2724 O O . GLY A 1 352 ? 28.799 2.697 -32.786 1.00 87.50 352 GLY A O 1
ATOM 2725 N N . LEU A 1 353 ? 26.711 1.929 -33.082 1.00 92.25 353 LEU A N 1
ATOM 2726 C CA . LEU A 1 353 ? 27.002 1.114 -34.258 1.00 92.25 353 LEU A CA 1
ATOM 2727 C C . LEU A 1 353 ? 26.556 1.816 -35.537 1.00 92.25 353 LEU A C 1
ATOM 2729 O O . LEU A 1 353 ? 25.531 2.492 -35.583 1.00 92.25 353 LEU A O 1
ATOM 2733 N N . THR A 1 354 ? 27.339 1.628 -36.592 1.00 95.12 354 THR A N 1
ATOM 2734 C CA . THR A 1 354 ? 27.057 2.149 -37.934 1.00 95.12 354 THR A CA 1
ATOM 2735 C C . THR A 1 354 ? 27.148 1.017 -38.944 1.00 95.12 354 THR A C 1
ATOM 2737 O O . THR A 1 354 ? 27.733 -0.027 -38.656 1.00 95.12 354 THR A O 1
ATOM 2740 N N . GLY A 1 355 ? 26.562 1.175 -40.129 1.00 94.88 355 GLY A N 1
ATOM 2741 C CA . GLY A 1 355 ? 26.572 0.099 -41.112 1.00 94.88 355 GLY A CA 1
ATOM 2742 C C . GLY A 1 355 ? 25.361 0.090 -42.022 1.00 94.88 355 GLY A C 1
ATOM 2743 O O . GLY A 1 355 ? 24.754 1.123 -42.310 1.00 94.88 355 GLY A O 1
ATOM 2744 N N . PHE A 1 356 ? 25.009 -1.101 -42.494 1.00 94.62 356 PHE A N 1
ATOM 2745 C CA . PHE A 1 356 ? 23.850 -1.250 -43.356 1.00 94.62 356 PHE A CA 1
ATOM 2746 C C . PHE A 1 356 ? 23.175 -2.609 -43.241 1.00 94.62 356 PHE A C 1
ATOM 2748 O O . PHE A 1 356 ? 23.806 -3.624 -42.935 1.00 94.62 356 PHE A O 1
ATOM 2755 N N . LEU A 1 357 ? 21.892 -2.619 -43.594 1.00 94.00 357 LEU A N 1
ATOM 2756 C CA . LEU A 1 357 ? 21.117 -3.819 -43.869 1.00 94.00 357 LEU A CA 1
ATOM 2757 C C . LEU A 1 357 ? 20.733 -3.863 -45.353 1.00 94.00 357 LEU A C 1
ATOM 2759 O O . LEU A 1 357 ? 20.146 -2.924 -45.889 1.00 94.00 357 LEU A O 1
ATOM 2763 N N . TYR A 1 358 ? 21.025 -4.983 -46.004 1.00 91.00 358 TYR A N 1
ATOM 2764 C CA . TYR A 1 358 ? 20.497 -5.346 -47.311 1.00 91.00 358 TYR A CA 1
ATOM 2765 C C . TYR A 1 358 ? 19.538 -6.523 -47.144 1.00 91.00 358 TYR A C 1
ATOM 2767 O O . TYR A 1 358 ? 19.945 -7.645 -46.831 1.00 91.00 358 TYR A O 1
ATOM 2775 N N . ALA A 1 359 ? 18.246 -6.266 -47.310 1.00 87.75 359 ALA A N 1
ATOM 2776 C CA . ALA A 1 359 ? 17.209 -7.262 -47.099 1.00 87.75 359 ALA A CA 1
ATOM 2777 C C . ALA A 1 359 ? 16.926 -8.117 -48.343 1.00 87.75 359 ALA A C 1
ATOM 2779 O O . ALA A 1 359 ? 17.193 -7.732 -49.476 1.00 87.75 359 ALA A O 1
ATOM 2780 N N . GLY A 1 360 ? 16.338 -9.295 -48.139 1.00 83.75 360 GLY A N 1
ATOM 2781 C CA . GLY A 1 360 ? 15.978 -10.208 -49.221 1.00 83.75 360 GLY A CA 1
ATOM 2782 C C . GLY A 1 360 ? 16.453 -11.637 -48.993 1.00 83.75 360 GLY A C 1
ATOM 2783 O O . GLY A 1 360 ? 16.584 -12.099 -47.856 1.00 83.75 360 GLY A O 1
ATOM 2784 N N . LYS A 1 361 ? 16.644 -12.357 -50.104 1.00 84.06 361 LYS A N 1
ATOM 2785 C CA . LYS A 1 361 ? 17.104 -13.752 -50.158 1.00 84.06 361 LYS A CA 1
ATOM 2786 C C . LYS A 1 361 ? 18.347 -13.859 -51.063 1.00 84.06 361 LYS A C 1
ATOM 2788 O O . LYS A 1 361 ? 18.167 -13.938 -52.283 1.00 84.06 361 LYS A O 1
ATOM 2793 N N . PRO A 1 362 ? 19.575 -13.904 -50.511 1.00 85.56 362 PRO A N 1
ATOM 2794 C CA . PRO A 1 362 ? 19.907 -13.788 -49.086 1.00 85.56 362 PRO A CA 1
ATOM 2795 C C . PRO A 1 362 ? 19.851 -12.339 -48.579 1.00 85.56 362 PRO A C 1
ATOM 2797 O O . PRO A 1 362 ? 19.802 -11.402 -49.370 1.00 85.56 362 PRO A O 1
ATOM 2800 N N . GLY A 1 363 ? 19.850 -12.174 -47.258 1.00 88.56 363 GLY A N 1
ATOM 2801 C CA . GLY A 1 363 ? 20.042 -10.885 -46.597 1.00 88.56 363 GLY A CA 1
ATOM 2802 C C . GLY A 1 363 ? 21.463 -10.739 -46.059 1.00 88.56 363 GLY A C 1
ATOM 2803 O O . GLY A 1 363 ? 22.092 -11.735 -45.689 1.00 88.56 363 GLY A O 1
ATOM 2804 N N . LEU A 1 364 ? 21.945 -9.503 -45.982 1.00 91.19 364 LEU A N 1
ATOM 2805 C CA . LEU A 1 364 ? 23.283 -9.157 -45.515 1.00 91.19 364 LEU A CA 1
ATOM 2806 C C . LEU A 1 364 ? 23.212 -7.983 -44.536 1.00 91.19 364 LEU A C 1
ATOM 2808 O O . LEU A 1 364 ? 22.563 -6.983 -44.820 1.00 91.19 364 LEU A O 1
ATOM 2812 N N . LEU A 1 365 ? 23.896 -8.097 -43.404 1.00 94.25 365 LEU A N 1
ATOM 2813 C CA . LEU A 1 365 ? 24.047 -7.024 -42.422 1.00 94.25 365 LEU A CA 1
ATOM 2814 C C . LEU A 1 365 ? 25.535 -6.791 -42.190 1.00 94.25 365 LEU A C 1
ATOM 2816 O O . LEU A 1 365 ? 26.260 -7.726 -41.850 1.00 94.25 365 LEU A O 1
ATOM 2820 N N . CYS A 1 366 ? 25.974 -5.552 -42.358 1.00 94.31 366 CYS A N 1
ATOM 2821 C CA . CYS A 1 366 ? 27.311 -5.111 -41.989 1.00 94.31 366 CYS A CA 1
ATOM 2822 C C . CYS A 1 366 ? 27.188 -4.154 -40.812 1.00 94.31 366 CYS A C 1
ATOM 2824 O O . CYS A 1 366 ? 26.423 -3.194 -40.891 1.00 94.31 366 CYS A O 1
ATOM 2826 N N . VAL A 1 367 ? 27.955 -4.401 -39.753 1.00 95.56 367 VAL A N 1
ATOM 2827 C CA . VAL A 1 367 ? 27.959 -3.579 -38.541 1.00 95.56 367 VAL A CA 1
ATOM 2828 C C . VAL A 1 367 ? 29.391 -3.204 -38.185 1.00 95.56 367 VAL A C 1
ATOM 2830 O O . VAL A 1 367 ? 30.271 -4.062 -38.122 1.00 95.56 367 VAL A O 1
ATOM 2833 N N . GLU A 1 368 ? 29.624 -1.918 -37.967 1.00 94.25 368 GLU A N 1
ATOM 2834 C CA . GLU A 1 368 ? 30.894 -1.334 -37.556 1.00 94.25 368 GLU A CA 1
ATOM 2835 C C . GLU A 1 368 ? 30.750 -0.734 -36.161 1.00 94.25 368 GLU A C 1
ATOM 2837 O O . GLU A 1 368 ? 29.796 -0.005 -35.880 1.00 94.25 368 GLU A O 1
ATOM 2842 N N . GLY A 1 369 ? 31.713 -1.018 -35.292 1.00 91.81 369 GLY A N 1
ATOM 2843 C CA . GLY A 1 369 ? 31.714 -0.517 -33.927 1.00 91.81 369 GLY A CA 1
ATOM 2844 C C . GLY A 1 369 ? 32.668 -1.271 -33.022 1.00 91.81 369 GLY A C 1
ATOM 2845 O O . GLY A 1 369 ? 33.516 -2.034 -33.484 1.00 91.81 369 GLY A O 1
ATOM 2846 N N . GLU A 1 370 ? 32.573 -1.017 -31.723 1.00 89.12 370 GLU A N 1
ATOM 2847 C CA . GLU A 1 370 ? 33.361 -1.768 -30.750 1.00 89.12 370 GLU A CA 1
ATOM 2848 C C . GLU A 1 370 ? 32.903 -3.229 -30.722 1.00 89.12 370 GLU A C 1
ATOM 2850 O O . GLU A 1 370 ? 31.708 -3.521 -30.805 1.00 89.12 370 GLU A O 1
ATOM 2855 N N . SER A 1 371 ? 33.861 -4.154 -30.600 1.00 87.38 371 SER A N 1
ATOM 2856 C CA . SER A 1 371 ? 33.571 -5.594 -30.655 1.00 87.38 371 SER A CA 1
ATOM 2857 C C . SER A 1 371 ? 32.493 -6.018 -29.655 1.00 87.38 371 SER A C 1
ATOM 2859 O O . SER A 1 371 ? 31.603 -6.777 -30.025 1.00 87.38 371 SER A O 1
ATOM 2861 N N . GLN A 1 372 ? 32.556 -5.510 -28.421 1.00 86.06 372 GLN A N 1
ATOM 2862 C CA . GLN A 1 372 ? 31.597 -5.860 -27.374 1.00 86.06 372 GLN A CA 1
ATOM 2863 C C . GLN A 1 372 ? 30.206 -5.278 -27.662 1.00 86.06 372 GLN A C 1
ATOM 2865 O O . GLN A 1 372 ? 29.220 -6.002 -27.575 1.00 86.06 372 GLN A O 1
ATOM 2870 N N . SER A 1 373 ? 30.125 -4.023 -28.116 1.00 88.44 373 SER A N 1
ATOM 2871 C CA . SER A 1 373 ? 28.854 -3.390 -28.488 1.00 88.44 373 SER A CA 1
ATOM 2872 C C . SER A 1 373 ? 28.134 -4.137 -29.610 1.00 88.44 373 SER A C 1
ATOM 2874 O O . SER A 1 373 ? 26.911 -4.232 -29.591 1.00 88.44 373 SER A O 1
ATOM 2876 N N . ILE A 1 374 ? 28.872 -4.703 -30.573 1.00 91.06 374 ILE A N 1
ATOM 2877 C CA . ILE A 1 374 ? 28.289 -5.531 -31.641 1.00 91.06 374 ILE A CA 1
ATOM 2878 C C . ILE A 1 374 ? 27.738 -6.846 -31.081 1.00 91.06 374 ILE A C 1
ATOM 2880 O O . ILE A 1 374 ? 26.652 -7.273 -31.481 1.00 91.06 374 ILE A O 1
ATOM 2884 N N . ASP A 1 375 ? 28.462 -7.485 -30.162 1.00 89.31 375 ASP A N 1
ATOM 2885 C CA . ASP A 1 375 ? 28.030 -8.739 -29.543 1.00 89.31 375 ASP A CA 1
ATOM 2886 C C . ASP A 1 375 ? 26.774 -8.526 -28.680 1.00 89.31 375 ASP A C 1
ATOM 2888 O O . ASP A 1 375 ? 25.815 -9.299 -28.782 1.00 89.31 375 ASP A O 1
ATOM 2892 N N . ASP A 1 376 ? 26.732 -7.436 -27.911 1.00 85.69 376 ASP A N 1
ATOM 2893 C CA . ASP A 1 376 ? 25.587 -7.055 -27.079 1.00 85.69 376 ASP A CA 1
ATOM 2894 C C . ASP A 1 376 ? 24.372 -6.656 -27.925 1.00 85.69 376 ASP A C 1
ATOM 2896 O O . ASP A 1 376 ? 23.263 -7.134 -27.675 1.00 85.69 376 ASP A O 1
ATOM 2900 N N . TYR A 1 377 ? 24.580 -5.880 -28.990 1.00 91.81 377 TYR A N 1
ATOM 2901 C CA . TYR A 1 377 ? 23.545 -5.544 -29.968 1.00 91.81 377 TYR A CA 1
ATOM 2902 C C . TYR A 1 377 ? 22.938 -6.796 -30.607 1.00 91.81 377 TYR A C 1
ATOM 2904 O O . TYR A 1 377 ? 21.720 -6.977 -30.635 1.00 91.81 377 TYR A O 1
ATOM 2912 N N . MET A 1 378 ? 23.777 -7.718 -31.084 1.00 90.44 378 MET A N 1
ATOM 2913 C CA . MET A 1 378 ? 23.294 -8.944 -31.717 1.00 90.44 378 MET A CA 1
ATOM 2914 C C . MET A 1 378 ? 22.631 -9.899 -30.727 1.00 90.44 378 MET A C 1
ATOM 2916 O O . MET A 1 378 ? 21.749 -10.667 -31.127 1.00 90.44 378 MET A O 1
ATOM 2920 N N . LYS A 1 379 ? 23.034 -9.875 -29.453 1.00 85.75 379 LYS A N 1
ATOM 2921 C CA . LYS A 1 379 ? 22.339 -10.585 -28.380 1.00 85.75 379 LYS A CA 1
ATOM 2922 C C . LYS A 1 379 ? 20.947 -9.989 -28.185 1.00 85.75 379 LYS A C 1
ATOM 2924 O O . LYS A 1 379 ? 19.985 -10.733 -28.355 1.00 85.75 379 LYS A O 1
ATOM 2929 N N . PHE A 1 380 ? 20.839 -8.678 -27.965 1.00 86.56 380 PHE A N 1
ATOM 2930 C CA . PHE A 1 380 ? 19.570 -7.960 -27.803 1.00 86.56 380 PHE A CA 1
ATOM 2931 C C . PHE A 1 380 ? 18.596 -8.226 -28.956 1.00 86.56 380 PHE A C 1
ATOM 2933 O O . PHE A 1 380 ? 17.460 -8.643 -28.718 1.00 86.56 380 PHE A O 1
ATOM 2940 N N . ILE A 1 381 ? 19.049 -8.101 -30.210 1.00 87.94 381 ILE A N 1
ATOM 2941 C CA . ILE A 1 381 ? 18.210 -8.384 -31.383 1.00 87.94 381 ILE A CA 1
ATOM 2942 C C . ILE A 1 381 ? 17.660 -9.816 -31.328 1.00 87.94 381 ILE A C 1
ATOM 2944 O O . ILE A 1 381 ? 16.475 -10.041 -31.554 1.00 87.94 381 ILE A O 1
ATOM 2948 N N . LYS A 1 382 ? 18.488 -10.811 -30.987 1.00 82.94 382 LYS A N 1
ATOM 2949 C CA . LYS A 1 382 ? 18.064 -12.222 -30.973 1.00 82.94 382 LYS A CA 1
ATOM 2950 C C . LYS A 1 382 ? 17.216 -12.599 -29.760 1.00 82.94 382 LYS A C 1
ATOM 2952 O O . LYS A 1 382 ? 16.379 -13.498 -29.891 1.00 82.94 382 LYS A O 1
ATOM 2957 N N . THR A 1 383 ? 17.465 -12.015 -28.592 1.00 75.31 383 THR A N 1
ATOM 2958 C CA . THR A 1 383 ? 16.857 -12.454 -27.327 1.00 75.31 383 THR A CA 1
ATOM 2959 C C . THR A 1 383 ? 15.694 -11.587 -26.888 1.00 75.31 383 THR A C 1
ATOM 2961 O O . THR A 1 383 ? 14.729 -12.132 -26.366 1.00 75.31 383 THR A O 1
ATOM 2964 N N . GLU A 1 384 ? 15.763 -10.280 -27.119 1.00 78.56 384 GLU A N 1
ATOM 2965 C CA . GLU A 1 384 ? 14.804 -9.313 -26.585 1.00 78.56 384 GLU A CA 1
ATOM 2966 C C . GLU A 1 384 ? 13.899 -8.774 -27.687 1.00 78.56 384 GLU A C 1
ATOM 2968 O O . GLU A 1 384 ? 12.711 -9.083 -27.687 1.00 78.56 384 GLU A O 1
ATOM 2973 N N . SER A 1 385 ? 14.455 -8.072 -28.680 1.00 78.50 385 SER A N 1
ATOM 2974 C CA . SER A 1 385 ? 13.666 -7.510 -29.790 1.00 78.50 385 SER A CA 1
ATOM 2975 C C . SER A 1 385 ? 12.941 -8.607 -30.578 1.00 78.50 385 SER A C 1
ATOM 2977 O O . SER A 1 385 ? 11.762 -8.477 -30.896 1.00 78.50 385 SER A O 1
ATOM 2979 N N . TRP A 1 386 ? 13.592 -9.747 -30.825 1.00 79.56 386 TRP A N 1
ATOM 2980 C CA . TRP A 1 386 ? 12.949 -10.894 -31.471 1.00 79.56 386 TRP A CA 1
ATOM 2981 C C . TRP A 1 386 ? 12.462 -11.955 -30.480 1.00 79.56 386 TRP A C 1
ATOM 2983 O O . TRP A 1 386 ? 12.280 -13.101 -30.890 1.00 79.56 386 TRP A O 1
ATOM 2993 N N . GLY A 1 387 ? 12.285 -11.642 -29.191 1.00 69.75 387 GLY A N 1
ATOM 2994 C CA . GLY A 1 387 ? 11.956 -12.605 -28.127 1.00 69.75 387 GLY A CA 1
ATOM 2995 C C . GLY A 1 387 ? 10.841 -13.595 -28.491 1.00 69.75 387 GLY A C 1
ATOM 2996 O O . GLY A 1 387 ? 11.034 -14.804 -28.356 1.00 69.75 387 GLY A O 1
ATOM 2997 N N . ASP A 1 388 ? 9.768 -13.100 -29.110 1.00 69.31 388 ASP A N 1
ATOM 2998 C CA . ASP A 1 388 ? 8.576 -13.873 -29.496 1.00 69.31 388 ASP A CA 1
ATOM 2999 C C . ASP A 1 388 ? 8.759 -14.763 -30.742 1.00 69.31 388 ASP A C 1
ATOM 3001 O O . ASP A 1 388 ? 7.884 -15.549 -31.111 1.00 69.31 388 ASP A O 1
ATOM 3005 N N . ILE A 1 389 ? 9.907 -14.675 -31.421 1.00 70.75 389 ILE A N 1
ATOM 3006 C CA . ILE A 1 389 ? 10.211 -15.477 -32.609 1.00 70.75 389 ILE A CA 1
ATOM 3007 C C . ILE A 1 389 ? 10.938 -16.766 -32.182 1.00 70.75 389 ILE A C 1
ATOM 3009 O O . ILE A 1 389 ? 11.987 -16.707 -31.531 1.00 70.75 389 ILE A O 1
ATOM 3013 N N . PRO A 1 390 ? 10.477 -17.958 -32.601 1.00 68.44 390 PRO A N 1
ATOM 3014 C CA . PRO A 1 390 ? 11.176 -19.205 -32.308 1.00 68.44 390 PRO A CA 1
ATOM 3015 C C . PRO A 1 390 ? 12.627 -19.208 -32.814 1.00 68.44 390 PRO A C 1
ATOM 3017 O O . PRO A 1 390 ? 12.910 -18.751 -33.923 1.00 68.44 390 PRO A O 1
ATOM 3020 N N . ALA A 1 391 ? 13.557 -19.785 -32.044 1.00 67.38 391 ALA A N 1
ATOM 3021 C CA . ALA A 1 391 ? 14.994 -19.766 -32.356 1.00 67.38 391 ALA A CA 1
ATOM 3022 C C . ALA A 1 391 ? 15.337 -20.300 -33.764 1.00 67.38 391 ALA A C 1
ATOM 3024 O O . ALA A 1 391 ? 16.203 -19.755 -34.446 1.00 67.38 391 ALA A O 1
ATOM 3025 N N . HIS A 1 392 ? 14.605 -21.306 -34.255 1.00 68.00 392 HIS A N 1
ATOM 3026 C CA . HIS A 1 392 ? 14.796 -21.874 -35.596 1.00 68.00 392 HIS A CA 1
ATOM 3027 C C . HIS A 1 392 ? 14.427 -20.911 -36.744 1.00 68.00 392 HIS A C 1
ATOM 3029 O O . HIS A 1 392 ? 14.852 -21.128 -37.881 1.00 68.00 392 HIS A O 1
ATOM 3035 N N . HIS A 1 393 ? 13.677 -19.841 -36.457 1.00 64.19 393 HIS A N 1
ATOM 3036 C CA . HIS A 1 393 ? 13.336 -18.757 -37.384 1.00 64.19 393 HIS A CA 1
ATOM 3037 C C . HIS A 1 393 ? 14.276 -17.542 -37.274 1.00 64.19 393 HIS A C 1
ATOM 3039 O O . HIS A 1 393 ? 14.177 -16.624 -38.089 1.00 64.19 393 HIS A O 1
ATOM 3045 N N . LYS A 1 394 ? 15.227 -17.545 -36.326 1.00 73.19 394 LYS A N 1
ATOM 3046 C CA . LYS A 1 394 ? 16.255 -16.505 -36.122 1.00 73.19 394 LYS A CA 1
ATOM 3047 C C . LYS A 1 394 ? 17.583 -16.877 -36.798 1.00 73.19 394 LYS A C 1
ATOM 3049 O O . LYS A 1 394 ? 18.651 -16.762 -36.202 1.00 73.19 394 LYS A O 1
ATOM 3054 N N . LYS A 1 395 ? 17.533 -17.394 -38.032 1.00 79.62 395 LYS A N 1
ATOM 3055 C CA . LYS A 1 395 ? 18.736 -17.857 -38.744 1.00 79.62 395 LYS A CA 1
ATOM 3056 C C . LYS A 1 395 ? 19.580 -16.671 -39.203 1.00 79.62 395 LYS A C 1
ATOM 3058 O O . LYS A 1 395 ? 19.349 -16.118 -40.274 1.00 79.62 395 LYS A O 1
ATOM 3063 N N . VAL A 1 396 ? 20.564 -16.325 -38.388 1.00 85.31 396 VAL A N 1
ATOM 3064 C CA . VAL A 1 396 ? 21.599 -15.342 -38.693 1.00 85.31 396 VAL A CA 1
ATOM 3065 C C . VAL A 1 396 ? 22.951 -15.908 -38.287 1.00 85.31 396 VAL A C 1
ATOM 3067 O O . VAL A 1 396 ? 23.116 -16.416 -37.175 1.00 85.31 396 VAL A O 1
ATOM 3070 N N . SER A 1 397 ? 23.910 -15.835 -39.200 1.00 86.25 397 SER A N 1
ATOM 3071 C CA . SER A 1 397 ? 25.259 -16.354 -38.992 1.00 86.25 397 SER A CA 1
ATOM 3072 C C . SER A 1 397 ? 26.262 -15.234 -39.176 1.00 86.25 397 SER A C 1
ATOM 3074 O O . SER A 1 397 ? 26.252 -14.571 -40.209 1.00 86.25 397 SER A O 1
ATOM 3076 N N . GLU A 1 398 ? 27.135 -15.041 -38.192 1.00 92.31 398 GLU A N 1
ATOM 3077 C CA . GLU A 1 398 ? 28.347 -14.253 -38.390 1.00 92.31 398 GLU A CA 1
ATOM 3078 C C . GLU A 1 398 ? 29.238 -14.991 -39.392 1.00 92.31 398 GLU A C 1
ATOM 3080 O O . GLU A 1 398 ? 29.505 -16.182 -39.230 1.00 92.31 398 GLU A O 1
ATOM 3085 N N . ARG A 1 399 ? 29.633 -14.309 -40.466 1.00 89.94 399 ARG A N 1
ATOM 3086 C CA . ARG A 1 399 ? 30.463 -14.877 -41.536 1.00 89.94 399 ARG A CA 1
ATOM 3087 C C . ARG A 1 399 ? 31.880 -14.351 -41.505 1.00 89.94 399 ARG A C 1
ATOM 3089 O O . ARG A 1 399 ? 32.814 -15.092 -41.786 1.00 89.94 399 ARG A O 1
ATOM 3096 N N . HIS A 1 400 ? 32.038 -13.078 -41.169 1.00 90.25 400 HIS A N 1
ATOM 3097 C CA . HIS A 1 400 ? 33.340 -12.445 -41.173 1.00 90.25 400 HIS A CA 1
ATOM 3098 C C . HIS A 1 400 ? 33.414 -11.359 -40.107 1.00 90.25 400 HIS A C 1
ATOM 3100 O O . HIS A 1 400 ? 32.485 -10.568 -39.967 1.00 90.25 400 HIS A O 1
ATOM 3106 N N . ARG A 1 401 ? 34.534 -11.312 -39.386 1.00 92.50 401 ARG A N 1
ATOM 3107 C CA . ARG A 1 401 ? 34.876 -10.263 -38.426 1.00 92.50 401 ARG A CA 1
ATOM 3108 C C . ARG A 1 401 ? 36.300 -9.818 -38.702 1.00 92.50 401 ARG A C 1
ATOM 3110 O O . ARG A 1 401 ? 37.212 -10.642 -38.731 1.00 92.50 401 ARG A O 1
ATOM 3117 N N . GLU A 1 402 ? 36.484 -8.521 -38.889 1.00 91.38 402 GLU A N 1
ATOM 3118 C CA . GLU A 1 402 ? 37.785 -7.914 -39.154 1.00 91.38 402 GLU A CA 1
ATOM 3119 C C . GLU A 1 402 ? 38.010 -6.697 -38.258 1.00 91.38 402 GLU A C 1
ATOM 3121 O O . GLU A 1 402 ? 37.070 -5.995 -37.893 1.00 91.38 402 GLU A O 1
ATOM 3126 N N . LYS A 1 403 ? 39.268 -6.442 -37.892 1.00 89.62 403 LYS A N 1
ATOM 3127 C CA . LYS A 1 403 ? 39.645 -5.194 -37.221 1.00 89.62 403 LYS A CA 1
ATOM 3128 C C . LYS A 1 403 ? 39.718 -4.085 -38.260 1.00 89.62 403 LYS A C 1
ATOM 3130 O O . LYS A 1 403 ? 40.244 -4.311 -39.349 1.00 89.62 403 LYS A O 1
ATOM 3135 N N . CYS A 1 404 ? 39.226 -2.901 -37.923 1.00 84.19 404 CYS A N 1
ATOM 3136 C CA . CYS A 1 404 ? 39.289 -1.748 -38.810 1.00 84.19 404 CYS A CA 1
ATOM 3137 C C . CYS A 1 404 ? 39.796 -0.513 -38.063 1.00 84.19 404 CYS A C 1
ATOM 3139 O O . CYS A 1 404 ? 39.454 -0.287 -36.909 1.00 84.19 404 CYS A O 1
ATOM 3141 N N . ASP A 1 405 ? 40.606 0.300 -38.743 1.00 81.50 405 ASP A N 1
ATOM 3142 C CA . ASP A 1 405 ? 41.152 1.535 -38.161 1.00 81.50 405 ASP A CA 1
ATOM 3143 C C . ASP A 1 405 ? 40.144 2.693 -38.216 1.00 81.50 405 ASP A C 1
ATOM 3145 O O . ASP A 1 405 ? 40.240 3.660 -37.464 1.00 81.50 405 ASP A O 1
ATOM 3149 N N . LYS A 1 406 ? 39.169 2.609 -39.130 1.00 86.38 406 LYS A N 1
ATOM 3150 C CA . LYS A 1 406 ? 38.116 3.609 -39.318 1.00 86.38 406 LYS A CA 1
ATOM 3151 C C . LYS A 1 406 ? 36.809 2.976 -39.786 1.00 86.38 406 LYS A C 1
ATOM 3153 O O . LYS A 1 406 ? 36.810 1.985 -40.521 1.00 86.38 406 LYS A O 1
ATOM 3158 N N . ARG A 1 407 ? 35.705 3.618 -39.405 1.00 90.50 407 ARG A N 1
ATOM 3159 C CA . ARG A 1 407 ? 34.359 3.330 -39.913 1.00 90.50 407 ARG A CA 1
ATOM 3160 C C . ARG A 1 407 ? 34.235 3.804 -41.361 1.00 90.50 407 ARG A C 1
ATOM 3162 O O . ARG A 1 407 ? 34.750 4.867 -41.712 1.00 90.50 407 ARG A O 1
ATOM 3169 N N . VAL A 1 408 ? 33.576 3.008 -42.194 1.00 91.56 408 VAL A N 1
ATOM 3170 C CA . VAL A 1 408 ? 33.239 3.342 -43.585 1.00 91.56 408 VAL A CA 1
ATOM 3171 C C . VAL A 1 408 ? 31.841 3.951 -43.656 1.00 91.56 408 VAL A C 1
ATOM 3173 O O . VAL A 1 408 ? 31.607 4.853 -44.462 1.00 91.56 408 VAL A O 1
ATOM 3176 N N . PHE A 1 409 ? 30.928 3.516 -42.785 1.00 92.00 409 PHE A N 1
ATOM 3177 C CA . PHE A 1 409 ? 29.551 3.995 -42.736 1.00 92.00 409 PHE A CA 1
ATOM 3178 C C . PHE A 1 409 ? 29.375 5.021 -41.618 1.00 92.00 409 PHE A C 1
ATOM 3180 O O . PHE A 1 409 ? 29.827 4.812 -40.490 1.00 92.00 409 PHE A O 1
ATOM 3187 N N . LYS A 1 410 ? 28.716 6.138 -41.946 1.00 87.06 410 LYS A N 1
ATOM 3188 C CA . LYS A 1 410 ? 28.440 7.223 -40.992 1.00 87.06 410 LYS A CA 1
ATOM 3189 C C . LYS A 1 410 ? 27.272 6.903 -40.065 1.00 87.06 410 LYS A C 1
ATOM 3191 O O . LYS A 1 410 ? 27.354 7.220 -38.889 1.00 87.06 410 LYS A O 1
ATOM 3196 N N . ASP A 1 411 ? 26.257 6.229 -40.598 1.00 90.19 411 ASP A N 1
ATOM 3197 C CA . ASP A 1 411 ? 25.005 5.905 -39.916 1.00 90.19 411 ASP A CA 1
ATOM 3198 C C . ASP A 1 411 ? 24.639 4.434 -40.160 1.00 90.19 411 ASP A C 1
ATOM 3200 O O . ASP A 1 411 ? 25.299 3.745 -40.945 1.00 90.19 411 ASP A O 1
ATOM 3204 N N . MET A 1 412 ? 23.585 3.948 -39.499 1.00 93.94 412 MET A N 1
ATOM 3205 C CA . MET A 1 412 ? 22.964 2.660 -39.811 1.00 93.94 412 MET A CA 1
ATOM 3206 C C . MET A 1 412 ? 21.807 2.864 -40.793 1.00 93.94 412 MET A C 1
ATOM 3208 O O . MET A 1 412 ? 20.879 3.608 -40.493 1.00 93.94 412 MET A O 1
ATOM 3212 N N . THR A 1 413 ? 21.834 2.212 -41.961 1.00 92.62 413 THR A N 1
ATOM 3213 C CA . THR A 1 413 ? 20.806 2.425 -43.005 1.00 92.62 413 THR A CA 1
ATOM 3214 C C . THR A 1 413 ? 20.351 1.138 -43.693 1.00 92.62 413 THR A C 1
ATOM 3216 O O . THR A 1 413 ? 21.123 0.196 -43.863 1.00 92.62 413 THR A O 1
ATOM 3219 N N . GLU A 1 414 ? 19.086 1.078 -44.118 1.00 91.56 414 GLU A N 1
ATOM 3220 C CA . GLU A 1 414 ? 18.630 0.028 -45.035 1.00 91.56 414 GLU A CA 1
ATOM 3221 C C . GLU A 1 414 ? 18.933 0.456 -46.480 1.00 91.56 414 GLU A C 1
ATOM 3223 O O . GLU A 1 414 ? 18.467 1.496 -46.937 1.00 91.56 414 GLU A O 1
ATOM 3228 N N . ILE A 1 415 ? 19.702 -0.352 -47.213 1.00 89.25 415 ILE A N 1
ATOM 3229 C CA . ILE A 1 415 ? 20.145 -0.040 -48.587 1.00 89.25 415 ILE A CA 1
ATOM 3230 C C . ILE A 1 415 ? 19.382 -0.828 -49.661 1.00 89.25 415 ILE A C 1
ATOM 3232 O O . ILE A 1 415 ? 19.706 -0.751 -50.846 1.00 89.25 415 ILE A O 1
ATOM 3236 N N . THR A 1 416 ? 18.367 -1.600 -49.265 1.00 83.75 416 THR A N 1
ATOM 3237 C CA . THR A 1 416 ? 17.675 -2.565 -50.134 1.00 83.75 416 THR A CA 1
ATOM 3238 C C . THR A 1 416 ? 16.978 -1.936 -51.346 1.00 83.75 416 THR A C 1
ATOM 3240 O O . THR A 1 416 ? 16.749 -2.626 -52.339 1.00 83.75 416 THR A O 1
ATOM 3243 N N . ASP A 1 417 ? 16.615 -0.654 -51.270 1.00 78.50 417 ASP A N 1
ATOM 3244 C CA . ASP A 1 417 ? 15.987 0.092 -52.371 1.00 78.50 417 ASP A CA 1
ATOM 3245 C C . ASP A 1 417 ? 16.982 1.020 -53.103 1.00 78.50 417 ASP A C 1
ATOM 3247 O O . ASP A 1 417 ? 16.639 1.628 -54.113 1.00 78.50 417 ASP A O 1
ATOM 3251 N N . VAL A 1 418 ? 18.223 1.108 -52.610 1.00 77.06 418 VAL A N 1
ATOM 3252 C CA . VAL A 1 418 ? 19.297 1.955 -53.158 1.00 77.06 418 VAL A CA 1
ATOM 3253 C C . VAL A 1 418 ? 20.247 1.146 -54.049 1.00 77.06 418 VAL A C 1
ATOM 3255 O O . VAL A 1 418 ? 20.843 1.694 -54.973 1.00 77.06 418 VAL A O 1
ATOM 3258 N N . VAL A 1 419 ? 20.392 -0.158 -53.788 1.00 73.81 419 VAL A N 1
ATOM 3259 C CA . VAL A 1 419 ? 21.371 -1.031 -54.452 1.00 73.81 419 VAL A CA 1
ATOM 3260 C C . VAL A 1 419 ? 20.680 -2.116 -55.290 1.00 73.81 419 VAL A C 1
ATOM 3262 O O . VAL A 1 419 ? 20.105 -3.064 -54.750 1.00 73.81 419 VAL A O 1
ATOM 3265 N N . GLY A 1 420 ? 20.794 -1.988 -56.619 1.00 64.19 420 GLY A N 1
ATOM 3266 C CA . GLY A 1 420 ? 20.282 -2.931 -57.627 1.00 64.19 420 GLY A CA 1
ATOM 3267 C C . GLY A 1 420 ? 18.872 -2.610 -58.156 1.00 64.19 420 GLY A C 1
ATOM 3268 O O . GLY A 1 420 ? 18.055 -1.998 -57.473 1.00 64.19 420 GLY A O 1
ATOM 3269 N N . GLU A 1 421 ? 18.556 -3.035 -59.387 1.00 57.00 421 GLU A N 1
ATOM 3270 C CA . GLU A 1 421 ? 17.211 -2.891 -59.973 1.00 57.00 421 GLU A CA 1
ATOM 3271 C C . GLU A 1 421 ? 16.333 -4.128 -59.681 1.00 57.00 421 GLU A C 1
ATOM 3273 O O . GLU A 1 421 ? 16.635 -5.242 -60.114 1.00 57.00 421 GLU A O 1
ATOM 3278 N N . ARG A 1 422 ? 15.170 -3.956 -59.033 1.00 55.19 422 ARG A N 1
ATOM 3279 C CA . ARG A 1 422 ? 14.157 -5.027 -58.914 1.00 55.19 422 ARG A CA 1
ATOM 3280 C C . ARG A 1 422 ? 13.277 -5.089 -60.171 1.00 55.19 422 ARG A C 1
ATOM 3282 O O . ARG A 1 422 ? 12.167 -4.564 -60.169 1.00 55.19 422 ARG A O 1
ATOM 3289 N N . ARG A 1 423 ? 13.724 -5.737 -61.255 1.00 41.41 423 ARG A N 1
ATOM 3290 C CA . ARG A 1 423 ? 12.869 -5.979 -62.443 1.00 41.41 423 ARG A CA 1
ATOM 3291 C C . ARG A 1 423 ? 12.334 -7.419 -62.519 1.00 41.41 423 ARG A C 1
ATOM 3293 O O . ARG A 1 423 ? 13.095 -8.382 -62.522 1.00 41.41 423 ARG A O 1
ATOM 3300 N N . GLY A 1 424 ? 11.011 -7.557 -62.684 1.00 45.91 424 GLY A N 1
ATOM 3301 C CA . GLY A 1 424 ? 10.325 -8.787 -63.125 1.00 45.91 424 GLY A CA 1
ATOM 3302 C C . GLY A 1 424 ? 9.802 -9.730 -62.025 1.00 45.91 424 GLY A C 1
ATOM 3303 O O . GLY A 1 424 ? 9.979 -9.485 -60.836 1.00 45.91 424 GLY A O 1
ATOM 3304 N N . GLN A 1 425 ? 9.172 -10.847 -62.437 1.00 40.06 425 GLN A N 1
ATOM 3305 C CA . GLN A 1 425 ? 8.507 -11.897 -61.618 1.00 40.06 425 GLN A CA 1
ATOM 3306 C C . GLN A 1 425 ? 9.372 -12.551 -60.503 1.00 40.06 425 GLN A C 1
ATOM 3308 O O . GLN A 1 425 ? 8.926 -13.478 -59.828 1.00 40.06 425 GLN A O 1
ATOM 3313 N N . ARG A 1 426 ? 10.608 -12.081 -60.285 1.00 45.31 426 ARG A N 1
ATOM 3314 C CA . ARG A 1 426 ? 11.568 -12.531 -59.263 1.00 45.31 426 ARG A CA 1
ATOM 3315 C C . ARG A 1 426 ? 12.010 -11.392 -58.326 1.00 45.31 426 ARG A C 1
ATOM 3317 O O . ARG A 1 426 ? 13.148 -11.389 -57.872 1.00 45.31 426 ARG A O 1
ATOM 3324 N N . ALA A 1 427 ? 11.110 -10.468 -57.986 1.00 51.66 427 ALA A N 1
ATOM 3325 C CA . ALA A 1 427 ? 11.367 -9.291 -57.138 1.00 51.66 427 ALA A CA 1
ATOM 3326 C C . ALA A 1 427 ? 11.927 -9.572 -55.718 1.00 51.66 427 ALA A C 1
ATOM 3328 O O . ALA A 1 427 ? 12.323 -8.640 -55.028 1.00 51.66 427 ALA A O 1
ATOM 3329 N N . ASN A 1 428 ? 11.985 -10.837 -55.281 1.00 52.22 428 ASN A N 1
ATOM 3330 C CA . ASN A 1 428 ? 12.446 -11.248 -53.947 1.00 52.22 428 ASN A CA 1
ATOM 3331 C C . ASN A 1 428 ? 13.883 -11.813 -53.909 1.00 52.22 428 ASN A C 1
ATOM 3333 O O . ASN A 1 428 ? 14.292 -12.341 -52.872 1.00 52.22 428 ASN A O 1
ATOM 3337 N N . ARG A 1 429 ? 14.638 -11.766 -55.017 1.00 62.25 429 ARG A N 1
ATOM 3338 C CA . ARG A 1 429 ? 16.054 -12.177 -55.065 1.00 62.25 429 ARG A CA 1
ATOM 3339 C C . ARG A 1 429 ? 16.940 -10.934 -55.135 1.00 62.25 429 ARG A C 1
ATOM 3341 O O . ARG A 1 429 ? 16.751 -10.118 -56.029 1.00 62.25 429 ARG A O 1
ATOM 3348 N N . GLY A 1 430 ? 17.867 -10.805 -54.188 1.00 65.44 430 GLY A N 1
ATOM 3349 C CA . GLY A 1 430 ? 18.813 -9.691 -54.141 1.00 65.44 430 GLY A CA 1
ATOM 3350 C C . GLY A 1 430 ? 19.835 -9.753 -55.275 1.00 65.44 430 GLY A C 1
ATOM 3351 O O . GLY A 1 430 ? 20.260 -10.845 -55.665 1.00 65.44 430 GLY A O 1
ATOM 3352 N N . ASP A 1 431 ? 20.227 -8.591 -55.796 1.00 77.69 431 ASP A N 1
ATOM 3353 C CA . ASP A 1 431 ? 21.279 -8.462 -56.804 1.00 77.69 431 ASP A CA 1
ATOM 3354 C C . ASP A 1 431 ? 22.647 -8.398 -56.115 1.00 77.69 431 ASP A C 1
ATOM 3356 O O . ASP A 1 431 ? 23.162 -7.334 -55.777 1.00 77.69 431 ASP A O 1
ATOM 3360 N N . MET A 1 432 ? 23.227 -9.574 -55.870 1.00 80.38 432 MET A N 1
ATOM 3361 C CA . MET A 1 432 ? 24.508 -9.689 -55.167 1.00 80.38 432 MET A CA 1
ATOM 3362 C C . MET A 1 432 ? 25.663 -9.039 -55.938 1.00 80.38 432 MET A C 1
ATOM 3364 O O . MET A 1 432 ? 26.618 -8.598 -55.309 1.00 80.38 432 MET A O 1
ATOM 3368 N N . LYS A 1 433 ? 25.569 -8.937 -57.271 1.00 80.62 433 LYS A N 1
ATOM 3369 C CA . LYS A 1 433 ? 26.596 -8.285 -58.087 1.00 80.62 433 LYS A CA 1
ATOM 3370 C C . LYS A 1 433 ? 26.549 -6.766 -57.908 1.00 80.62 433 LYS A C 1
ATOM 3372 O O . LYS A 1 433 ? 27.590 -6.143 -57.743 1.00 80.62 433 LYS A O 1
ATOM 3377 N N . ALA A 1 434 ? 25.349 -6.188 -57.848 1.00 82.81 434 ALA A N 1
ATOM 3378 C CA . ALA A 1 434 ? 25.186 -4.770 -57.531 1.00 82.81 434 ALA A CA 1
ATOM 3379 C C . ALA A 1 434 ? 25.705 -4.424 -56.122 1.00 82.81 434 ALA A C 1
ATOM 3381 O O . ALA A 1 434 ? 26.301 -3.367 -55.929 1.00 82.81 434 ALA A O 1
ATOM 3382 N N . ILE A 1 435 ? 25.524 -5.316 -55.137 1.00 85.25 435 ILE A N 1
ATOM 3383 C CA . ILE A 1 435 ? 26.103 -5.139 -53.791 1.00 85.25 435 ILE A CA 1
ATOM 3384 C C . ILE A 1 435 ? 27.630 -5.197 -53.834 1.00 85.25 435 ILE A C 1
ATOM 3386 O O . ILE A 1 435 ? 28.283 -4.383 -53.184 1.00 85.25 435 ILE A O 1
ATOM 3390 N N . GLU A 1 436 ? 28.201 -6.144 -54.578 1.00 84.56 436 GLU A N 1
ATOM 3391 C CA . GLU A 1 436 ? 29.651 -6.272 -54.734 1.00 84.56 436 GLU A CA 1
ATOM 3392 C C . GLU A 1 436 ? 30.263 -4.989 -55.306 1.00 84.56 436 GLU A C 1
ATOM 3394 O O . GLU A 1 436 ? 31.174 -4.423 -54.705 1.00 84.56 436 GLU A O 1
ATOM 3399 N N . GLU A 1 437 ? 29.707 -4.478 -56.408 1.00 85.31 437 GLU A N 1
ATOM 3400 C CA . GLU A 1 437 ? 30.139 -3.225 -57.039 1.00 85.31 437 GLU A CA 1
ATOM 3401 C C . GLU A 1 437 ? 30.015 -2.039 -56.062 1.00 85.31 437 GLU A C 1
ATOM 3403 O O . GLU A 1 437 ? 30.971 -1.282 -55.872 1.00 85.31 437 GLU A O 1
ATOM 3408 N N . TRP A 1 438 ? 28.892 -1.942 -55.342 1.00 87.62 438 TRP A N 1
ATOM 3409 C CA . TRP A 1 438 ? 28.651 -0.899 -54.338 1.00 87.62 438 TRP A CA 1
ATOM 3410 C C . TRP A 1 438 ? 29.642 -0.937 -53.160 1.00 87.62 438 TRP A C 1
ATOM 3412 O O . TRP A 1 438 ? 30.001 0.111 -52.607 1.00 87.62 438 TRP A O 1
ATOM 3422 N N . LEU A 1 439 ? 30.102 -2.131 -52.768 1.00 87.50 439 LEU A N 1
ATOM 3423 C CA . LEU A 1 439 ? 31.117 -2.324 -51.730 1.00 87.50 439 LEU A CA 1
ATOM 3424 C C . LEU A 1 439 ? 32.536 -2.056 -52.240 1.00 87.50 439 LEU A C 1
ATOM 3426 O O . LEU A 1 439 ? 33.344 -1.497 -51.495 1.00 87.50 439 LEU A O 1
ATOM 3430 N N . VAL A 1 440 ? 32.848 -2.402 -53.493 1.00 86.88 440 VAL A N 1
ATOM 3431 C CA . VAL A 1 440 ? 34.141 -2.096 -54.130 1.00 86.88 440 VAL A CA 1
ATOM 3432 C C . VAL A 1 440 ? 34.375 -0.586 -54.178 1.00 86.88 440 VAL A C 1
ATOM 3434 O O . VAL A 1 440 ? 35.449 -0.132 -53.784 1.00 86.88 440 VAL A O 1
ATOM 3437 N N . GLU A 1 441 ? 33.358 0.206 -54.534 1.00 87.06 441 GLU A N 1
ATOM 3438 C CA . GLU A 1 441 ? 33.419 1.680 -54.506 1.00 87.06 441 GLU A CA 1
ATOM 3439 C C . GLU A 1 441 ? 33.771 2.254 -53.123 1.00 87.06 441 GLU A C 1
ATOM 3441 O O . GLU A 1 441 ? 34.301 3.359 -53.008 1.00 87.06 441 GLU A O 1
ATOM 3446 N N . ARG A 1 442 ? 33.484 1.498 -52.058 1.00 88.12 442 ARG A N 1
ATOM 3447 C CA . ARG A 1 442 ? 33.715 1.872 -50.655 1.00 88.12 442 ARG A CA 1
ATOM 3448 C C . ARG A 1 442 ? 34.956 1.207 -50.054 1.00 88.12 442 ARG A C 1
ATOM 3450 O O . ARG A 1 442 ? 35.207 1.360 -48.861 1.00 88.12 442 ARG A O 1
ATOM 3457 N N . GLY A 1 443 ? 35.738 0.493 -50.868 1.00 84.81 443 GLY A N 1
ATOM 3458 C CA . GLY A 1 443 ? 36.966 -0.186 -50.449 1.00 84.81 443 GLY A CA 1
ATOM 3459 C C . GLY A 1 443 ? 36.742 -1.474 -49.649 1.00 84.81 443 GLY A C 1
ATOM 3460 O O . GLY A 1 443 ? 37.634 -1.884 -48.915 1.00 84.81 443 GLY A O 1
ATOM 3461 N N . LEU A 1 444 ? 35.565 -2.103 -49.766 1.00 84.94 444 LEU A N 1
ATOM 3462 C CA . LEU A 1 444 ? 35.165 -3.304 -49.013 1.00 84.94 444 LEU A CA 1
ATOM 3463 C C . LEU A 1 444 ? 34.959 -4.556 -49.890 1.00 84.94 444 LEU A C 1
ATOM 3465 O O . LEU A 1 444 ? 34.386 -5.543 -49.429 1.00 84.94 444 LEU A O 1
ATOM 3469 N N . GLY A 1 445 ? 35.429 -4.545 -51.142 1.00 76.69 445 GLY A N 1
ATOM 3470 C CA . GLY A 1 445 ? 35.247 -5.661 -52.086 1.00 76.69 445 GLY A CA 1
ATOM 3471 C C . GLY A 1 445 ? 35.811 -7.004 -51.594 1.00 76.69 445 GLY A C 1
ATOM 3472 O O . GLY A 1 445 ? 35.157 -8.041 -51.710 1.00 76.69 445 GLY A O 1
ATOM 3473 N N . ASP A 1 446 ? 36.981 -6.988 -50.948 1.00 77.50 446 ASP A N 1
ATOM 3474 C CA . ASP A 1 446 ? 37.639 -8.206 -50.447 1.00 77.50 446 ASP A CA 1
ATOM 3475 C C . ASP A 1 446 ? 36.878 -8.871 -49.287 1.00 77.50 446 ASP A C 1
ATOM 3477 O O . ASP A 1 446 ? 36.958 -10.087 -49.094 1.00 77.50 446 ASP A O 1
ATOM 3481 N N . ALA A 1 447 ? 36.131 -8.085 -48.504 1.00 76.44 447 ALA A N 1
ATOM 3482 C CA . ALA A 1 447 ? 35.330 -8.590 -47.393 1.00 76.44 447 ALA A CA 1
ATOM 3483 C C . ALA A 1 447 ? 34.083 -9.330 -47.897 1.00 76.44 447 ALA A C 1
ATOM 3485 O O . ALA A 1 447 ? 33.732 -10.379 -47.361 1.00 76.44 447 ALA A O 1
ATOM 3486 N N . PHE A 1 448 ? 33.459 -8.844 -48.974 1.00 75.88 448 PHE A N 1
ATOM 3487 C CA . PHE A 1 448 ? 32.260 -9.449 -49.563 1.00 75.88 448 PHE A CA 1
ATOM 3488 C C . PHE A 1 448 ? 32.492 -10.896 -50.020 1.00 75.88 448 PHE A C 1
ATOM 3490 O O . PHE A 1 448 ? 31.695 -11.793 -49.733 1.00 75.88 448 PHE A O 1
ATOM 3497 N N . THR A 1 449 ? 33.645 -11.142 -50.641 1.00 74.31 449 THR A N 1
ATOM 3498 C CA . THR A 1 449 ? 34.062 -12.466 -51.122 1.00 74.31 449 THR A CA 1
ATOM 3499 C C . THR A 1 449 ? 34.186 -13.488 -49.982 1.00 74.31 449 THR A C 1
ATOM 3501 O O . THR A 1 449 ? 33.846 -14.657 -50.151 1.00 74.31 449 THR A O 1
ATOM 3504 N N . LYS A 1 450 ? 34.602 -13.049 -48.786 1.00 76.69 450 LYS A N 1
ATOM 3505 C CA . LYS A 1 450 ? 34.741 -13.899 -47.586 1.00 76.69 450 LYS A CA 1
ATOM 3506 C C . LYS A 1 450 ? 33.416 -14.194 -46.882 1.00 76.69 450 LYS A C 1
ATOM 3508 O O . LYS A 1 450 ? 33.369 -15.070 -46.029 1.00 76.69 450 LYS A O 1
ATOM 3513 N N . VAL A 1 451 ? 32.363 -13.436 -47.184 1.00 74.94 451 VAL A N 1
ATOM 3514 C CA . VAL A 1 451 ? 31.058 -13.546 -46.516 1.00 74.94 451 VAL A CA 1
ATOM 3515 C C . VAL A 1 451 ? 30.120 -14.522 -47.234 1.00 74.94 451 VAL A C 1
ATOM 3517 O O . VAL A 1 451 ? 29.228 -15.092 -46.600 1.00 74.94 451 VAL A O 1
ATOM 3520 N N . LEU A 1 452 ? 30.306 -14.703 -48.546 1.00 69.75 452 LEU A N 1
ATOM 3521 C CA . LEU A 1 452 ? 29.464 -15.556 -49.394 1.00 69.75 452 LEU A CA 1
ATOM 3522 C C . LEU A 1 452 ? 30.071 -16.922 -49.742 1.00 69.75 452 LEU A C 1
ATOM 3524 O O . LEU A 1 452 ? 29.333 -17.775 -50.240 1.00 69.75 452 LEU A O 1
ATOM 3528 N N . MET A 1 453 ? 31.365 -17.128 -49.480 1.00 59.41 453 MET A N 1
ATOM 3529 C CA . MET A 1 453 ? 31.976 -18.463 -49.408 1.00 59.41 453 MET A CA 1
ATOM 3530 C C . MET A 1 453 ? 31.705 -19.091 -48.043 1.00 59.41 453 MET A C 1
ATOM 3532 O O . MET A 1 453 ? 31.394 -20.303 -48.016 1.00 59.41 453 MET A O 1
#

InterPro domains:
  IPR010541 Small nuclear ribonucleoprotein Prp3, C-terminal domain [PF06544] (329-411)
  IPR016135 Ubiquitin-conjugating enzyme/RWD-like [G3DSA:3.10.110.10] (166-304)
  IPR016135 Ubiquitin-conjugating enzyme/RWD-like [SSF54495] (167-304)
  IPR017359 Phomoidride biosynthesis cluster protein F-like [PTHR15955] (168-452)
  IPR059181 RWDD2A/B, C-terminal domain [cd24163] (325-453)

Organism: NCBI:txid798079

Sequence (453 aa):
MAAQDPPIPPTMTLLYSMEVLLGERFSLGPVPNGQERIVIPIVGGTFKGPRMSGKVLNLGADWRLTDANGHIRPDARYNIQIDDGTMVYVTTEGPTLPDGRTLLRGKFETATNGAYAWLNDVVAVGVLNRSGTGKVLIDMWQIYLVLCLGAIGIMAEAQSWHMLPPDLVELQIGQIDLLMAMYPDEIILEESSKQELDDLRNSIEGGPPMSIKGAQTIAIALDLPICLSEGELPCSKTLRLDLNVPFAYKGTVQPQEPPHVKVRVVQPPWLSRAATVKIMSEQPDSEDLLGVIEHIKETAIQYLVDVEDKKLEDAHATISANGPLVRVWFYFPSISTRSKRDDFIKYAPSYGLTGFLYAGKPGLLCVEGESQSIDDYMKFIKTESWGDIPAHHKKVSERHREKCDKRVFKDMTEITDVVGERRGQRANRGDMKAIEEWLVERGLGDAFTKVLM

pLDDT: mean 83.87, std 14.93, range [32.28, 98.69]

Foldseek 3Di:
DPDDDDDDFWDKDWPKKKKWFWDDKDWPADDPFAGTWIKIFTQKIWMDDPVFTFMWHSFWTWRWGLGNVRWIKTWIWGWTATPVGWIKIKTWIATQDPVRKTKIWIAIDTDCPDPVVVSNVWTKIWIWDDDPRGIIMITMITIDGPPDQDDDDDDDDPWDKDFADLVLLVVLLVVVVVVCVVQVPFKDFDPVLVVLSVVSVCVSVVDDDDDDDPFDWRKMKGFAAAALDDPDPPGPDTKIKIWIQTRIDIDPDHDPHHDAIDIATDDDPVADPVLSVVLVSPQDSPDHPVSSVVSSNVSVSVVVVVVVVVVLVVLLVVDDPDAFKKKWKKKAQFDDDPLLQVLQQVRQVSLVWFWEWAGFRIIMTIIIDGPVSVVSSVCCSQCPSCVVPDNVNVDMDTQDMDGDPDDLGPGYYYCNVVFDDQDDPPNRDGDLVSVLVVCVVSVRNVVSVRRVD

Radius of gyration: 35.4 Å; chains: 1; bounding box: 84×55×109 Å